Protein AF-A0A8T4H9T3-F1 (afdb_monomer)

pLDDT: mean 80.7, std 14.96, range [29.42, 97.25]

Nearest PDB structures (foldseek):
  2v7s-assembly1_A-2  TM=7.044E-01  e=1.403E-01  Mycobacterium tuberculosis H37Rv
  4pn0-assembly2_C  TM=2.884E-01  e=1.403E-01  Schizosaccharomyces pombe
  5zxg-assembly1_B  TM=5.633E-01  e=3.230E+00  Arthrobacter globiformis
  6l7v-assembly1_A  TM=2.454E-01  e=5.137E-01  Trypanosoma cruzi strain CL Brener
  6wnd-assembly1_A  TM=2.623E-01  e=1.688E+00  Microseira wollei

Solvent-accessible surface area (backbone atoms only — not comparable to full-atom values): 25116 Å² total; per-residue (Å²): 141,81,83,83,79,75,74,76,79,76,68,80,62,62,82,90,50,102,67,47,57,29,32,54,50,73,59,102,54,35,42,33,45,32,40,70,96,74,46,68,50,78,44,56,59,87,51,52,38,33,33,31,39,32,24,73,67,83,40,98,78,80,51,70,58,31,36,39,36,40,34,35,90,88,48,82,67,46,77,44,50,67,79,28,22,58,32,69,58,54,51,57,48,56,73,66,44,83,83,42,40,60,69,61,49,54,54,55,53,73,33,88,61,69,40,73,66,39,66,35,31,74,53,86,58,72,58,45,52,50,81,58,66,62,95,80,75,86,84,73,62,62,82,70,25,49,58,30,60,84,73,74,43,69,49,63,74,42,27,64,86,70,64,80,58,91,79,57,44,78,44,82,42,82,48,96,55,83,71,32,47,29,38,38,39,35,33,67,72,36,24,31,78,61,35,36,34,30,53,36,42,34,37,67,50,70,68,40,78,76,86,76,88,63,85,46,69,55,42,50,40,38,29,68,37,39,54,74,51,43,72,65,49,50,54,51,51,50,53,48,49,23,62,64,68,72,45,83,55,49,76,50,70,51,100,73,51,37,44,38,37,39,41,76,53,92,62,20,38,38,36,42,36,38,40,46,32,81,67,70,76,36,64,74,55,60,28,40,41,35,41,35,41,65,76,86,50,75,88,71,48,92,41,74,65,67,76,63,61,48,70,91,71,37,52,71,49,78,43,92,43,42,46,47,53,87,67,46,53,88,74,37,97,46,33,42,70,33,61,77,88,64,69,56,48,90,55,23,21,38,40,39,27,32,75,92,79,38,32,30,36,45,26,26,66,60,42,24,40,54,44,49,40,91,49,51,46,35,41,31,44,40,41,32,26,39,90,89,39,88,68,48,44,31,39,34,37,20,37,82,90,44,79,76,44,83,51,35,34,48,76,48,70,74,67,51,60,74,46,46,67,60,53,26,61,69,69,70,34,51,72,50,75,47,78,48,79,48,89,128

Radius of gyration: 27.27 Å; Cα contacts (8 Å, |Δi|>4): 864; chains: 1; bounding box: 68×70×66 Å

Secondary structure (DSSP, 8-state):
---------PPP---SSTTTT-EEEE-SSEEEEE-GGG-EEEEEGGGEEEEEEEE-SS-TTSS---EEEEEESSS--EEEETTSBTHHHHHHHHHHSTT--HHHHHHHHT-SS-EEEEEEEEPPPPPSEEE---SS--PPPGGG-EEEGGGTEEE---BTTT---TT-EEEEEEPSSTTEEEEEEEEEEEEETTTEEEEEEEEEEEEEES-----PBP-EEEEEE--SSHHHHHHHHHHHHHHHHTSPPEEEE-SSSEEEEEEEETTEEEEEEEEEEGGGTEE-SPEEEEEEE----TTT-SSHHHHT--GGG-EEEEESS-EEES--TTT-TTEEEPPGGG-PPTT-EEEEEETTTTEEEEE-SSEEEEEEGGG--EEEEEEEEETTEEEEEEEEEEETTEEEEEEEEES-HHHHHHHHHHHHHHHT-EEEEEEEEE--

Sequence (440 aa):
MFDFFKKKKRPEVIAEHPFYSQYIELTEDQLTVVEHDNDFKKLDLNTITWISIYNWEKTLSGHPNCWINFGSLVVFNISVCTVAGNFEKLEAYILNLPDFDRKTYFKIKNSTLEFEETTLLKVSQLDNYSLSPEEEYQRLPLDKGIFIENKKALLPWVDYEDLQFADMRVEDVVYPNPSYRGKRYHISDVTLFNGLTAAAIETEAYPEVGHAKLNRPILMYRVEIIAQQIATSFYALGSHLDAYFNAKGTVDKDTNNHLTYSYKEGLCSLKLSAFWNDRTEDYSNPMYLEVSKEPDLDRFYSSAVLEQLALADLSYLTIPLYVGTSATYLTVDNIFYTPKHFQIKEGETLFWRHKTEGMSGISNTEMTVIFLDNSVTLLSLVVENCRGHEGGNYIEVYNHSILLTKSIFVSDTHEFKKYLPSIGELWGVAFNWNTFDNHY

Organism: NCBI:txid2820698

Structure (mmCIF, N/CA/C/O backbone):
data_AF-A0A8T4H9T3-F1
#
_entry.id   AF-A0A8T4H9T3-F1
#
loop_
_atom_site.group_PDB
_atom_site.id
_atom_site.type_symbol
_atom_site.label_atom_id
_atom_site.label_alt_id
_atom_site.label_comp_id
_atom_site.label_asym_id
_atom_site.label_entity_id
_atom_site.label_seq_id
_atom_site.pdbx_PDB_ins_code
_atom_site.Cartn_x
_atom_site.Cartn_y
_atom_site.Cartn_z
_atom_site.occupancy
_atom_site.B_iso_or_equiv
_atom_site.auth_seq_id
_atom_site.auth_comp_id
_atom_site.auth_asym_id
_atom_site.auth_atom_id
_atom_site.pdbx_PDB_model_num
ATOM 1 N N . MET A 1 1 ? 19.640 -51.078 -8.673 1.00 34.12 1 MET A N 1
ATOM 2 C CA . MET A 1 1 ? 20.079 -50.245 -9.808 1.00 34.12 1 MET A CA 1
ATOM 3 C C . MET A 1 1 ? 19.701 -48.825 -9.422 1.00 34.12 1 MET A C 1
ATOM 5 O O . MET A 1 1 ? 18.577 -48.422 -9.659 1.00 34.12 1 MET A O 1
ATOM 9 N N . PHE A 1 2 ? 20.549 -48.182 -8.615 1.00 29.94 2 PHE A N 1
ATOM 10 C CA . PHE A 1 2 ? 20.284 -46.858 -8.050 1.00 29.94 2 PHE A CA 1
ATOM 11 C C . PHE A 1 2 ? 21.039 -45.830 -8.880 1.00 29.94 2 PHE A C 1
ATOM 13 O O . PHE A 1 2 ? 22.243 -45.979 -9.098 1.00 29.94 2 PHE A O 1
ATOM 20 N N . ASP A 1 3 ? 20.290 -44.853 -9.375 1.00 29.42 3 ASP A N 1
ATOM 21 C CA . ASP A 1 3 ? 20.756 -43.833 -10.294 1.00 29.42 3 ASP A CA 1
ATOM 22 C C . ASP A 1 3 ? 21.848 -42.943 -9.701 1.00 29.42 3 ASP A C 1
ATOM 24 O O . ASP A 1 3 ? 21.815 -42.491 -8.554 1.00 29.42 3 ASP A O 1
ATOM 28 N N . PHE A 1 4 ? 22.824 -42.694 -10.566 1.00 31.05 4 PHE A N 1
ATOM 29 C CA . PHE A 1 4 ? 23.930 -41.767 -10.424 1.00 31.05 4 PHE A CA 1
ATOM 30 C C . PHE A 1 4 ? 23.406 -40.326 -10.288 1.00 31.05 4 PHE A C 1
ATOM 32 O O . PHE A 1 4 ? 23.221 -39.626 -11.285 1.00 31.05 4 PHE A O 1
ATOM 39 N N . PHE A 1 5 ? 23.282 -39.806 -9.067 1.00 32.28 5 PHE A N 1
ATOM 40 C CA . PHE A 1 5 ? 23.394 -38.359 -8.881 1.00 32.28 5 PHE A CA 1
ATOM 41 C C . PHE A 1 5 ? 24.861 -37.974 -9.092 1.00 32.28 5 PHE A C 1
ATOM 43 O O . PHE A 1 5 ? 25.683 -38.015 -8.175 1.00 32.28 5 PHE A O 1
ATOM 50 N N . LYS A 1 6 ? 25.209 -37.611 -10.333 1.00 33.62 6 LYS A N 1
ATOM 51 C CA . LYS A 1 6 ? 26.424 -36.839 -10.614 1.00 33.62 6 LYS A CA 1
ATOM 52 C C . LYS A 1 6 ? 26.356 -35.573 -9.756 1.00 33.62 6 LYS A C 1
ATOM 54 O O . LYS A 1 6 ? 25.644 -34.635 -10.102 1.00 33.62 6 LYS A O 1
ATOM 59 N N . LYS A 1 7 ? 27.102 -35.532 -8.647 1.00 37.06 7 LYS A N 1
ATOM 60 C CA . LYS A 1 7 ? 27.421 -34.275 -7.961 1.00 37.06 7 LYS A CA 1
ATOM 61 C C . LYS A 1 7 ? 28.062 -33.360 -9.006 1.00 37.06 7 LYS A C 1
ATOM 63 O O . LYS A 1 7 ? 29.191 -33.619 -9.427 1.00 37.06 7 LYS A O 1
ATOM 68 N N . LYS A 1 8 ? 27.328 -32.341 -9.473 1.00 44.47 8 LYS A N 1
ATOM 69 C CA . LYS A 1 8 ? 27.896 -31.245 -10.268 1.00 44.47 8 LYS A CA 1
ATOM 70 C C . LYS A 1 8 ? 29.124 -30.744 -9.502 1.00 44.47 8 LYS A C 1
ATOM 72 O O . LYS A 1 8 ? 29.035 -30.441 -8.312 1.00 44.47 8 LYS A O 1
ATOM 77 N N . LYS A 1 9 ? 30.282 -30.743 -10.159 1.00 40.88 9 LYS A N 1
ATOM 78 C CA . LYS A 1 9 ? 31.538 -30.266 -9.578 1.00 40.88 9 LYS A CA 1
ATOM 79 C C . LYS A 1 9 ? 31.357 -28.767 -9.311 1.00 40.88 9 LYS A C 1
ATOM 81 O O . LYS A 1 9 ? 31.115 -28.026 -10.260 1.00 40.88 9 LYS A O 1
ATOM 86 N N . ARG A 1 10 ? 31.376 -28.352 -8.040 1.00 47.72 10 ARG A N 1
ATOM 87 C CA . ARG A 1 10 ? 31.264 -26.933 -7.670 1.00 47.72 10 ARG A CA 1
ATOM 88 C C . ARG A 1 10 ? 32.461 -26.174 -8.273 1.00 47.72 10 ARG A C 1
ATOM 90 O O . ARG A 1 10 ? 33.565 -26.724 -8.216 1.00 47.72 10 ARG A O 1
ATOM 97 N N . PRO A 1 11 ? 32.258 -24.992 -8.885 1.00 49.97 11 PRO A N 1
ATOM 98 C CA . PRO A 1 11 ? 33.357 -24.145 -9.348 1.00 49.97 11 PRO A CA 1
ATOM 99 C C . PRO A 1 11 ? 34.301 -23.800 -8.189 1.00 49.97 11 PRO A C 1
ATOM 101 O O . PRO A 1 11 ? 33.882 -23.815 -7.032 1.00 49.97 11 PRO A O 1
ATOM 104 N N . GLU A 1 12 ? 35.568 -23.513 -8.488 1.00 47.06 12 GLU A N 1
ATOM 105 C CA . GLU A 1 12 ? 36.521 -23.029 -7.482 1.00 47.06 12 GLU A CA 1
ATOM 106 C C . GLU A 1 12 ? 36.038 -21.685 -6.912 1.00 47.06 12 GLU A C 1
ATOM 108 O O . GLU A 1 12 ? 35.639 -20.800 -7.669 1.00 47.06 12 GLU A O 1
ATOM 113 N N . VAL A 1 13 ? 36.045 -21.548 -5.582 1.00 46.09 13 VAL A N 1
ATOM 114 C CA . VAL A 1 13 ? 35.640 -20.326 -4.869 1.00 46.09 13 VAL A CA 1
ATOM 115 C C . VAL A 1 13 ? 36.768 -19.896 -3.929 1.00 46.09 13 VAL A C 1
ATOM 117 O O . VAL A 1 13 ? 37.456 -20.743 -3.358 1.00 46.09 13 VAL A O 1
ATOM 120 N N . ILE A 1 14 ? 36.986 -18.589 -3.787 1.00 45.38 14 ILE A N 1
ATOM 121 C CA . ILE A 1 14 ? 38.003 -18.001 -2.897 1.00 45.38 14 ILE A CA 1
ATOM 122 C C . ILE A 1 14 ? 37.499 -18.115 -1.447 1.00 45.38 14 ILE A C 1
ATOM 124 O O . ILE A 1 14 ? 36.359 -17.796 -1.194 1.00 45.38 14 ILE A O 1
ATOM 128 N N . ALA A 1 15 ? 38.278 -18.590 -0.473 1.00 40.06 15 ALA A N 1
ATOM 129 C CA . ALA A 1 15 ? 37.723 -19.048 0.818 1.00 40.06 15 ALA A CA 1
ATOM 130 C C . ALA A 1 15 ? 37.587 -17.988 1.945 1.00 40.06 15 ALA A C 1
ATOM 132 O O . ALA A 1 15 ? 37.010 -18.280 2.988 1.00 40.06 15 ALA A O 1
ATOM 133 N N . GLU A 1 16 ? 38.114 -16.770 1.789 1.00 45.53 16 GLU A N 1
ATOM 134 C CA . GLU A 1 16 ? 38.416 -15.859 2.918 1.00 45.53 16 GLU A CA 1
ATOM 135 C C . GLU A 1 16 ? 37.409 -14.714 3.238 1.00 45.53 16 GLU A C 1
ATOM 137 O O . GLU A 1 16 ? 37.804 -13.682 3.771 1.00 45.53 16 GLU A O 1
ATOM 142 N N . HIS A 1 17 ? 36.106 -14.836 2.962 1.00 47.59 17 HIS A N 1
ATOM 143 C CA . HIS A 1 17 ? 35.097 -13.815 3.320 1.00 47.59 17 HIS A CA 1
ATOM 144 C C . HIS A 1 17 ? 33.718 -14.463 3.461 1.00 47.59 17 HIS A C 1
ATOM 146 O O . HIS A 1 17 ? 33.398 -15.363 2.680 1.00 47.59 17 HIS A O 1
ATOM 152 N N . PRO A 1 18 ? 32.856 -13.986 4.381 1.00 44.25 18 PRO A N 1
ATOM 153 C CA . PRO A 1 18 ? 31.536 -14.571 4.661 1.00 44.25 18 PRO A CA 1
ATOM 154 C C . PRO A 1 18 ? 30.567 -14.671 3.466 1.00 44.25 18 PRO A C 1
ATOM 156 O O . PRO A 1 18 ? 29.521 -15.293 3.595 1.00 44.25 18 PRO A O 1
ATOM 159 N N . PHE A 1 19 ? 30.905 -14.103 2.301 1.00 51.81 19 PHE A N 1
ATOM 160 C CA . PHE A 1 19 ? 30.086 -14.144 1.080 1.00 51.81 19 PHE A CA 1
ATOM 161 C C . PHE A 1 19 ? 30.713 -14.975 -0.054 1.00 51.81 19 PHE A C 1
ATOM 163 O O . PHE A 1 19 ? 30.102 -15.147 -1.109 1.00 51.81 19 PHE A O 1
ATOM 170 N N . TYR A 1 20 ? 31.909 -15.540 0.138 1.00 58.09 20 TYR A N 1
ATOM 171 C CA . TYR A 1 20 ? 32.624 -16.277 -0.906 1.00 58.09 20 TYR A CA 1
ATOM 172 C C . TYR A 1 20 ? 32.225 -17.758 -1.015 1.00 58.09 20 TYR A C 1
ATOM 174 O O . TYR A 1 20 ? 33.043 -18.669 -1.108 1.00 58.09 20 TYR A O 1
ATOM 182 N N . SER A 1 21 ? 30.933 -18.032 -1.011 1.00 61.72 21 SER A N 1
ATOM 183 C CA . SER A 1 21 ? 30.398 -19.273 -1.584 1.00 61.72 21 SER A CA 1
ATOM 184 C C . SER A 1 21 ? 29.349 -18.980 -2.650 1.00 61.72 21 SER A C 1
ATOM 186 O O . SER A 1 21 ? 28.723 -19.912 -3.151 1.00 61.72 21 SER A O 1
ATOM 188 N N . GLN A 1 22 ? 29.193 -17.698 -3.021 1.00 75.25 22 GLN A N 1
ATOM 189 C CA . GLN A 1 22 ? 28.284 -17.290 -4.076 1.00 75.25 22 GLN A CA 1
ATOM 190 C C . GLN A 1 22 ? 28.733 -17.899 -5.406 1.00 75.25 22 GLN A C 1
ATOM 192 O O . GLN A 1 22 ? 29.855 -17.664 -5.861 1.00 75.25 22 GLN A O 1
ATOM 197 N N . TYR A 1 23 ? 27.858 -18.670 -6.042 1.00 83.75 23 TYR A N 1
ATOM 198 C CA . TYR A 1 23 ? 28.044 -19.084 -7.427 1.00 83.75 23 TYR A CA 1
ATOM 199 C C . TYR A 1 23 ? 26.765 -18.873 -8.219 1.00 83.75 23 TYR A C 1
ATOM 201 O O . TYR A 1 23 ? 25.654 -18.867 -7.685 1.00 83.75 23 TYR A O 1
ATOM 209 N N . ILE A 1 24 ? 26.957 -18.687 -9.516 1.00 88.75 24 ILE A N 1
ATOM 210 C CA . ILE A 1 24 ? 25.896 -18.326 -10.436 1.00 88.75 24 ILE A CA 1
ATOM 211 C C . ILE A 1 24 ? 25.542 -19.538 -11.292 1.00 88.75 24 ILE A C 1
ATOM 213 O O . ILE A 1 24 ? 26.416 -20.185 -11.888 1.00 88.75 24 ILE A O 1
ATOM 217 N N . GLU A 1 25 ? 24.246 -19.817 -11.391 1.00 90.50 25 GLU A N 1
ATOM 218 C CA . GLU A 1 25 ? 23.680 -20.615 -12.473 1.00 90.50 25 GLU A CA 1
ATOM 219 C C . GLU A 1 25 ? 22.836 -19.695 -13.360 1.00 90.50 25 GLU A C 1
ATOM 221 O O . GLU A 1 25 ? 21.880 -19.079 -12.898 1.00 90.50 25 GLU A O 1
ATOM 226 N N . LEU A 1 26 ? 23.216 -19.588 -14.632 1.00 89.25 26 LEU A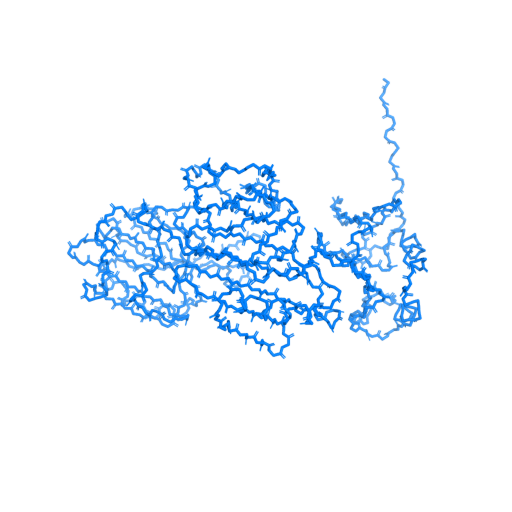 N 1
ATOM 227 C CA . LEU A 1 26 ? 22.519 -18.782 -15.630 1.00 89.25 26 LEU A CA 1
ATOM 228 C C . LEU A 1 26 ? 21.918 -19.720 -16.685 1.00 89.25 26 LEU A C 1
ATOM 230 O O . LEU A 1 26 ? 22.656 -20.506 -17.291 1.00 89.25 26 LEU A O 1
ATOM 234 N N . THR A 1 27 ? 20.601 -19.659 -16.870 1.00 87.44 27 THR A N 1
ATOM 235 C CA . THR A 1 27 ? 19.884 -20.250 -18.015 1.00 87.44 27 THR A CA 1
ATOM 236 C C . THR A 1 27 ? 19.555 -19.157 -19.035 1.00 87.44 27 THR A C 1
ATOM 238 O O . THR A 1 27 ? 19.996 -18.022 -18.878 1.00 87.44 27 THR A O 1
ATOM 241 N N . GLU A 1 28 ? 18.830 -19.486 -20.109 1.00 81.81 28 GLU A N 1
ATOM 242 C CA . GLU A 1 28 ? 18.444 -18.495 -21.130 1.00 81.81 28 GLU A CA 1
ATOM 243 C C . GLU A 1 28 ? 17.614 -17.339 -20.551 1.00 81.81 28 GLU A C 1
ATOM 245 O O . GLU A 1 28 ? 17.755 -16.201 -20.986 1.00 81.81 28 GLU A O 1
ATOM 250 N N . ASP A 1 29 ? 16.785 -17.630 -19.554 1.00 87.38 29 ASP A N 1
ATOM 251 C CA . ASP A 1 29 ? 15.760 -16.748 -18.999 1.00 87.38 29 ASP A CA 1
ATOM 252 C C . ASP A 1 29 ? 15.916 -16.481 -17.496 1.00 87.38 29 ASP A C 1
ATOM 254 O O . ASP A 1 29 ? 15.244 -15.609 -16.960 1.00 87.38 29 ASP A O 1
ATOM 258 N N . GLN A 1 30 ? 16.791 -17.198 -16.787 1.00 91.69 30 GLN A N 1
ATOM 259 C CA . GLN A 1 30 ? 16.860 -17.132 -15.329 1.00 91.69 30 GLN A CA 1
ATOM 260 C C . GLN A 1 30 ? 18.292 -16.983 -14.819 1.00 91.69 30 GLN A C 1
ATOM 262 O O . GLN A 1 30 ? 19.201 -17.739 -15.168 1.00 91.69 30 GLN A O 1
ATOM 267 N N . LEU A 1 31 ? 18.459 -16.042 -13.892 1.00 91.38 31 LEU A N 1
ATOM 268 C CA . LEU A 1 31 ? 19.613 -15.916 -13.018 1.00 91.38 31 LEU A CA 1
ATOM 269 C C . LEU A 1 31 ? 19.304 -16.593 -11.681 1.00 91.38 31 LEU A C 1
ATOM 271 O O . LEU A 1 31 ? 18.397 -16.176 -10.964 1.00 91.38 31 LEU A O 1
ATOM 275 N N . THR A 1 32 ? 20.079 -17.613 -11.320 1.00 90.19 32 THR A N 1
ATOM 276 C CA . THR A 1 32 ? 20.082 -18.197 -9.976 1.00 90.19 32 THR A CA 1
ATOM 277 C C . THR A 1 32 ? 21.381 -17.838 -9.268 1.00 90.19 32 THR A C 1
ATOM 279 O O . THR A 1 32 ? 22.474 -18.168 -9.733 1.00 90.19 32 THR A O 1
ATOM 282 N N . VAL A 1 33 ? 21.251 -17.186 -8.118 1.00 87.75 33 VAL A N 1
ATOM 283 C CA . VAL A 1 33 ? 22.352 -16.843 -7.221 1.00 87.75 33 VAL A CA 1
ATOM 284 C C . VAL A 1 33 ? 22.273 -17.766 -6.023 1.00 87.75 33 VAL A C 1
ATOM 286 O O . VAL A 1 33 ? 21.331 -17.676 -5.240 1.00 87.75 33 VAL A O 1
ATOM 289 N N . VAL A 1 34 ? 23.238 -18.670 -5.899 1.00 83.44 34 VAL A N 1
ATOM 290 C CA . VAL A 1 34 ? 23.307 -19.598 -4.769 1.00 83.44 34 VAL A CA 1
ATOM 291 C C . VAL A 1 34 ? 24.259 -19.024 -3.735 1.00 83.44 34 VAL A C 1
ATOM 293 O O . VAL A 1 34 ? 25.410 -18.755 -4.064 1.00 83.44 34 VAL A O 1
ATOM 296 N N . GLU A 1 35 ? 23.776 -18.816 -2.516 1.00 77.44 35 GLU A N 1
ATOM 297 C CA . GLU A 1 35 ? 24.508 -18.248 -1.381 1.00 77.44 35 GLU A CA 1
ATOM 298 C C . GLU A 1 35 ? 25.027 -19.373 -0.449 1.00 77.44 35 GLU A C 1
ATOM 300 O O . GLU A 1 35 ? 24.996 -20.563 -0.790 1.00 77.44 35 GLU A O 1
ATOM 305 N N . HIS A 1 36 ? 25.582 -19.011 0.714 1.00 64.50 36 HIS A N 1
ATOM 306 C CA . HIS A 1 36 ? 26.028 -19.985 1.719 1.00 64.50 36 HIS A CA 1
ATOM 307 C C . HIS A 1 36 ? 24.844 -20.875 2.175 1.00 64.50 36 HIS A C 1
ATOM 309 O O . HIS A 1 36 ? 23.695 -20.458 2.114 1.00 64.50 36 HIS A O 1
ATOM 315 N N . ASP A 1 37 ? 25.107 -22.129 2.561 1.00 62.84 37 ASP A N 1
ATOM 316 C CA . ASP A 1 37 ? 24.100 -23.133 2.984 1.00 62.84 37 ASP A CA 1
ATOM 317 C C . ASP A 1 37 ? 23.113 -23.672 1.919 1.00 62.84 37 ASP A C 1
ATOM 319 O O . ASP A 1 37 ? 22.246 -24.489 2.226 1.00 62.84 37 ASP A O 1
ATOM 323 N N . ASN A 1 38 ? 23.346 -23.383 0.631 1.00 61.81 38 ASN A N 1
ATOM 324 C CA . ASN A 1 38 ? 22.468 -23.733 -0.505 1.00 61.81 38 ASN A CA 1
ATOM 325 C C . ASN A 1 38 ? 21.137 -22.969 -0.545 1.00 61.81 38 ASN A C 1
ATOM 327 O O . ASN A 1 38 ? 20.244 -23.369 -1.299 1.00 61.81 38 ASN A O 1
ATOM 331 N N . ASP A 1 39 ? 21.021 -21.869 0.193 1.00 72.12 39 ASP A N 1
ATOM 332 C CA . ASP A 1 39 ? 19.980 -20.889 -0.086 1.00 72.12 39 ASP A CA 1
ATOM 333 C C . ASP A 1 39 ? 20.216 -20.291 -1.473 1.00 72.12 39 ASP A C 1
ATOM 335 O O . ASP A 1 39 ? 21.354 -20.121 -1.922 1.00 72.12 39 ASP A O 1
ATOM 339 N N . PHE A 1 40 ? 19.137 -20.017 -2.200 1.00 79.56 40 PHE A N 1
ATOM 340 C CA . PHE A 1 40 ? 19.238 -19.474 -3.545 1.00 79.56 40 PHE A CA 1
ATOM 341 C C . PHE A 1 40 ? 18.174 -18.420 -3.808 1.00 79.56 40 PHE A C 1
ATOM 343 O O . PHE A 1 40 ? 17.027 -18.530 -3.374 1.00 79.56 40 PHE A O 1
ATOM 350 N N . LYS A 1 41 ? 18.558 -17.412 -4.586 1.00 83.94 41 LYS A N 1
ATOM 351 C CA . LYS A 1 41 ? 17.661 -16.394 -5.130 1.00 83.94 41 LYS A CA 1
ATOM 352 C C . LYS A 1 41 ? 17.559 -16.592 -6.632 1.00 83.94 41 LYS A C 1
ATOM 354 O O . LYS A 1 41 ? 18.556 -16.897 -7.286 1.00 83.94 41 LYS A O 1
ATOM 359 N N . LYS A 1 42 ? 16.353 -16.440 -7.172 1.00 86.81 42 LYS A N 1
ATOM 360 C CA . LYS A 1 42 ? 16.074 -16.559 -8.604 1.00 86.81 42 LYS A CA 1
ATOM 361 C C . LYS A 1 42 ? 15.480 -15.265 -9.122 1.00 86.81 42 LYS A C 1
ATOM 363 O O . LYS A 1 42 ? 14.593 -14.708 -8.486 1.00 86.81 42 LYS A O 1
ATOM 368 N N . LEU A 1 43 ? 15.953 -14.844 -10.283 1.00 87.00 43 LEU A N 1
ATOM 369 C CA . LEU A 1 43 ? 15.455 -13.696 -11.022 1.00 87.00 43 LEU A CA 1
ATOM 370 C C . LEU A 1 43 ? 15.218 -14.121 -12.466 1.00 87.00 43 LEU A C 1
ATOM 372 O O . LEU A 1 43 ? 16.124 -14.654 -13.105 1.00 87.00 43 LEU A O 1
ATOM 376 N N . ASP A 1 44 ? 14.008 -13.889 -12.962 1.00 87.94 44 ASP A N 1
ATOM 377 C CA . ASP A 1 44 ? 13.729 -13.949 -14.395 1.00 87.94 44 ASP A CA 1
ATOM 378 C C . ASP A 1 44 ? 14.375 -12.727 -15.056 1.00 87.94 44 ASP A C 1
ATOM 380 O O . ASP A 1 44 ? 14.092 -11.578 -14.705 1.00 87.94 44 ASP A O 1
ATOM 384 N N . LEU A 1 45 ? 15.272 -12.978 -16.000 1.00 88.00 45 LEU A N 1
ATOM 385 C CA . LEU A 1 45 ? 16.050 -11.963 -16.694 1.00 88.00 45 LEU A CA 1
ATOM 386 C C . LEU A 1 45 ? 15.171 -10.994 -17.500 1.00 88.00 45 LEU A C 1
ATOM 388 O O . LEU A 1 45 ? 15.562 -9.843 -17.684 1.00 88.00 45 LEU A O 1
ATOM 392 N N . ASN A 1 46 ? 13.975 -11.415 -17.923 1.00 85.25 46 ASN A N 1
ATOM 393 C CA . ASN A 1 46 ? 13.017 -10.560 -18.632 1.00 85.25 46 ASN A CA 1
ATOM 394 C C . ASN A 1 46 ? 12.340 -9.536 -17.712 1.00 85.25 46 ASN A C 1
ATOM 396 O O . ASN A 1 46 ? 11.721 -8.590 -18.191 1.00 85.25 46 ASN A O 1
ATOM 400 N N . THR A 1 47 ? 12.453 -9.718 -16.395 1.00 83.19 47 THR A N 1
ATOM 401 C CA . THR A 1 47 ? 11.851 -8.828 -15.392 1.00 83.19 47 THR A CA 1
ATOM 402 C C . THR A 1 47 ? 12.814 -7.751 -14.891 1.00 83.19 47 THR A C 1
ATOM 404 O O . THR A 1 47 ? 12.442 -6.953 -14.026 1.00 83.19 47 THR A O 1
ATOM 407 N N . ILE A 1 48 ? 14.051 -7.723 -15.405 1.00 87.25 48 ILE A N 1
ATOM 408 C CA . ILE A 1 48 ? 15.055 -6.719 -15.045 1.00 87.25 48 ILE A CA 1
ATOM 409 C C . ILE A 1 48 ? 14.593 -5.348 -15.538 1.00 87.25 48 ILE A C 1
ATOM 411 O O . ILE A 1 48 ? 14.402 -5.131 -16.733 1.00 87.25 48 ILE A O 1
ATOM 415 N N . THR A 1 49 ? 14.469 -4.399 -14.614 1.00 84.25 49 THR A N 1
ATOM 416 C CA . THR A 1 49 ? 14.107 -3.010 -14.923 1.00 84.25 49 THR A CA 1
ATOM 417 C C . THR A 1 49 ? 15.305 -2.075 -14.877 1.00 84.25 49 THR A C 1
ATOM 419 O O . THR A 1 49 ? 15.347 -1.089 -15.614 1.00 84.25 49 THR A O 1
ATOM 422 N N . TRP A 1 50 ? 16.323 -2.404 -14.084 1.00 88.38 50 TRP A N 1
ATOM 423 C CA . TRP A 1 50 ? 17.598 -1.699 -14.092 1.00 88.38 50 TRP A CA 1
ATOM 424 C C . TRP A 1 50 ? 18.743 -2.594 -13.613 1.00 88.38 50 TRP A C 1
ATOM 426 O O . TRP A 1 50 ? 18.542 -3.578 -12.901 1.00 88.38 50 TRP A O 1
ATOM 436 N N . ILE A 1 51 ? 19.962 -2.242 -14.015 1.00 92.62 51 ILE A N 1
ATOM 437 C CA . ILE A 1 51 ? 21.204 -2.836 -13.518 1.00 92.62 51 ILE A CA 1
ATOM 438 C C . ILE A 1 51 ? 22.093 -1.701 -13.033 1.00 92.62 51 ILE A C 1
ATOM 440 O O . ILE A 1 51 ? 22.277 -0.722 -13.757 1.00 92.62 51 ILE A O 1
ATOM 444 N N . SER A 1 52 ? 22.671 -1.834 -11.844 1.00 91.75 52 SER A N 1
ATOM 445 C CA . SER A 1 52 ? 23.656 -0.892 -11.309 1.00 91.75 52 SER A CA 1
ATOM 446 C C . SER A 1 52 ? 24.954 -1.602 -10.925 1.00 91.75 52 SER A C 1
ATOM 448 O O . SER A 1 52 ? 25.019 -2.832 -10.835 1.00 91.75 52 SER A O 1
ATOM 450 N N . ILE A 1 53 ? 25.998 -0.810 -10.697 1.00 91.19 53 ILE A N 1
ATOM 451 C CA . ILE A 1 53 ? 27.257 -1.253 -10.107 1.00 91.19 53 ILE A CA 1
ATOM 452 C C . ILE A 1 53 ? 27.633 -0.347 -8.944 1.00 91.19 53 ILE A C 1
ATOM 454 O O . ILE A 1 53 ? 27.468 0.868 -9.021 1.00 91.19 53 ILE A O 1
ATOM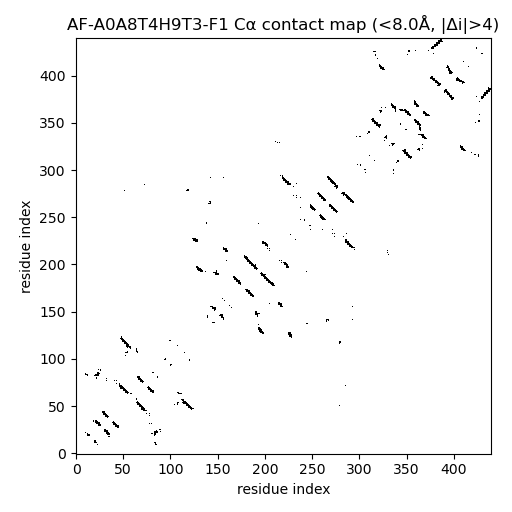 458 N N . TYR A 1 54 ? 28.194 -0.926 -7.892 1.00 86.69 54 TYR A N 1
ATOM 459 C CA . TYR A 1 54 ? 28.794 -0.173 -6.796 1.00 86.69 54 TYR A CA 1
ATOM 460 C C . TYR A 1 54 ? 30.079 -0.839 -6.300 1.00 86.69 54 TYR A C 1
ATOM 462 O O . TYR A 1 54 ? 30.287 -2.046 -6.478 1.00 86.69 54 TYR A O 1
ATOM 470 N N . ASN A 1 55 ? 30.948 -0.041 -5.678 1.00 82.19 55 ASN A N 1
ATOM 471 C CA . ASN A 1 55 ? 32.230 -0.480 -5.128 1.00 82.19 55 ASN A CA 1
ATOM 472 C C . ASN A 1 55 ? 32.434 0.160 -3.743 1.00 82.19 55 ASN A C 1
ATOM 474 O O . ASN A 1 55 ? 32.702 1.358 -3.662 1.00 82.19 55 ASN A O 1
ATOM 478 N N . TRP A 1 56 ? 32.275 -0.633 -2.675 1.00 66.31 56 TRP A N 1
ATOM 479 C CA . TRP A 1 56 ? 32.533 -0.206 -1.290 1.00 66.31 56 TRP A CA 1
ATOM 480 C C . TRP A 1 56 ? 34.017 -0.369 -0.932 1.00 66.31 56 TRP A C 1
ATOM 482 O O . TRP A 1 56 ? 34.661 -1.288 -1.427 1.00 66.31 56 TRP A O 1
ATOM 492 N N . GLU A 1 57 ? 34.498 0.523 -0.058 1.00 56.03 57 GLU A N 1
ATOM 493 C CA . GLU A 1 57 ? 35.831 0.675 0.558 1.00 56.03 57 GLU A CA 1
ATOM 494 C C . GLU A 1 57 ? 36.888 -0.423 0.364 1.00 56.03 57 GLU A C 1
ATOM 496 O O . GLU A 1 57 ? 36.608 -1.617 0.444 1.00 56.03 57 GLU A O 1
ATOM 501 N N . LYS A 1 58 ? 38.150 0.033 0.227 1.00 49.03 58 LYS A N 1
ATOM 502 C CA . LYS A 1 58 ? 39.420 -0.730 0.191 1.00 49.03 58 LYS A CA 1
ATOM 503 C C . LYS A 1 58 ? 39.288 -2.184 0.646 1.00 49.03 58 LYS A C 1
ATOM 505 O O . LYS A 1 58 ? 39.618 -2.535 1.774 1.00 49.03 58 LYS A O 1
ATOM 510 N N . THR A 1 59 ? 38.866 -3.015 -0.302 1.00 48.56 59 THR A N 1
ATOM 511 C CA . THR A 1 59 ? 39.144 -4.441 -0.452 1.00 48.56 59 THR A CA 1
ATOM 512 C C . THR A 1 59 ? 39.748 -5.065 0.809 1.00 48.56 59 THR A C 1
ATOM 514 O O . THR A 1 59 ? 40.970 -5.036 0.977 1.00 48.56 59 THR A O 1
ATOM 517 N N . LEU A 1 60 ? 38.913 -5.680 1.657 1.00 45.28 60 LEU A N 1
ATOM 518 C CA . LEU A 1 60 ? 39.331 -6.493 2.818 1.00 45.28 60 LEU A CA 1
ATOM 519 C C . LEU A 1 60 ? 40.402 -7.557 2.470 1.00 45.28 60 LEU A C 1
ATOM 521 O O . LEU A 1 60 ? 40.998 -8.148 3.362 1.00 45.28 60 LEU A O 1
ATOM 525 N N . SER A 1 61 ? 40.659 -7.790 1.177 1.00 49.75 61 SER A N 1
ATOM 526 C CA . SER A 1 61 ? 41.575 -8.790 0.621 1.00 49.75 61 SER A CA 1
ATOM 527 C C . SER A 1 61 ? 42.473 -8.295 -0.533 1.00 49.75 61 SER A C 1
ATOM 529 O O . SER A 1 61 ? 43.116 -9.106 -1.189 1.00 49.75 61 SER A O 1
ATOM 531 N N . GLY A 1 62 ? 42.544 -6.989 -0.826 1.00 50.50 62 GLY A N 1
ATOM 532 C CA . GLY A 1 62 ? 43.414 -6.469 -1.903 1.00 50.50 62 GLY A CA 1
ATOM 533 C C . GLY A 1 62 ? 42.958 -6.748 -3.350 1.00 50.50 62 GLY A C 1
ATOM 534 O O . GLY A 1 62 ? 43.715 -6.472 -4.281 1.00 50.50 62 GLY A O 1
ATOM 535 N N . HIS A 1 63 ? 41.739 -7.260 -3.558 1.00 52.31 63 HIS A N 1
ATOM 536 C CA . HIS A 1 63 ? 41.130 -7.486 -4.877 1.00 52.31 63 HIS A CA 1
ATOM 537 C C . HIS A 1 63 ? 39.940 -6.545 -5.109 1.00 52.31 63 HIS A C 1
ATOM 539 O O . HIS A 1 63 ? 39.069 -6.510 -4.242 1.00 52.31 63 HIS A O 1
ATOM 545 N N . PRO A 1 64 ? 39.868 -5.796 -6.232 1.00 55.38 64 PRO A N 1
ATOM 546 C CA . PRO A 1 64 ? 38.743 -4.904 -6.518 1.00 55.38 64 PRO A CA 1
ATOM 547 C C . PRO A 1 64 ? 37.449 -5.721 -6.623 1.00 55.38 64 PRO A C 1
ATOM 549 O O . PRO A 1 64 ? 37.243 -6.459 -7.586 1.00 55.38 64 PRO A O 1
ATOM 552 N N . ASN A 1 65 ? 36.591 -5.604 -5.610 1.00 73.31 65 ASN A N 1
ATOM 553 C CA . ASN A 1 65 ? 35.323 -6.319 -5.535 1.00 73.31 65 ASN A CA 1
ATOM 554 C C . ASN A 1 65 ? 34.201 -5.328 -5.821 1.00 73.31 65 ASN A C 1
ATOM 556 O O . ASN A 1 65 ? 33.911 -4.463 -5.000 1.00 73.31 65 ASN A O 1
ATOM 560 N N . CYS A 1 66 ? 33.560 -5.465 -6.978 1.00 83.50 66 CYS A N 1
ATOM 561 C CA . CYS A 1 66 ? 32.355 -4.709 -7.291 1.00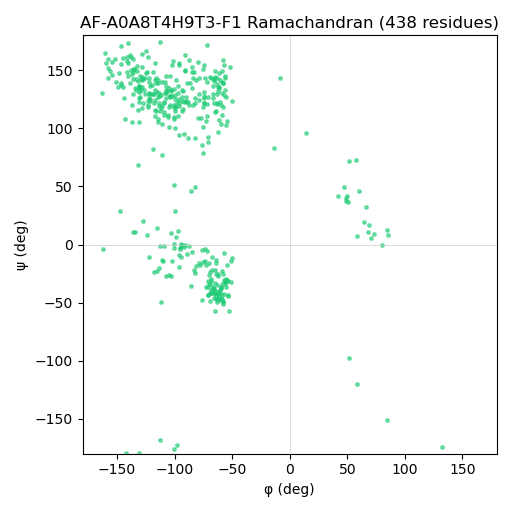 83.50 66 CYS A CA 1
ATOM 562 C C . CYS A 1 66 ? 31.124 -5.586 -7.093 1.00 83.50 66 CYS A C 1
ATOM 564 O O . CYS A 1 66 ? 31.181 -6.818 -7.156 1.00 83.50 66 CYS A O 1
ATOM 566 N N . TRP A 1 67 ? 29.995 -4.932 -6.890 1.00 86.94 67 TRP A N 1
ATOM 567 C CA . TRP A 1 67 ? 28.698 -5.577 -6.813 1.00 86.94 67 TRP A CA 1
ATOM 568 C C . TRP A 1 67 ? 27.832 -5.083 -7.955 1.00 86.94 67 TRP A C 1
ATOM 570 O O . TRP A 1 67 ? 27.772 -3.884 -8.214 1.00 86.94 67 TRP A O 1
ATOM 580 N N . ILE A 1 68 ? 27.184 -6.023 -8.634 1.00 91.44 68 ILE A N 1
ATOM 581 C CA . ILE A 1 68 ? 26.197 -5.764 -9.674 1.00 91.44 68 ILE A CA 1
ATOM 582 C C . ILE A 1 68 ? 24.830 -6.028 -9.076 1.00 91.44 68 ILE A C 1
ATOM 584 O O . ILE A 1 68 ? 24.563 -7.139 -8.616 1.00 91.44 68 ILE A O 1
ATOM 588 N N . ASN A 1 69 ? 23.985 -5.010 -9.065 1.00 90.19 69 ASN A N 1
ATOM 589 C CA . ASN A 1 69 ? 22.632 -5.104 -8.544 1.00 90.19 69 ASN A CA 1
ATOM 590 C C . ASN A 1 69 ? 21.655 -5.195 -9.713 1.00 90.19 69 ASN A C 1
ATOM 592 O O . ASN A 1 69 ? 21.744 -4.416 -10.663 1.00 90.19 69 ASN A O 1
ATOM 596 N N 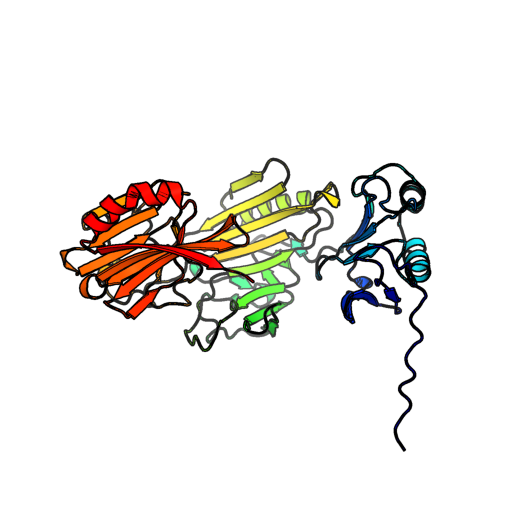. PHE A 1 70 ? 20.735 -6.145 -9.635 1.00 90.38 70 PHE A N 1
ATOM 597 C CA . PHE A 1 70 ? 19.672 -6.353 -10.601 1.00 90.38 70 PHE A CA 1
ATOM 598 C C . PHE A 1 70 ? 18.357 -5.950 -9.951 1.00 90.38 70 PHE A C 1
ATOM 600 O O . PHE A 1 70 ? 17.887 -6.602 -9.014 1.00 90.38 70 PHE A O 1
ATOM 607 N N . GLY A 1 71 ? 17.793 -4.859 -10.453 1.00 84.50 71 GLY A N 1
ATOM 608 C CA . GLY A 1 71 ? 16.504 -4.348 -10.039 1.00 84.50 71 GLY A CA 1
ATOM 609 C C . GLY A 1 71 ? 15.362 -4.984 -10.813 1.00 84.50 71 GLY A C 1
ATOM 610 O O . GLY A 1 71 ? 15.449 -5.131 -12.033 1.00 84.50 71 GLY A O 1
ATOM 611 N N . 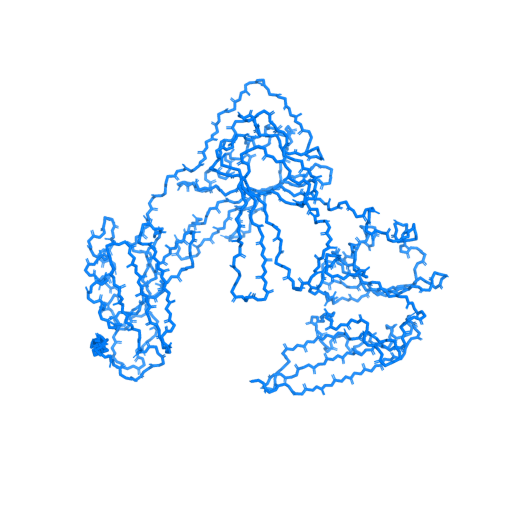SER A 1 72 ? 14.277 -5.307 -10.117 1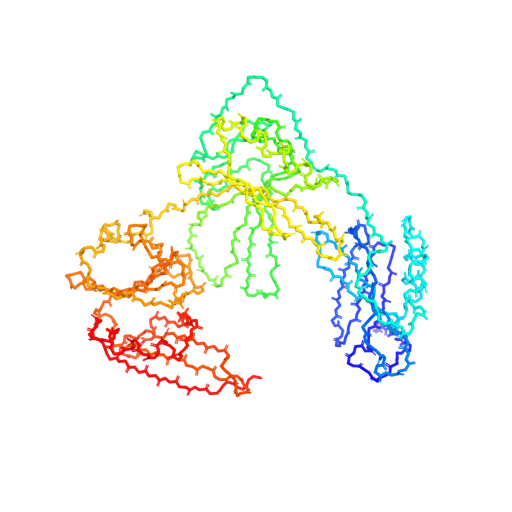.00 78.00 72 SER A N 1
ATOM 612 C CA . SER A 1 72 ? 12.999 -5.650 -10.735 1.00 78.00 72 SER A CA 1
ATOM 613 C C . SER A 1 72 ? 11.857 -4.947 -10.010 1.00 78.00 72 SER A C 1
ATOM 615 O O . SER A 1 72 ? 11.949 -4.653 -8.822 1.00 78.00 72 SER A O 1
ATOM 617 N N . LEU A 1 73 ? 10.779 -4.671 -10.742 1.00 67.00 73 LEU A N 1
ATOM 618 C CA . LEU A 1 73 ? 9.536 -4.157 -10.165 1.00 67.00 73 LEU A CA 1
ATOM 619 C C . LEU A 1 73 ? 8.644 -5.265 -9.604 1.00 67.00 73 LEU A C 1
ATOM 621 O O . LEU A 1 73 ? 7.804 -4.996 -8.756 1.00 67.00 73 LEU A O 1
ATOM 625 N N . VAL A 1 74 ? 8.834 -6.503 -10.069 1.00 63.00 74 VAL A N 1
ATOM 626 C CA . VAL A 1 74 ? 7.945 -7.635 -9.765 1.00 63.00 74 VAL A CA 1
ATOM 627 C C . VAL A 1 74 ? 8.583 -8.674 -8.844 1.00 63.00 74 VAL A C 1
ATOM 629 O O . VAL A 1 74 ? 7.882 -9.511 -8.281 1.00 63.00 74 VAL A O 1
ATOM 632 N N . VAL A 1 75 ? 9.905 -8.630 -8.657 1.00 67.81 75 VAL A N 1
ATOM 633 C CA . VAL A 1 75 ? 10.636 -9.512 -7.737 1.00 67.81 75 VAL A CA 1
ATOM 634 C C . VAL A 1 75 ? 11.665 -8.738 -6.920 1.00 67.81 75 VAL A C 1
ATOM 636 O O . VAL A 1 75 ? 12.090 -7.648 -7.292 1.00 67.81 75 VAL A O 1
ATOM 639 N N . PHE A 1 76 ? 12.084 -9.316 -5.792 1.00 67.75 76 PHE A N 1
ATOM 640 C CA . PHE A 1 76 ? 13.134 -8.732 -4.961 1.00 67.75 76 PHE A CA 1
ATOM 641 C C . PHE A 1 76 ? 14.444 -8.566 -5.737 1.00 67.75 76 PHE A C 1
ATOM 643 O O . PHE A 1 76 ? 14.864 -9.453 -6.481 1.00 67.75 76 PHE A O 1
ATOM 650 N N . ASN A 1 77 ? 15.115 -7.441 -5.493 1.00 81.25 77 ASN A N 1
ATOM 651 C CA . ASN A 1 77 ? 16.407 -7.132 -6.096 1.00 81.25 77 ASN A CA 1
ATOM 652 C C . ASN A 1 77 ? 17.464 -8.181 -5.716 1.00 81.25 77 ASN A C 1
ATOM 654 O O . ASN A 1 77 ? 17.521 -8.645 -4.571 1.00 81.25 77 ASN A O 1
ATOM 658 N N . ILE A 1 78 ? 18.330 -8.520 -6.671 1.00 86.31 78 ILE A N 1
ATOM 659 C CA . ILE A 1 78 ? 19.423 -9.478 -6.481 1.00 86.31 78 ILE A CA 1
ATOM 660 C C . ILE A 1 78 ? 20.763 -8.779 -6.696 1.00 86.31 78 ILE A C 1
ATOM 662 O O . ILE A 1 78 ? 20.989 -8.190 -7.747 1.00 86.31 78 ILE A O 1
ATOM 666 N N . SER A 1 79 ? 21.686 -8.939 -5.746 1.00 86.69 79 SER A N 1
ATOM 667 C CA . SER A 1 79 ? 23.065 -8.454 -5.869 1.00 86.69 79 SER A CA 1
ATOM 668 C C . SER A 1 79 ? 24.049 -9.604 -6.083 1.00 86.69 79 SER A C 1
ATOM 670 O O . SER A 1 79 ? 24.041 -10.600 -5.355 1.00 86.69 79 SER A O 1
ATOM 672 N N . VAL A 1 80 ? 24.945 -9.444 -7.056 1.00 87.38 80 VAL A N 1
ATOM 673 C CA . VAL A 1 80 ? 25.987 -10.415 -7.410 1.00 87.38 80 VAL A CA 1
ATOM 674 C C . VAL A 1 80 ? 27.359 -9.767 -7.306 1.00 87.38 80 VAL A C 1
ATOM 676 O O . VAL A 1 80 ? 27.590 -8.696 -7.864 1.00 87.38 80 VAL A O 1
ATOM 679 N N . CYS A 1 81 ? 28.292 -10.424 -6.624 1.00 83.38 81 CYS A N 1
ATOM 680 C CA . CYS A 1 81 ? 29.663 -9.940 -6.520 1.00 83.38 81 CYS A CA 1
ATOM 681 C C . CYS A 1 81 ? 30.499 -10.369 -7.738 1.00 83.38 81 CYS A C 1
ATOM 683 O O . CYS A 1 81 ? 30.370 -11.494 -8.221 1.00 83.38 81 CYS A O 1
ATOM 685 N N . THR A 1 82 ? 31.416 -9.514 -8.203 1.00 84.12 82 THR A N 1
ATOM 686 C CA . THR A 1 82 ? 32.296 -9.813 -9.352 1.00 84.12 82 THR A CA 1
ATOM 687 C C . THR A 1 82 ? 33.257 -10.982 -9.124 1.00 84.12 82 THR A C 1
ATOM 689 O O . THR A 1 82 ? 33.851 -11.468 -10.082 1.00 84.12 82 THR A O 1
ATOM 692 N N . VAL A 1 83 ? 33.425 -11.436 -7.878 1.00 79.00 83 VAL A N 1
ATOM 693 C CA . VAL A 1 83 ? 34.245 -12.611 -7.524 1.00 79.00 83 VAL A CA 1
ATOM 694 C C . VAL A 1 83 ? 33.429 -13.895 -7.323 1.00 79.00 83 VAL A C 1
ATOM 696 O O . VAL A 1 83 ? 33.983 -14.908 -6.898 1.00 79.00 83 VAL A O 1
ATOM 699 N N . ALA A 1 84 ? 32.122 -13.878 -7.604 1.00 81.12 84 ALA A N 1
ATOM 700 C CA . ALA A 1 84 ? 31.285 -15.072 -7.536 1.00 81.12 84 ALA A CA 1
ATOM 701 C C . ALA A 1 84 ? 31.755 -16.157 -8.524 1.00 81.12 84 ALA A C 1
ATOM 703 O O . ALA A 1 84 ? 32.218 -15.869 -9.631 1.00 81.12 84 ALA A O 1
ATOM 704 N N . GLY A 1 85 ? 31.586 -17.429 -8.155 1.00 82.06 85 GLY A N 1
ATOM 705 C CA . GLY A 1 85 ? 31.852 -18.543 -9.064 1.00 82.06 85 GLY A CA 1
ATOM 706 C C . GLY A 1 85 ? 30.942 -18.474 -10.297 1.00 82.06 85 GLY A C 1
ATOM 707 O O . GLY A 1 85 ? 29.735 -18.276 -10.164 1.00 82.06 85 GLY A O 1
ATOM 708 N N . ASN A 1 86 ? 31.503 -18.677 -11.491 1.00 88.12 86 ASN A N 1
ATOM 709 C CA . ASN A 1 86 ? 30.846 -18.482 -12.792 1.00 88.12 86 ASN A CA 1
ATOM 710 C C . ASN A 1 86 ? 30.441 -17.024 -13.124 1.00 88.12 86 ASN A C 1
ATOM 712 O O . ASN A 1 86 ? 29.582 -16.820 -13.991 1.00 88.12 86 ASN A O 1
ATOM 716 N N . PHE A 1 87 ? 31.014 -16.004 -12.467 1.00 88.50 87 PHE A N 1
ATOM 717 C CA . PHE A 1 87 ? 30.720 -14.599 -12.784 1.00 88.50 87 PHE A CA 1
ATOM 718 C C . PHE A 1 87 ? 30.981 -14.246 -14.250 1.00 88.50 87 PHE A C 1
ATOM 720 O O . PHE A 1 87 ? 30.232 -13.466 -14.829 1.00 88.50 87 PHE A O 1
ATOM 727 N N . GLU A 1 88 ? 31.959 -14.876 -14.899 1.00 89.31 88 GLU A N 1
ATOM 728 C CA . GLU A 1 88 ? 32.272 -14.650 -16.309 1.00 89.31 88 GLU A CA 1
ATOM 729 C C . GLU A 1 88 ? 31.080 -14.910 -17.245 1.00 89.31 88 GLU A C 1
ATOM 731 O O . GLU A 1 88 ? 30.946 -14.244 -18.271 1.00 89.31 88 GLU A O 1
ATOM 736 N N . LYS A 1 89 ? 30.175 -15.833 -16.883 1.00 90.62 89 LYS A N 1
ATOM 737 C CA . LYS A 1 89 ? 28.948 -16.086 -17.653 1.00 90.62 89 LYS A CA 1
ATOM 738 C C . LYS A 1 89 ? 27.949 -14.945 -17.517 1.00 90.62 89 LYS A C 1
ATOM 740 O O . LYS A 1 89 ? 27.358 -14.534 -18.512 1.00 90.62 89 LYS A O 1
ATOM 745 N N . LEU A 1 90 ? 27.774 -14.436 -16.298 1.00 92.25 90 LEU A N 1
ATOM 746 C CA . LEU A 1 90 ? 26.914 -13.286 -16.042 1.00 92.25 90 LEU A CA 1
ATOM 747 C C . LEU A 1 90 ? 27.490 -12.020 -16.681 1.00 92.25 90 LEU A C 1
ATOM 749 O O . LEU A 1 90 ? 26.751 -11.257 -17.293 1.00 92.25 90 LEU A O 1
ATOM 753 N N . GLU A 1 91 ? 28.805 -11.820 -16.589 1.00 94.06 91 GLU A N 1
ATOM 754 C CA . GLU A 1 91 ? 29.499 -10.706 -17.230 1.00 94.06 91 GLU A CA 1
ATOM 755 C C . GLU A 1 91 ? 29.307 -10.740 -18.751 1.00 94.06 91 GLU A C 1
ATOM 757 O O . GLU A 1 91 ? 28.933 -9.734 -19.350 1.00 94.06 91 GLU A O 1
ATOM 762 N N . ALA A 1 92 ? 29.482 -11.907 -19.380 1.00 94.00 92 ALA A N 1
ATOM 763 C CA . ALA A 1 92 ? 29.216 -12.066 -20.805 1.00 94.00 92 ALA A CA 1
ATOM 764 C C . ALA A 1 92 ? 27.753 -11.753 -21.163 1.00 94.00 92 ALA A C 1
ATOM 766 O O . ALA A 1 92 ? 27.502 -11.157 -22.208 1.00 94.00 92 ALA A O 1
ATOM 767 N N . TYR A 1 93 ? 26.793 -12.115 -20.308 1.00 93.31 93 TYR A N 1
ATOM 768 C CA . TYR A 1 93 ? 25.384 -11.775 -20.502 1.00 93.31 93 TYR A CA 1
ATOM 769 C C . TYR A 1 93 ? 25.140 -10.259 -20.429 1.00 93.31 93 TYR A C 1
ATOM 771 O O . TYR A 1 93 ? 24.678 -9.675 -21.409 1.00 93.31 93 TYR A O 1
ATOM 779 N N . ILE A 1 94 ? 25.510 -9.595 -19.324 1.00 94.12 94 ILE A N 1
ATOM 780 C CA . ILE A 1 94 ? 25.223 -8.160 -19.131 1.00 94.12 94 ILE A CA 1
ATOM 781 C C . ILE A 1 94 ? 25.931 -7.285 -20.170 1.00 94.12 94 ILE A C 1
ATOM 783 O O . ILE A 1 94 ? 25.359 -6.313 -20.656 1.00 94.12 94 ILE A O 1
ATOM 787 N N . LEU A 1 95 ? 27.146 -7.659 -20.589 1.00 95.25 95 LEU A N 1
ATOM 788 C CA . LEU A 1 95 ? 27.885 -6.932 -21.620 1.00 95.25 95 LEU A CA 1
ATOM 789 C C . LEU A 1 95 ? 27.265 -7.075 -23.016 1.00 95.25 95 LEU A C 1
ATOM 791 O O . LEU A 1 95 ? 27.599 -6.284 -23.898 1.00 95.25 95 LEU A O 1
ATOM 795 N N . ASN A 1 96 ? 26.376 -8.043 -23.238 1.00 93.56 96 ASN A N 1
ATOM 796 C CA . ASN A 1 96 ? 25.641 -8.203 -24.494 1.00 93.56 96 ASN A CA 1
ATOM 797 C C . ASN A 1 96 ? 24.250 -7.555 -24.469 1.00 93.56 96 ASN A C 1
ATOM 799 O O . ASN A 1 96 ? 23.599 -7.512 -25.511 1.00 93.56 96 ASN A O 1
ATOM 803 N N . LEU A 1 97 ? 23.812 -7.002 -23.333 1.00 92.38 97 LEU A N 1
ATOM 804 C CA . LEU A 1 97 ? 22.534 -6.302 -23.264 1.00 92.38 97 LEU A CA 1
ATOM 805 C C . LEU A 1 97 ? 22.549 -5.020 -24.125 1.00 92.38 97 LEU A C 1
ATOM 807 O O . LEU A 1 97 ? 23.575 -4.318 -24.189 1.00 92.38 97 LEU A O 1
ATOM 811 N N . PRO A 1 98 ? 21.427 -4.701 -24.798 1.00 90.75 98 PRO A N 1
ATOM 812 C CA . PRO A 1 98 ? 21.220 -3.396 -25.416 1.00 90.75 98 PRO A CA 1
ATOM 813 C C . PRO A 1 98 ? 21.366 -2.282 -24.377 1.00 90.75 98 PRO A C 1
ATOM 815 O O . PRO A 1 98 ? 21.001 -2.470 -23.221 1.00 90.75 98 PRO A O 1
ATOM 818 N N . ASP A 1 99 ? 21.933 -1.147 -24.785 1.00 90.69 99 ASP A N 1
ATOM 819 C CA . ASP A 1 99 ? 22.037 0.085 -23.981 1.00 90.69 99 ASP A CA 1
ATOM 820 C C . ASP A 1 99 ? 22.771 -0.018 -22.628 1.00 90.69 99 ASP A C 1
ATOM 822 O O . ASP A 1 99 ? 22.851 0.961 -21.891 1.00 90.69 99 ASP A O 1
ATOM 826 N N . PHE A 1 100 ? 23.393 -1.162 -22.323 1.00 94.88 100 PHE A N 1
ATOM 827 C CA . PHE A 1 100 ? 24.239 -1.320 -21.142 1.00 94.88 100 PHE A CA 1
ATOM 828 C C . PHE A 1 100 ? 25.503 -0.451 -21.250 1.00 94.88 100 PHE A C 1
ATOM 830 O O . PHE A 1 100 ? 26.278 -0.565 -22.212 1.00 94.88 100 PHE A O 1
ATOM 837 N N . ASP A 1 101 ? 25.757 0.388 -20.242 1.00 95.38 101 ASP A N 1
ATOM 838 C CA . ASP A 1 101 ? 26.910 1.286 -20.179 1.00 95.38 101 ASP A CA 1
ATOM 839 C C . ASP A 1 101 ? 28.202 0.529 -19.834 1.00 95.38 101 ASP A C 1
ATOM 841 O O . ASP A 1 101 ? 28.739 0.551 -18.722 1.00 95.38 101 ASP A O 1
ATOM 845 N N . ARG A 1 102 ? 28.751 -0.124 -20.861 1.00 96.25 102 ARG A N 1
ATOM 846 C CA . ARG A 1 102 ? 30.030 -0.846 -20.802 1.00 96.25 102 ARG A CA 1
ATOM 847 C C . ARG A 1 102 ? 31.179 0.055 -20.346 1.00 96.25 102 ARG A C 1
ATOM 849 O O . ARG A 1 102 ? 32.104 -0.416 -19.687 1.00 96.25 102 ARG A O 1
ATOM 856 N N . LYS A 1 103 ? 31.152 1.343 -20.707 1.00 95.62 103 LYS A N 1
ATOM 857 C CA . LYS A 1 103 ? 32.242 2.279 -20.408 1.00 95.62 103 LYS A CA 1
ATOM 858 C C . LYS A 1 103 ? 32.293 2.562 -18.910 1.00 95.62 103 LYS A C 1
ATOM 860 O O . LYS A 1 103 ? 33.368 2.468 -18.316 1.00 95.62 103 LYS A O 1
ATOM 865 N N . THR A 1 104 ? 31.150 2.877 -18.310 1.00 93.75 104 THR A N 1
ATOM 866 C CA . THR A 1 104 ? 31.040 3.112 -16.866 1.00 93.75 104 THR A CA 1
ATOM 867 C C . THR A 1 104 ? 31.256 1.826 -16.080 1.00 93.75 104 THR A C 1
ATOM 869 O O . THR A 1 104 ? 32.007 1.844 -15.106 1.00 93.75 104 THR A O 1
ATOM 872 N N . TYR A 1 105 ? 30.738 0.692 -16.565 1.00 94.81 105 TYR A N 1
ATOM 873 C CA . TYR A 1 105 ? 31.005 -0.625 -15.982 1.00 94.81 105 TYR A CA 1
ATOM 874 C C . TYR A 1 105 ? 32.508 -0.893 -15.833 1.00 94.81 105 TYR A C 1
ATOM 876 O O . TYR A 1 105 ? 32.987 -1.102 -14.721 1.00 94.81 105 TYR A O 1
ATOM 884 N N . PHE A 1 106 ? 33.282 -0.827 -16.924 1.00 92.81 106 PHE A N 1
ATOM 885 C CA . PHE A 1 106 ? 34.723 -1.100 -16.862 1.00 92.81 106 PHE A CA 1
ATOM 886 C C . PHE A 1 106 ? 35.502 -0.036 -16.085 1.00 92.81 106 PHE A C 1
ATOM 888 O O . PHE A 1 106 ? 36.522 -0.366 -15.477 1.00 92.81 106 PHE A O 1
ATOM 895 N N . LYS A 1 107 ? 35.040 1.222 -16.081 1.00 91.31 107 LYS A N 1
ATOM 896 C CA . LYS A 1 107 ? 35.623 2.286 -15.252 1.00 91.31 107 LYS A CA 1
ATOM 897 C C . LYS A 1 107 ? 35.514 1.937 -13.768 1.00 91.31 107 LYS A C 1
ATOM 899 O O . LYS A 1 107 ? 36.504 2.075 -13.060 1.00 91.31 107 LYS A O 1
ATOM 904 N N . ILE A 1 108 ? 34.339 1.503 -13.313 1.00 89.00 108 ILE A N 1
ATOM 905 C CA . ILE A 1 108 ? 34.083 1.204 -11.899 1.00 89.00 108 ILE A CA 1
ATOM 906 C C . ILE A 1 108 ? 34.710 -0.141 -11.516 1.00 89.00 108 ILE A C 1
ATOM 908 O O . ILE A 1 108 ? 35.475 -0.192 -10.557 1.00 89.00 108 ILE A O 1
ATOM 912 N N . LYS A 1 109 ? 34.495 -1.193 -12.322 1.00 87.12 109 LYS A N 1
ATOM 913 C CA . LYS A 1 109 ? 35.014 -2.552 -12.084 1.00 87.12 109 LYS A CA 1
ATOM 914 C C . LYS A 1 109 ? 36.528 -2.595 -11.873 1.00 87.12 109 LYS A C 1
ATOM 916 O O . LYS A 1 109 ? 37.016 -3.313 -11.008 1.00 87.12 109 LYS A O 1
ATOM 921 N N . ASN A 1 110 ? 37.275 -1.849 -12.687 1.00 85.44 110 ASN A N 1
ATOM 922 C CA . ASN A 1 110 ? 38.739 -1.861 -12.660 1.00 85.44 110 ASN A CA 1
ATOM 923 C C . ASN A 1 110 ? 39.335 -0.806 -11.719 1.00 85.44 110 ASN A C 1
ATOM 925 O O . ASN A 1 110 ? 40.559 -0.677 -11.645 1.00 85.44 110 ASN A O 1
ATOM 929 N N . SER A 1 111 ? 38.500 -0.013 -11.048 1.00 81.50 111 SER A N 1
ATOM 930 C CA . SER A 1 111 ? 38.985 1.023 -10.151 1.00 81.50 111 SER A CA 1
ATOM 931 C C . SER A 1 111 ? 39.324 0.462 -8.775 1.00 81.50 111 SER A C 1
ATOM 933 O O . SER A 1 111 ? 38.679 -0.446 -8.261 1.00 81.50 111 SER A O 1
ATOM 935 N N . THR A 1 112 ? 40.321 1.076 -8.148 1.00 75.44 112 THR A N 1
ATOM 936 C CA . THR A 1 112 ? 40.649 0.891 -6.729 1.00 75.44 112 THR A CA 1
ATOM 937 C C . THR A 1 112 ? 39.993 1.948 -5.835 1.00 75.44 112 THR A C 1
ATOM 939 O O . THR A 1 112 ? 40.240 1.963 -4.633 1.00 75.44 112 THR A O 1
ATOM 942 N N . LEU A 1 113 ? 39.251 2.887 -6.431 1.00 76.69 113 LEU A N 1
ATOM 943 C CA . LEU A 1 113 ? 38.487 3.922 -5.736 1.00 76.69 113 LEU A CA 1
ATOM 944 C C . LEU A 1 113 ? 37.066 3.436 -5.466 1.00 76.69 113 LEU A C 1
ATOM 946 O O . LEU A 1 113 ? 36.511 2.680 -6.265 1.00 76.69 113 LEU A O 1
ATOM 950 N N . GLU A 1 114 ? 36.483 3.941 -4.387 1.00 77.56 114 GLU A N 1
ATOM 951 C CA . GLU A 1 114 ? 35.064 3.782 -4.086 1.00 77.56 114 GLU A CA 1
ATOM 952 C C . GLU A 1 114 ? 34.178 4.483 -5.106 1.00 77.56 114 GLU A C 1
ATOM 954 O O . GLU A 1 114 ? 34.500 5.565 -5.607 1.00 77.56 114 GLU A O 1
ATOM 959 N N . PHE A 1 115 ? 33.041 3.848 -5.375 1.00 78.50 115 PHE A N 1
ATOM 960 C CA . PHE A 1 115 ? 31.959 4.418 -6.160 1.00 78.50 115 PHE A CA 1
ATOM 961 C C . PHE A 1 115 ? 30.639 4.115 -5.477 1.00 78.50 115 PHE A C 1
ATOM 963 O O . PHE A 1 115 ? 30.330 2.953 -5.189 1.00 78.50 115 PHE A O 1
ATOM 970 N N . GLU A 1 116 ? 29.852 5.171 -5.298 1.00 81.69 116 GLU A N 1
ATOM 971 C CA . GLU A 1 116 ? 28.427 5.055 -5.027 1.00 81.69 116 GLU A CA 1
ATOM 972 C C . GLU A 1 116 ? 27.728 4.283 -6.154 1.00 81.69 116 GLU A C 1
ATOM 974 O O . GLU A 1 116 ? 28.238 4.146 -7.276 1.00 81.69 116 GLU A O 1
ATOM 979 N N . GLU A 1 117 ? 26.558 3.737 -5.833 1.00 84.19 117 GLU A N 1
ATOM 980 C CA . GLU A 1 117 ? 25.778 2.934 -6.764 1.00 84.19 117 GLU A CA 1
ATOM 981 C C . GLU A 1 117 ? 25.434 3.725 -8.022 1.00 84.19 117 GLU A C 1
ATOM 983 O O . GLU A 1 117 ? 24.775 4.755 -7.983 1.00 84.19 117 GLU A O 1
ATOM 988 N N . THR A 1 118 ? 25.926 3.235 -9.157 1.00 88.19 118 THR A N 1
ATOM 989 C CA . THR A 1 118 ? 25.799 3.885 -10.456 1.00 88.19 118 THR A CA 1
ATOM 990 C C . THR A 1 118 ? 24.985 2.995 -11.383 1.00 88.19 118 THR A C 1
ATOM 992 O O . THR A 1 118 ? 25.344 1.839 -11.621 1.00 88.19 118 THR A O 1
ATOM 995 N N . THR A 1 119 ? 23.900 3.530 -11.941 1.00 90.50 119 THR A N 1
ATOM 996 C CA . THR A 1 119 ? 23.068 2.815 -12.918 1.00 90.50 119 THR A CA 1
ATOM 997 C C . THR A 1 119 ? 23.842 2.582 -14.224 1.00 90.50 119 THR A C 1
ATOM 999 O O . THR A 1 119 ? 24.420 3.503 -14.794 1.00 90.50 119 THR A O 1
ATOM 1002 N N . LEU A 1 120 ? 23.845 1.337 -14.704 1.00 92.94 120 LEU A N 1
ATOM 1003 C CA . LEU A 1 120 ? 24.482 0.893 -15.951 1.00 92.94 120 LEU A CA 1
ATOM 1004 C C . LEU A 1 120 ? 23.477 0.579 -17.056 1.00 92.94 120 LEU A C 1
ATOM 1006 O O . LEU A 1 120 ? 23.813 0.654 -18.233 1.00 92.94 120 LEU A O 1
ATOM 1010 N N . LEU A 1 121 ? 22.262 0.192 -16.685 1.00 91.00 121 LEU A N 1
ATOM 1011 C CA . LEU A 1 121 ? 21.164 -0.056 -17.606 1.00 91.00 121 LEU A CA 1
ATOM 1012 C C . LEU A 1 121 ? 19.865 0.337 -16.919 1.00 91.00 121 LEU A C 1
ATOM 1014 O O . LEU A 1 121 ? 19.647 -0.025 -15.766 1.00 91.00 121 LEU A O 1
ATOM 1018 N N . LYS A 1 122 ? 18.986 1.010 -17.654 1.00 86.00 122 LYS A N 1
ATOM 1019 C CA . LYS A 1 122 ? 17.587 1.212 -17.284 1.00 86.00 122 LYS A CA 1
ATOM 1020 C C . LYS A 1 122 ? 16.738 0.778 -18.470 1.00 86.00 122 LYS A C 1
ATOM 1022 O O . LYS A 1 122 ? 16.876 1.329 -19.558 1.00 86.00 122 LYS A O 1
ATOM 1027 N N . VAL A 1 123 ? 15.907 -0.237 -18.272 1.00 83.44 123 VAL A N 1
ATOM 1028 C CA . VAL A 1 123 ? 15.048 -0.787 -19.321 1.00 83.44 123 VAL A CA 1
ATOM 1029 C C . VAL A 1 123 ? 13.783 0.057 -19.394 1.00 83.44 123 VAL A C 1
ATOM 1031 O O . VAL A 1 123 ? 13.040 0.150 -18.414 1.00 83.44 123 VAL A O 1
ATOM 1034 N N . SER A 1 124 ? 13.528 0.671 -20.552 1.00 74.69 124 SER A N 1
ATOM 1035 C CA . SER A 1 124 ? 12.268 1.370 -20.807 1.00 74.69 124 SER A CA 1
ATOM 1036 C C . SER A 1 124 ? 11.100 0.396 -20.671 1.00 74.69 124 SER A C 1
ATOM 1038 O O . SER A 1 124 ? 11.031 -0.600 -21.388 1.00 74.69 124 SER A O 1
ATOM 1040 N N . GLN A 1 125 ? 10.184 0.684 -19.752 1.00 72.81 125 GLN A N 1
ATOM 1041 C CA . GLN A 1 125 ? 8.954 -0.087 -19.593 1.00 72.81 125 GLN A CA 1
ATOM 1042 C C . GLN A 1 125 ? 7.892 0.426 -20.571 1.00 72.81 125 GLN A C 1
ATOM 1044 O O . GLN A 1 125 ? 7.929 1.587 -20.968 1.00 72.81 125 GLN A O 1
ATOM 1049 N N . LEU A 1 126 ? 6.953 -0.417 -20.994 1.00 81.00 126 LEU A N 1
ATOM 1050 C CA . LEU A 1 126 ? 5.760 0.072 -21.687 1.00 81.00 126 LEU A CA 1
ATOM 1051 C C . LEU A 1 126 ? 4.753 0.559 -20.650 1.00 81.00 126 LEU A C 1
ATOM 1053 O O . LEU A 1 126 ? 4.610 -0.057 -19.594 1.00 81.00 126 LEU A O 1
ATOM 1057 N N . ASP A 1 127 ? 4.062 1.651 -20.965 1.00 86.56 127 ASP A N 1
ATOM 1058 C CA . ASP A 1 127 ? 2.960 2.116 -20.133 1.00 86.56 127 ASP A CA 1
ATOM 1059 C C . ASP A 1 127 ? 1.903 1.008 -20.052 1.00 86.56 127 ASP A C 1
ATOM 1061 O O . ASP A 1 127 ? 1.491 0.453 -21.074 1.00 86.56 127 ASP A O 1
ATOM 1065 N N . ASN A 1 128 ? 1.463 0.676 -18.839 1.00 90.12 128 ASN A N 1
ATOM 1066 C CA . ASN A 1 128 ? 0.390 -0.303 -18.624 1.00 90.12 128 ASN A CA 1
ATOM 1067 C C . ASN A 1 128 ? -0.980 0.374 -18.428 1.00 90.12 128 ASN A C 1
ATOM 1069 O O . ASN A 1 128 ? -1.938 -0.269 -17.989 1.00 90.12 128 ASN A O 1
ATOM 1073 N N . TYR A 1 129 ? -1.051 1.676 -18.715 1.00 94.44 129 TYR A N 1
ATOM 1074 C CA . TYR A 1 129 ? -2.233 2.498 -18.528 1.00 94.44 129 TYR A CA 1
ATOM 1075 C C . TYR A 1 129 ? -2.458 3.439 -19.712 1.00 94.44 129 TYR A C 1
ATOM 1077 O O . TYR A 1 129 ? -1.553 3.719 -20.498 1.00 94.44 129 TYR A O 1
ATOM 1085 N N . SER A 1 130 ? -3.681 3.947 -19.829 1.00 95.50 130 SER A N 1
ATOM 1086 C CA . SER A 1 130 ? -4.016 5.020 -20.763 1.00 95.50 130 SER A CA 1
ATOM 1087 C C . SER A 1 130 ? -5.187 5.844 -20.236 1.00 95.50 130 SER A C 1
ATOM 1089 O O . SER A 1 130 ? -5.939 5.385 -19.375 1.00 95.50 130 SER A O 1
ATOM 1091 N N . LEU A 1 131 ? -5.325 7.067 -20.746 1.00 95.94 131 LEU A N 1
ATOM 1092 C CA . LEU A 1 131 ? -6.432 7.968 -20.439 1.00 95.94 131 LEU A CA 1
ATOM 1093 C C . LEU A 1 131 ? -7.219 8.242 -21.718 1.00 95.94 131 LEU A C 1
ATOM 1095 O O . LEU A 1 131 ? -6.689 8.831 -22.659 1.00 95.94 131 LEU A O 1
ATOM 1099 N N . SER A 1 132 ? -8.478 7.814 -21.744 1.00 94.38 132 SER A N 1
ATOM 1100 C CA . SER A 1 132 ? -9.421 8.068 -22.840 1.00 94.38 132 SER A CA 1
ATOM 1101 C C . SER A 1 132 ? -10.760 8.572 -22.279 1.00 94.38 132 SER A C 1
ATOM 1103 O O . SER A 1 132 ? -11.738 7.829 -22.312 1.00 94.38 132 SER A O 1
ATOM 1105 N N . PRO A 1 133 ? -10.805 9.792 -21.707 1.00 91.81 133 PRO A N 1
ATOM 1106 C CA . PRO A 1 133 ? -12.015 10.322 -21.083 1.00 91.81 133 PRO A CA 1
ATOM 1107 C C . PRO A 1 133 ? -13.132 10.561 -22.102 1.00 91.81 133 PRO A C 1
ATOM 1109 O O . PRO A 1 133 ? -12.891 11.083 -23.193 1.00 91.81 133 PRO A O 1
ATOM 1112 N N . GLU A 1 134 ? -14.364 10.246 -21.711 1.00 88.44 134 GLU A N 1
ATOM 1113 C CA . GLU A 1 134 ? -15.574 10.584 -22.461 1.00 88.44 134 GLU A CA 1
ATOM 1114 C C . GLU A 1 134 ? -16.133 11.944 -22.000 1.00 88.44 134 GLU A C 1
ATOM 1116 O O . GLU A 1 134 ? -15.972 12.340 -20.839 1.00 88.44 134 GLU A O 1
ATOM 1121 N N . GLU A 1 135 ? -16.781 12.681 -22.916 1.00 81.31 135 GLU A N 1
ATOM 1122 C CA . GLU A 1 135 ? -17.390 13.991 -22.614 1.00 81.31 135 GLU A CA 1
ATOM 1123 C C . GLU A 1 135 ? -18.577 13.867 -21.646 1.00 81.31 135 GLU A C 1
ATOM 1125 O O . GLU A 1 135 ? -18.767 14.718 -20.776 1.00 81.31 135 GLU A O 1
ATOM 1130 N N . GLU A 1 136 ? -19.356 12.793 -21.775 1.00 79.44 136 GLU A N 1
ATOM 1131 C CA . GLU A 1 136 ? -20.478 12.475 -20.897 1.00 79.44 136 GLU A CA 1
ATOM 1132 C C . GLU A 1 136 ? -20.154 11.216 -20.095 1.00 79.44 136 GLU A C 1
ATOM 1134 O O . GLU A 1 136 ? -20.050 10.128 -20.651 1.00 79.44 136 GLU A O 1
ATOM 1139 N N . TYR A 1 137 ? -20.034 11.351 -18.773 1.00 83.38 137 TYR A N 1
ATOM 1140 C CA . TYR A 1 137 ? -19.818 10.219 -17.875 1.00 83.38 137 TYR A CA 1
ATOM 1141 C C . TYR A 1 137 ? -20.765 10.281 -16.679 1.00 83.38 137 TYR A C 1
ATOM 1143 O O . TYR A 1 137 ? -21.155 11.352 -16.205 1.00 83.38 137 TYR A O 1
ATOM 1151 N N . GLN A 1 138 ? -21.126 9.109 -16.160 1.00 79.25 138 GLN A N 1
ATOM 1152 C CA . GLN A 1 138 ? -21.901 9.001 -14.932 1.00 79.25 138 GLN A CA 1
ATOM 1153 C C . GLN A 1 138 ? -20.975 8.655 -13.766 1.00 79.25 138 GLN A C 1
ATOM 1155 O O . GLN A 1 138 ? -20.508 7.526 -13.640 1.00 79.25 138 GLN A O 1
ATOM 1160 N N . ARG A 1 139 ? -20.747 9.626 -12.876 1.00 86.00 139 ARG A N 1
ATOM 1161 C CA . ARG A 1 139 ? -19.990 9.409 -11.638 1.00 86.00 139 ARG A CA 1
ATOM 1162 C C . ARG A 1 139 ? -20.827 8.626 -10.627 1.00 86.00 139 ARG A C 1
ATOM 1164 O O . ARG A 1 139 ? -21.919 9.067 -10.260 1.00 86.00 139 ARG A O 1
ATOM 1171 N N . LEU A 1 140 ? -20.291 7.517 -10.118 1.00 86.12 140 LEU A N 1
ATOM 1172 C CA . LEU A 1 140 ? -20.831 6.847 -8.933 1.00 86.12 140 LEU A CA 1
ATOM 1173 C C . LEU A 1 140 ? -20.056 7.283 -7.675 1.00 86.12 140 LEU A C 1
ATOM 1175 O O . LEU A 1 140 ? -18.829 7.379 -7.740 1.00 86.12 140 LEU A O 1
ATOM 1179 N N . PRO A 1 141 ? -20.744 7.568 -6.551 1.00 90.00 141 PRO A N 1
ATOM 1180 C CA . PRO A 1 141 ? -20.093 7.852 -5.273 1.00 90.00 141 PRO A CA 1
ATOM 1181 C C . PRO A 1 141 ? -19.189 6.703 -4.810 1.00 90.00 141 PRO A C 1
ATOM 1183 O O . PRO A 1 141 ? -19.584 5.536 -4.903 1.00 90.00 141 PRO A O 1
ATOM 1186 N N . LEU A 1 142 ? -18.011 7.024 -4.263 1.00 92.62 142 LEU A N 1
ATOM 1187 C CA . LEU A 1 142 ? -17.038 6.010 -3.835 1.00 92.62 142 LEU A CA 1
ATOM 1188 C C . LEU A 1 142 ? -17.573 5.106 -2.715 1.00 92.62 142 LEU A C 1
ATOM 1190 O O . LEU A 1 142 ? -17.182 3.945 -2.644 1.00 92.62 142 LEU A O 1
ATOM 1194 N N . ASP A 1 143 ? -18.509 5.574 -1.879 1.00 89.81 143 ASP A N 1
ATOM 1195 C CA . ASP A 1 143 ? -19.108 4.771 -0.800 1.00 89.81 143 ASP A CA 1
ATOM 1196 C C . ASP A 1 143 ? -19.926 3.575 -1.314 1.00 89.81 143 ASP A C 1
ATOM 1198 O O . ASP A 1 143 ? -20.118 2.602 -0.576 1.00 89.81 143 ASP A O 1
ATOM 1202 N N . LYS A 1 144 ? -20.381 3.629 -2.575 1.00 90.19 144 LYS A N 1
ATOM 1203 C CA . LYS A 1 144 ? -21.114 2.542 -3.239 1.00 90.19 144 LYS A CA 1
ATOM 1204 C C . LYS A 1 144 ? -20.200 1.458 -3.802 1.00 90.19 144 LYS A C 1
ATOM 1206 O O . LYS A 1 144 ? -20.650 0.324 -3.935 1.00 90.19 144 LYS A O 1
ATOM 1211 N N . GLY A 1 145 ? -18.945 1.782 -4.098 1.00 92.56 145 GLY A N 1
ATOM 1212 C CA . GLY A 1 145 ? -17.985 0.879 -4.728 1.00 92.56 145 GLY A CA 1
ATOM 1213 C C . GLY A 1 145 ? -17.250 1.544 -5.888 1.00 92.56 145 GLY A C 1
ATOM 1214 O O . GLY A 1 145 ? -17.423 2.732 -6.157 1.00 92.56 145 GLY A O 1
ATOM 1215 N N . ILE A 1 146 ? -16.442 0.760 -6.597 1.00 94.31 146 ILE A N 1
ATOM 1216 C CA . ILE A 1 146 ? -15.655 1.221 -7.743 1.00 94.31 146 ILE A CA 1
ATOM 1217 C C . ILE A 1 146 ? -16.306 0.711 -9.024 1.00 94.31 146 ILE A C 1
ATOM 1219 O O . ILE A 1 146 ? -16.441 -0.494 -9.227 1.00 94.31 146 ILE A O 1
ATOM 1223 N N . PHE A 1 147 ? -16.738 1.619 -9.894 1.00 93.81 147 PHE A N 1
ATOM 1224 C CA . PHE A 1 147 ? -17.337 1.229 -11.166 1.00 93.81 147 PHE A CA 1
ATOM 1225 C C . PHE A 1 147 ? -16.258 0.838 -12.176 1.00 93.81 147 PHE A C 1
ATOM 1227 O O . PHE A 1 147 ? -15.359 1.628 -12.455 1.00 93.81 147 PHE A O 1
ATOM 1234 N N . ILE A 1 148 ? -16.367 -0.371 -12.725 1.00 94.50 148 ILE A N 1
ATOM 1235 C CA . ILE A 1 148 ? -15.513 -0.866 -13.804 1.00 94.50 148 ILE A CA 1
ATOM 1236 C C . ILE A 1 148 ? -16.284 -0.703 -15.116 1.00 94.50 148 ILE A C 1
ATOM 1238 O O . ILE A 1 148 ? -17.171 -1.497 -15.443 1.00 94.50 148 ILE A O 1
ATOM 1242 N N . GLU A 1 149 ? -15.964 0.353 -15.854 1.00 94.25 149 GLU A N 1
ATOM 1243 C CA . GLU A 1 149 ? -16.745 0.890 -16.974 1.00 94.25 149 GLU A CA 1
ATOM 1244 C C . GLU A 1 149 ? -16.873 -0.101 -18.128 1.00 94.25 149 GLU A C 1
ATOM 1246 O O . GLU A 1 149 ? -17.979 -0.409 -18.579 1.00 94.25 149 GLU A O 1
ATOM 1251 N N . ASN A 1 150 ? -15.750 -0.676 -18.556 1.00 92.62 150 ASN A N 1
ATOM 1252 C CA . ASN A 1 150 ? -15.702 -1.640 -19.653 1.00 92.62 150 ASN A CA 1
ATOM 1253 C C . ASN A 1 150 ? -16.398 -2.971 -19.318 1.00 92.62 150 ASN A C 1
ATOM 1255 O O . ASN A 1 150 ? -16.833 -3.684 -20.222 1.00 92.62 150 ASN A O 1
ATOM 1259 N N . LYS A 1 151 ? -16.554 -3.286 -18.027 1.00 92.25 151 LYS A N 1
ATOM 1260 C CA . LYS A 1 151 ? -17.304 -4.455 -17.539 1.00 92.25 151 LYS A CA 1
ATOM 1261 C C . LYS A 1 151 ? -18.746 -4.121 -17.144 1.00 92.25 151 LYS A C 1
ATOM 1263 O O . LYS A 1 151 ? -19.530 -5.034 -16.900 1.00 92.25 151 LYS A O 1
ATOM 1268 N N . LYS A 1 152 ? -19.109 -2.832 -17.106 1.00 91.88 152 LYS A N 1
ATOM 1269 C CA . LYS A 1 152 ? -20.416 -2.309 -16.667 1.00 91.88 152 LYS A CA 1
ATOM 1270 C C . LYS A 1 152 ? -20.858 -2.881 -15.319 1.00 91.88 152 LYS A C 1
ATOM 1272 O O . LYS A 1 152 ? -22.022 -3.236 -15.136 1.00 91.88 152 LYS A O 1
ATOM 1277 N N . ALA A 1 153 ? -19.918 -2.988 -14.386 1.00 92.12 153 ALA A N 1
ATOM 1278 C CA . ALA A 1 153 ? -20.130 -3.644 -13.105 1.00 92.12 153 ALA A CA 1
ATOM 1279 C C . ALA A 1 153 ? -19.512 -2.835 -11.962 1.00 92.12 153 ALA A C 1
ATOM 1281 O O . ALA A 1 153 ? -18.494 -2.166 -12.127 1.00 92.12 153 ALA A O 1
ATOM 1282 N N . LEU A 1 154 ? -20.160 -2.889 -10.800 1.00 92.50 154 LEU A N 1
ATOM 1283 C CA . LEU A 1 154 ? -19.733 -2.185 -9.597 1.00 92.50 154 LEU A CA 1
ATOM 1284 C C . LEU A 1 154 ? -18.972 -3.149 -8.693 1.00 92.50 154 LEU A C 1
ATOM 1286 O O . LEU A 1 154 ? -19.536 -4.150 -8.257 1.00 92.50 154 LEU A O 1
ATOM 1290 N N . LEU A 1 155 ? -17.707 -2.845 -8.424 1.00 93.56 155 LEU A N 1
ATOM 1291 C CA . LEU A 1 155 ? -16.866 -3.565 -7.481 1.00 93.56 155 LEU A CA 1
ATOM 1292 C C . LEU A 1 155 ? -17.209 -3.086 -6.058 1.00 93.56 155 LEU A C 1
ATOM 1294 O O . LEU A 1 155 ? -16.949 -1.921 -5.739 1.00 93.56 155 LEU A O 1
ATOM 1298 N N . PRO A 1 156 ? -17.867 -3.911 -5.225 1.00 92.56 156 PRO A N 1
ATOM 1299 C CA . PRO A 1 156 ? -18.539 -3.417 -4.030 1.00 92.56 156 PRO A CA 1
ATOM 1300 C C . PRO A 1 156 ? -17.630 -3.429 -2.794 1.00 92.56 156 PRO A C 1
ATOM 1302 O O . PRO A 1 156 ? -16.621 -4.126 -2.740 1.00 92.56 156 PRO A O 1
ATOM 1305 N N . TRP A 1 157 ? -18.025 -2.692 -1.759 1.00 90.94 157 TRP A N 1
ATOM 1306 C CA . TRP A 1 157 ? -17.437 -2.811 -0.422 1.00 90.94 157 TRP A CA 1
ATOM 1307 C C . TRP A 1 157 ? -18.192 -3.881 0.369 1.00 90.94 157 TRP A C 1
ATOM 1309 O O . TRP A 1 157 ? -19.215 -3.588 0.985 1.00 90.94 157 TRP A O 1
ATOM 1319 N N . VAL A 1 158 ? -17.715 -5.119 0.293 1.00 88.38 158 VAL A N 1
ATOM 1320 C CA . VAL A 1 158 ? -18.287 -6.303 0.959 1.00 88.38 158 VAL A CA 1
ATOM 1321 C C . VAL A 1 158 ? -17.188 -7.062 1.689 1.00 88.38 158 VAL A C 1
ATOM 1323 O O . VAL A 1 158 ? -16.027 -6.650 1.664 1.00 88.38 158 VAL A O 1
ATOM 1326 N N . ASP A 1 159 ? -17.542 -8.171 2.325 1.00 85.50 159 ASP A N 1
ATOM 1327 C CA . ASP A 1 159 ? -16.550 -9.093 2.855 1.00 85.50 159 ASP A CA 1
ATOM 1328 C C . ASP A 1 159 ? -15.903 -9.921 1.742 1.00 85.50 159 ASP A C 1
ATOM 1330 O O . ASP A 1 159 ? -16.534 -10.199 0.723 1.00 85.50 159 ASP A O 1
ATOM 1334 N N . TYR A 1 160 ? -14.653 -10.347 1.929 1.00 84.31 160 TYR A N 1
ATOM 1335 C CA . TYR A 1 160 ? -13.941 -11.182 0.955 1.00 84.31 160 TYR A CA 1
ATOM 1336 C C . TYR A 1 160 ? -14.690 -12.484 0.627 1.00 84.31 160 TYR A C 1
ATOM 1338 O O . TYR A 1 160 ? -14.609 -12.975 -0.495 1.00 84.31 160 TYR A O 1
ATOM 1346 N N . GLU A 1 161 ? -15.435 -13.039 1.582 1.00 79.50 161 GLU A N 1
ATOM 1347 C CA . GLU A 1 161 ? -16.274 -14.228 1.412 1.00 79.50 161 GLU A CA 1
ATOM 1348 C C . GLU A 1 161 ? -17.484 -13.984 0.501 1.00 79.50 161 GLU A C 1
ATOM 1350 O O . GLU A 1 161 ? -17.918 -14.894 -0.210 1.00 79.50 161 GLU A O 1
ATOM 1355 N N . ASP A 1 162 ? -17.996 -12.754 0.504 1.00 84.75 162 ASP A N 1
ATOM 1356 C CA . ASP A 1 162 ? -19.144 -12.318 -0.291 1.00 84.75 162 ASP A CA 1
ATOM 1357 C C . ASP A 1 162 ? -18.716 -11.655 -1.610 1.00 84.75 162 ASP A C 1
ATOM 1359 O O . ASP A 1 162 ? -19.558 -11.296 -2.440 1.00 84.75 162 ASP A O 1
ATOM 1363 N N . LEU A 1 163 ? -17.405 -11.507 -1.834 1.00 86.94 163 LEU A N 1
ATOM 1364 C CA . LEU A 1 163 ? -16.841 -10.937 -3.048 1.00 86.94 163 LEU A CA 1
ATOM 1365 C C . LEU A 1 163 ? -17.024 -11.898 -4.226 1.00 86.94 163 LEU A C 1
ATOM 1367 O O . LEU A 1 163 ? -16.167 -12.717 -4.555 1.00 86.94 163 LEU A O 1
ATOM 1371 N N . GLN A 1 164 ? -18.170 -11.774 -4.889 1.00 80.56 164 GLN A N 1
ATOM 1372 C CA . GLN A 1 164 ? -18.473 -12.464 -6.136 1.00 80.56 164 GLN A CA 1
ATOM 1373 C C . GLN A 1 164 ? -18.527 -11.448 -7.272 1.00 80.56 164 GLN A C 1
ATOM 1375 O O . GLN A 1 164 ? -19.500 -10.712 -7.426 1.00 80.56 164 GLN A O 1
ATOM 1380 N N . PHE A 1 165 ? -17.471 -11.417 -8.081 1.00 86.06 165 PHE A N 1
ATOM 1381 C CA . PHE A 1 165 ? -17.374 -10.534 -9.237 1.00 86.06 165 PHE A CA 1
ATOM 1382 C C . PHE A 1 165 ? -16.970 -11.335 -10.478 1.00 86.06 165 PHE A C 1
ATOM 1384 O O . PHE A 1 165 ? -16.050 -12.153 -10.432 1.00 86.06 165 PHE A O 1
ATOM 1391 N N . ALA A 1 166 ? -17.676 -11.128 -11.592 1.00 82.62 166 ALA A N 1
ATOM 1392 C CA . ALA A 1 166 ? -17.375 -11.815 -12.846 1.00 82.62 166 ALA A CA 1
ATOM 1393 C C . ALA A 1 166 ? -15.963 -11.443 -13.336 1.00 82.62 166 ALA A C 1
ATOM 1395 O O . ALA A 1 166 ? -15.587 -10.277 -13.307 1.00 82.62 166 ALA A O 1
ATOM 1396 N N . ASP A 1 167 ? -15.189 -12.431 -13.788 1.00 85.88 167 ASP A N 1
ATOM 1397 C CA . ASP A 1 167 ? -13.774 -12.308 -14.192 1.00 85.88 167 ASP A CA 1
ATOM 1398 C C . ASP A 1 167 ? -12.760 -12.073 -13.060 1.00 85.88 167 ASP A C 1
ATOM 1400 O O . ASP A 1 167 ? -11.573 -11.891 -13.337 1.00 85.88 167 ASP A O 1
ATOM 1404 N N . MET A 1 168 ? -13.180 -12.110 -11.794 1.00 91.06 168 MET A N 1
ATOM 1405 C CA . MET A 1 168 ? -12.237 -12.045 -10.682 1.00 91.06 168 MET A CA 1
ATOM 1406 C C . MET A 1 168 ? -11.436 -13.343 -10.567 1.00 91.06 168 MET A C 1
ATOM 1408 O O . MET A 1 168 ? -11.994 -14.439 -10.470 1.00 91.06 168 MET A O 1
ATOM 1412 N N . ARG A 1 169 ? -10.112 -13.209 -10.542 1.00 91.56 169 ARG A N 1
ATOM 1413 C CA . ARG A 1 169 ? -9.174 -14.295 -10.258 1.00 91.56 169 ARG A CA 1
ATOM 1414 C C . ARG A 1 169 ? -8.729 -14.220 -8.808 1.00 91.56 169 ARG A C 1
ATOM 1416 O O . ARG A 1 169 ? -8.519 -13.132 -8.277 1.00 91.56 169 ARG A O 1
ATOM 1423 N N . VAL A 1 170 ? -8.584 -15.387 -8.189 1.00 88.69 170 VAL A N 1
ATOM 1424 C CA . VAL A 1 170 ? -8.164 -15.526 -6.793 1.00 88.69 170 VAL A CA 1
ATOM 1425 C C . VAL A 1 170 ? -6.896 -16.360 -6.749 1.00 88.69 170 VAL A C 1
ATOM 1427 O O . VAL A 1 170 ? -6.882 -17.489 -7.240 1.00 88.69 170 VAL A O 1
ATOM 1430 N N . GLU A 1 171 ? -5.846 -15.801 -6.163 1.00 84.06 171 GLU A N 1
ATOM 1431 C CA . GLU A 1 171 ? -4.524 -16.413 -6.062 1.00 84.06 171 GLU A CA 1
ATOM 1432 C C . GLU A 1 171 ? -4.110 -16.531 -4.596 1.00 84.06 171 GLU A C 1
ATOM 1434 O O . GLU A 1 171 ? -4.351 -15.624 -3.796 1.00 84.06 171 GLU A O 1
ATOM 1439 N N . ASP A 1 172 ? -3.482 -17.648 -4.236 1.00 79.62 172 ASP A N 1
ATOM 1440 C CA . ASP A 1 172 ? -2.888 -17.805 -2.911 1.00 79.62 172 ASP A CA 1
ATOM 1441 C C . ASP A 1 172 ? -1.595 -16.981 -2.831 1.00 79.62 172 ASP A C 1
ATOM 1443 O O . ASP A 1 172 ? -0.696 -17.126 -3.662 1.00 79.62 172 ASP A O 1
ATOM 1447 N N . VAL A 1 173 ? -1.479 -16.144 -1.800 1.00 71.56 173 VAL A N 1
ATOM 1448 C CA . VAL A 1 173 ? -0.275 -15.349 -1.534 1.00 71.56 173 VAL A CA 1
ATOM 1449 C C . VAL A 1 173 ? 0.585 -16.077 -0.511 1.00 71.56 173 VAL A C 1
ATOM 1451 O O . VAL A 1 173 ? 0.132 -16.417 0.589 1.00 71.56 173 VAL A O 1
ATOM 1454 N N . VAL A 1 174 ? 1.845 -16.309 -0.876 1.00 64.44 174 VAL A N 1
ATOM 1455 C CA . VAL A 1 174 ? 2.847 -16.925 -0.003 1.00 64.44 174 VAL A CA 1
ATOM 1456 C C . VAL A 1 174 ? 3.701 -15.829 0.620 1.00 64.44 174 VAL A C 1
ATOM 1458 O O . VAL A 1 174 ? 4.347 -15.059 -0.086 1.00 64.44 174 VAL A O 1
ATOM 1461 N N . TYR A 1 175 ? 3.731 -15.784 1.949 1.00 59.50 175 TYR A N 1
ATOM 1462 C CA . TYR A 1 175 ? 4.574 -14.858 2.701 1.00 59.50 175 TYR A CA 1
ATOM 1463 C C . TYR A 1 175 ? 5.883 -15.539 3.133 1.00 59.50 175 TYR A C 1
ATOM 1465 O O . TYR A 1 175 ? 5.912 -16.764 3.278 1.00 59.50 175 TYR A O 1
ATOM 1473 N N . PRO A 1 176 ? 6.965 -14.774 3.398 1.00 50.88 176 PRO A N 1
ATOM 1474 C CA . PRO A 1 176 ? 8.244 -15.336 3.845 1.00 50.88 176 PRO A CA 1
ATOM 1475 C C . PRO A 1 176 ? 8.132 -16.221 5.092 1.00 50.88 176 PRO A C 1
ATOM 1477 O O . PRO A 1 176 ? 8.873 -17.189 5.239 1.00 50.88 176 PRO A O 1
ATOM 1480 N N . ASN A 1 177 ? 7.186 -15.914 5.984 1.00 53.91 177 ASN A N 1
ATOM 1481 C CA . ASN A 1 177 ? 6.854 -16.785 7.102 1.00 53.91 177 ASN A CA 1
ATOM 1482 C C . ASN A 1 177 ? 5.692 -17.722 6.703 1.00 53.91 177 ASN A C 1
ATOM 1484 O O . ASN A 1 177 ? 4.577 -17.242 6.490 1.00 53.91 177 ASN A O 1
ATOM 1488 N N . PRO A 1 178 ? 5.908 -19.053 6.673 1.00 60.00 178 PRO A N 1
ATOM 1489 C CA . PRO A 1 178 ? 4.926 -20.033 6.195 1.00 60.00 178 PRO A CA 1
ATOM 1490 C C . PRO A 1 178 ? 3.685 -20.166 7.091 1.00 60.00 178 PRO A C 1
ATOM 1492 O O . PRO A 1 178 ? 2.711 -20.819 6.710 1.00 60.00 178 PRO A O 1
ATOM 1495 N N . SER A 1 179 ? 3.718 -19.572 8.286 1.00 55.88 179 SER A N 1
ATOM 1496 C CA . SER A 1 179 ? 2.570 -19.506 9.196 1.00 55.88 179 SER A CA 1
ATOM 1497 C C . SER A 1 179 ? 1.496 -18.534 8.712 1.00 55.88 179 SER A C 1
ATOM 1499 O O . SER A 1 179 ? 0.364 -18.617 9.177 1.00 55.88 179 SER A O 1
ATOM 1501 N N . TYR A 1 180 ? 1.849 -17.634 7.794 1.00 57.69 180 TYR A N 1
ATOM 1502 C CA . TYR A 1 180 ? 0.958 -16.633 7.240 1.00 57.69 180 TYR A CA 1
ATOM 1503 C C . TYR A 1 180 ? 0.506 -17.039 5.843 1.00 57.69 180 TYR A C 1
ATOM 1505 O O . TYR A 1 180 ? 1.307 -17.430 4.991 1.00 57.69 180 TYR A O 1
ATOM 1513 N N . ARG A 1 181 ? -0.797 -16.924 5.603 1.00 65.31 181 ARG A N 1
ATOM 1514 C CA . ARG A 1 181 ? -1.422 -17.179 4.304 1.00 65.31 181 ARG A CA 1
ATOM 1515 C C . ARG A 1 181 ? -2.381 -16.046 3.995 1.00 65.31 181 ARG A C 1
ATOM 1517 O O . ARG A 1 181 ? -3.057 -15.565 4.901 1.00 65.31 181 ARG A O 1
ATOM 1524 N N . GLY A 1 182 ? -2.437 -15.653 2.732 1.00 75.19 182 GLY A N 1
ATOM 1525 C CA . GLY A 1 182 ? -3.357 -14.633 2.244 1.00 75.19 182 GLY A CA 1
ATOM 1526 C C . GLY A 1 182 ? -3.908 -15.017 0.883 1.00 75.19 182 GLY A C 1
ATOM 1527 O O . GLY A 1 182 ? -3.485 -16.006 0.280 1.00 75.19 182 GLY A O 1
ATOM 1528 N N . LYS A 1 183 ? -4.863 -14.225 0.409 1.00 83.81 183 LYS A N 1
ATOM 1529 C CA . LYS A 1 183 ? -5.425 -14.357 -0.934 1.00 83.81 183 LYS A CA 1
ATOM 1530 C C . LYS A 1 183 ? -5.385 -13.013 -1.632 1.00 83.81 183 LYS A C 1
ATOM 1532 O O . LYS A 1 183 ? -5.783 -12.013 -1.039 1.00 83.81 183 LYS A O 1
ATOM 1537 N N . ARG A 1 184 ? -4.962 -13.011 -2.889 1.00 86.69 184 ARG A N 1
ATOM 1538 C CA . ARG A 1 184 ? -5.040 -11.860 -3.783 1.00 86.69 184 ARG A CA 1
ATOM 1539 C C . ARG A 1 184 ? -6.214 -12.058 -4.724 1.00 86.69 184 ARG A C 1
ATOM 1541 O O . ARG A 1 184 ? -6.322 -13.094 -5.376 1.00 86.69 184 ARG A O 1
ATOM 1548 N N . TYR A 1 185 ? -7.082 -11.063 -4.786 1.00 91.94 185 TYR A N 1
ATOM 1549 C CA . TYR A 1 185 ? -8.221 -11.008 -5.688 1.00 91.94 185 TYR A CA 1
ATOM 1550 C C . TYR A 1 185 ? -7.914 -9.941 -6.725 1.00 91.94 185 TYR A C 1
ATOM 1552 O O . TYR A 1 185 ? -7.676 -8.798 -6.346 1.00 91.94 185 TYR A O 1
ATOM 1560 N N . HIS A 1 186 ? -7.909 -10.283 -8.009 1.00 93.31 186 HIS A N 1
ATOM 1561 C CA . HIS A 1 186 ? -7.624 -9.307 -9.057 1.00 93.31 186 HIS A CA 1
ATOM 1562 C C . HIS A 1 186 ? -8.549 -9.462 -10.259 1.00 93.31 186 HIS A C 1
ATOM 1564 O O . HIS A 1 186 ? -9.029 -10.551 -10.581 1.00 93.31 186 HIS A O 1
ATOM 1570 N N . ILE A 1 187 ? -8.793 -8.341 -10.928 1.00 94.75 187 ILE A N 1
ATOM 1571 C CA . ILE A 1 187 ? -9.553 -8.248 -12.169 1.00 94.75 187 ILE A CA 1
ATOM 1572 C C . ILE A 1 187 ? -8.641 -7.582 -13.195 1.00 94.75 187 ILE A C 1
ATOM 1574 O O . ILE A 1 187 ? -8.200 -6.454 -12.985 1.00 94.75 187 ILE A O 1
ATOM 1578 N N . SER A 1 188 ? -8.363 -8.281 -14.293 1.00 94.50 188 SER A N 1
ATOM 1579 C CA . SER A 1 188 ? -7.533 -7.768 -15.389 1.00 94.50 188 SER A CA 1
ATOM 1580 C C . SER A 1 188 ? -8.312 -6.835 -16.319 1.00 94.50 188 SER A C 1
ATOM 1582 O O . SER A 1 188 ? -9.540 -6.939 -16.426 1.00 94.50 188 SER A O 1
ATOM 1584 N N . ASP A 1 189 ? -7.569 -5.983 -17.026 1.00 93.94 189 ASP A N 1
ATOM 1585 C CA . ASP A 1 189 ? -8.029 -5.087 -18.089 1.00 93.94 189 ASP A CA 1
ATOM 1586 C C . ASP A 1 189 ? -9.232 -4.246 -17.648 1.00 93.94 189 ASP A C 1
ATOM 1588 O O . ASP A 1 189 ? -10.372 -4.478 -18.061 1.00 93.94 189 ASP A O 1
ATOM 1592 N N . VAL A 1 190 ? -8.994 -3.280 -16.762 1.00 95.44 190 VAL A N 1
ATOM 1593 C CA . VAL A 1 190 ? -10.053 -2.458 -16.162 1.00 95.44 190 VAL A CA 1
ATOM 1594 C C . VAL A 1 190 ? -10.056 -1.045 -16.713 1.00 95.44 190 VAL A C 1
ATOM 1596 O O . VAL A 1 190 ? -9.005 -0.476 -16.990 1.00 95.44 190 VAL A O 1
ATOM 1599 N N . THR A 1 191 ? -11.248 -0.466 -16.844 1.00 96.00 191 THR A N 1
ATOM 1600 C CA . THR A 1 191 ? -11.438 0.961 -17.125 1.00 96.00 191 THR A CA 1
ATOM 1601 C C . THR A 1 191 ? -12.192 1.600 -15.967 1.00 96.00 191 THR A C 1
ATOM 1603 O O . THR A 1 191 ? -13.274 1.135 -15.608 1.00 96.00 191 THR A O 1
ATOM 1606 N N . LEU A 1 192 ? -11.593 2.616 -15.352 1.00 95.50 192 LEU A N 1
ATOM 1607 C CA . LEU A 1 192 ? -12.054 3.273 -14.130 1.00 95.50 192 LEU A CA 1
ATOM 1608 C C . LEU A 1 192 ? -12.110 4.792 -14.346 1.00 95.50 192 LEU A C 1
ATOM 1610 O O . LEU A 1 192 ? -11.448 5.317 -15.236 1.00 95.50 192 LEU A O 1
ATOM 1614 N N . PHE A 1 193 ? -12.811 5.507 -13.467 1.00 95.19 193 PHE A N 1
ATOM 1615 C CA . PHE A 1 193 ? -12.706 6.966 -13.305 1.00 95.19 193 PHE A CA 1
ATOM 1616 C C . PHE A 1 193 ? -12.740 7.778 -14.612 1.00 95.19 193 PHE A C 1
ATOM 1618 O O . PHE A 1 193 ? -11.899 8.645 -14.827 1.00 95.19 193 PHE A O 1
ATOM 1625 N N . ASN A 1 194 ? -13.721 7.506 -15.467 1.00 94.81 194 ASN A N 1
ATOM 1626 C CA . ASN A 1 194 ? -13.906 8.048 -16.810 1.00 94.81 194 ASN A CA 1
ATOM 1627 C C . ASN A 1 194 ? -12.703 7.785 -17.728 1.00 94.81 194 ASN A C 1
ATOM 1629 O O . ASN A 1 194 ? -11.944 8.698 -18.050 1.00 94.81 194 ASN A O 1
ATOM 1633 N N . GLY A 1 195 ? -12.522 6.535 -18.158 1.00 94.06 195 GLY A N 1
ATOM 1634 C CA . GLY A 1 195 ? -11.570 6.205 -19.219 1.00 94.06 195 GLY A CA 1
ATOM 1635 C C . GLY A 1 195 ? -10.114 5.996 -18.786 1.00 94.06 195 GLY A C 1
ATOM 1636 O O . GLY A 1 195 ? -9.244 5.923 -19.656 1.00 94.06 195 GLY A O 1
ATOM 1637 N N . LEU A 1 196 ? -9.818 5.875 -17.485 1.00 97.06 196 LEU A N 1
ATOM 1638 C CA . LEU A 1 196 ? -8.519 5.382 -17.012 1.00 97.06 196 LEU A CA 1
ATOM 1639 C C . LEU A 1 196 ? -8.459 3.867 -17.208 1.00 97.06 196 LEU A C 1
ATOM 1641 O O . LEU A 1 196 ? -9.010 3.105 -16.414 1.00 97.06 196 LEU A O 1
ATOM 1645 N N . THR A 1 197 ? -7.780 3.422 -18.261 1.00 97.25 197 THR A N 1
ATOM 1646 C CA . THR A 1 197 ? -7.516 1.998 -18.484 1.00 97.25 197 THR A CA 1
ATOM 1647 C C . THR A 1 197 ? -6.264 1.578 -17.726 1.00 97.25 197 THR A C 1
ATOM 1649 O O . THR A 1 197 ? -5.252 2.266 -17.842 1.00 97.25 197 THR A O 1
ATOM 1652 N N . ALA A 1 198 ? -6.293 0.445 -17.033 1.00 95.19 198 ALA A N 1
ATOM 1653 C CA . ALA A 1 198 ? -5.133 -0.132 -16.359 1.00 95.19 198 ALA A CA 1
ATOM 1654 C C . ALA A 1 198 ? -5.107 -1.663 -16.485 1.00 95.19 198 ALA A C 1
ATOM 1656 O O . ALA A 1 198 ? -6.143 -2.301 -16.693 1.00 95.19 198 ALA A O 1
ATOM 1657 N N . ALA A 1 199 ? -3.918 -2.248 -16.326 1.00 92.50 199 ALA A N 1
ATOM 1658 C CA . ALA A 1 199 ? -3.701 -3.688 -16.469 1.00 92.50 199 ALA A CA 1
ATOM 1659 C C . ALA A 1 199 ? -4.519 -4.536 -15.481 1.00 92.50 199 ALA A C 1
ATOM 1661 O O . ALA A 1 199 ? -5.030 -5.590 -15.860 1.00 92.50 199 ALA A O 1
ATOM 1662 N N . ALA A 1 200 ? -4.657 -4.094 -14.229 1.00 93.56 200 ALA A N 1
ATOM 1663 C CA . ALA A 1 200 ? -5.479 -4.775 -13.236 1.00 93.56 200 ALA A CA 1
ATOM 1664 C C . ALA A 1 200 ? -5.888 -3.852 -12.081 1.00 93.56 200 ALA A C 1
ATOM 1666 O O . ALA A 1 200 ? -5.195 -2.886 -11.765 1.00 93.56 200 ALA A O 1
ATOM 1667 N N . ILE A 1 201 ? -6.991 -4.206 -11.423 1.00 95.88 201 ILE A N 1
ATOM 1668 C CA . ILE A 1 201 ? -7.326 -3.762 -10.066 1.00 95.88 201 ILE A CA 1
ATOM 1669 C C . ILE A 1 201 ? -7.323 -4.974 -9.141 1.00 95.88 201 ILE A C 1
ATOM 1671 O O . ILE A 1 201 ? -7.817 -6.042 -9.513 1.00 95.88 201 ILE A O 1
ATOM 1675 N N . GLU A 1 202 ? -6.781 -4.817 -7.941 1.00 94.25 202 GLU A N 1
ATOM 1676 C CA . GLU A 1 202 ? -6.630 -5.904 -6.983 1.00 94.25 202 GLU A CA 1
ATOM 1677 C C . GLU A 1 202 ? -6.952 -5.502 -5.546 1.00 94.25 202 GLU A C 1
ATOM 1679 O O . GLU A 1 202 ? -7.022 -4.326 -5.190 1.00 94.25 202 GLU A O 1
ATOM 1684 N N . THR A 1 203 ? -7.161 -6.511 -4.711 1.00 92.00 203 THR A N 1
ATOM 1685 C CA . THR A 1 203 ? -7.289 -6.390 -3.264 1.00 92.00 203 THR A CA 1
ATOM 1686 C C . THR A 1 203 ? -6.737 -7.652 -2.599 1.00 92.00 203 THR A C 1
ATOM 1688 O O . THR A 1 203 ? -6.797 -8.745 -3.171 1.00 92.00 203 THR A O 1
ATOM 1691 N N . GLU A 1 204 ? -6.153 -7.520 -1.410 1.00 85.69 204 GLU A N 1
ATOM 1692 C CA . GLU A 1 204 ? -5.503 -8.628 -0.706 1.00 85.69 204 GLU A CA 1
ATOM 1693 C C . GLU A 1 204 ? -6.130 -8.871 0.664 1.00 85.69 204 GLU A C 1
ATOM 1695 O O . GLU A 1 204 ? -6.154 -7.999 1.538 1.00 85.69 204 GLU A O 1
ATOM 1700 N N . ALA A 1 205 ? -6.566 -10.108 0.892 1.00 77.88 205 ALA A N 1
ATOM 1701 C CA . ALA A 1 205 ? -6.879 -10.580 2.227 1.00 77.88 205 ALA A CA 1
ATOM 1702 C C . ALA A 1 205 ? -5.566 -10.768 3.000 1.00 77.88 205 ALA A C 1
ATOM 1704 O O . ALA A 1 205 ? -4.780 -11.670 2.696 1.00 77.88 205 ALA A O 1
ATOM 1705 N N . TYR A 1 206 ? -5.348 -9.898 3.992 1.00 66.38 206 TYR A N 1
ATOM 1706 C CA . TYR A 1 206 ? -4.143 -9.850 4.818 1.00 66.38 206 TYR A CA 1
ATOM 1707 C C . TYR A 1 206 ? -3.768 -11.201 5.447 1.00 66.38 206 TYR A C 1
ATOM 1709 O O . TYR A 1 206 ? -4.643 -12.018 5.747 1.00 66.38 206 TYR A O 1
ATOM 1717 N N . PRO A 1 207 ? -2.474 -11.410 5.732 1.00 58.50 207 PRO A N 1
ATOM 1718 C CA . PRO A 1 207 ? -1.972 -12.670 6.251 1.00 58.50 207 PRO A CA 1
ATOM 1719 C C . PRO A 1 207 ? -2.608 -13.053 7.603 1.00 58.50 207 PRO A C 1
ATOM 1721 O O . PRO A 1 207 ? -2.535 -12.297 8.570 1.00 58.50 207 PRO A O 1
ATOM 1724 N N . GLU A 1 208 ? -3.240 -14.231 7.691 1.00 57.12 208 GLU A N 1
ATOM 1725 C CA . GLU A 1 208 ? -3.812 -14.745 8.950 1.00 57.12 208 GLU A CA 1
ATOM 1726 C C . GLU A 1 208 ? -2.789 -15.565 9.751 1.00 57.12 208 GLU A C 1
ATOM 1728 O O . GLU A 1 208 ? -2.074 -16.387 9.177 1.00 57.12 208 GLU A O 1
ATOM 1733 N N . VAL A 1 209 ? -2.766 -15.399 11.081 1.00 47.44 209 VAL A N 1
ATOM 1734 C CA . VAL A 1 209 ? -2.116 -16.343 12.008 1.00 47.44 209 VAL A CA 1
ATOM 1735 C C . VAL A 1 209 ? -3.196 -17.230 12.626 1.00 47.44 209 VAL A C 1
ATOM 1737 O O . VAL A 1 209 ? -3.981 -16.771 13.452 1.00 47.44 209 VAL A O 1
ATOM 1740 N N . GLY A 1 210 ? -3.239 -18.511 12.258 1.00 51.38 210 GLY A N 1
ATOM 1741 C CA . GLY A 1 210 ? -4.201 -19.472 12.817 1.00 51.38 210 GLY A CA 1
ATOM 1742 C C . GLY A 1 210 ? -5.575 -19.480 12.129 1.00 51.38 210 GLY A C 1
ATOM 1743 O O . GLY A 1 210 ? -5.673 -19.255 10.930 1.00 51.38 210 GLY A O 1
ATOM 1744 N N . HIS A 1 211 ? -6.633 -19.824 12.877 1.00 41.75 211 HIS A N 1
ATOM 1745 C CA . HIS A 1 211 ? -8.007 -20.024 12.381 1.00 41.75 211 HIS A CA 1
ATOM 1746 C C . HIS A 1 211 ? -8.919 -18.809 12.640 1.00 41.75 211 HIS A C 1
ATOM 1748 O O . HIS A 1 211 ? -9.997 -18.961 13.219 1.00 41.75 211 HIS A O 1
ATOM 1754 N N . ALA A 1 212 ? -8.506 -17.600 12.263 1.00 44.34 212 ALA A N 1
ATOM 1755 C CA . ALA A 1 212 ? -9.368 -16.427 12.406 1.00 44.34 212 ALA A CA 1
ATOM 1756 C C . ALA A 1 212 ? -10.444 -16.421 11.302 1.00 44.34 212 ALA A C 1
ATOM 1758 O O . ALA A 1 212 ? -10.272 -15.812 10.257 1.00 44.34 212 ALA A O 1
ATOM 1759 N N . LYS A 1 213 ? -11.567 -17.114 11.535 1.00 50.12 213 LYS A N 1
ATOM 1760 C CA . LYS A 1 213 ? -12.776 -17.005 10.703 1.00 50.12 213 LYS A CA 1
ATOM 1761 C C . LYS A 1 213 ? -13.595 -15.792 11.135 1.00 50.12 213 LYS A C 1
ATOM 1763 O O . LYS A 1 213 ? -14.468 -15.915 11.991 1.00 50.12 213 LYS A O 1
ATOM 1768 N N . LEU A 1 214 ? -13.348 -14.651 10.517 1.00 50.00 214 LEU A N 1
ATOM 1769 C CA . LEU A 1 214 ? -14.286 -13.534 10.508 1.00 50.00 214 LEU A CA 1
ATOM 1770 C C . LEU A 1 214 ? -14.441 -13.101 9.062 1.00 50.00 214 LEU A C 1
ATOM 1772 O O . LEU A 1 214 ? -13.435 -13.004 8.369 1.00 50.00 214 LEU A O 1
ATOM 1776 N N . ASN A 1 215 ? -15.675 -12.859 8.621 1.00 64.56 215 ASN A N 1
ATOM 1777 C CA . ASN A 1 215 ? -15.911 -12.306 7.297 1.00 64.56 215 ASN A CA 1
ATOM 1778 C C . ASN A 1 215 ? -15.188 -10.953 7.208 1.00 64.56 215 ASN A C 1
ATOM 1780 O O . ASN A 1 215 ? -15.511 -10.015 7.947 1.00 64.56 215 ASN A O 1
ATOM 1784 N N . ARG A 1 216 ? -14.134 -10.880 6.394 1.00 73.50 216 ARG A N 1
ATOM 1785 C CA . ARG A 1 216 ? -13.203 -9.745 6.415 1.00 73.50 216 ARG A CA 1
ATOM 1786 C C . ARG A 1 216 ? -13.679 -8.679 5.440 1.00 73.50 216 ARG A C 1
ATOM 1788 O O . ARG A 1 216 ? -13.744 -8.989 4.253 1.00 73.50 216 ARG A O 1
ATOM 1795 N N . PRO A 1 217 ? -13.927 -7.432 5.880 1.00 81.31 217 PRO A N 1
ATOM 1796 C CA . PRO A 1 217 ? -14.321 -6.381 4.957 1.00 81.31 217 PRO A CA 1
ATOM 1797 C C . PRO A 1 217 ? -13.175 -6.064 4.007 1.00 81.31 217 PRO A C 1
ATOM 1799 O O . PRO A 1 217 ? -12.008 -5.992 4.405 1.00 81.31 217 PRO A O 1
ATOM 1802 N N . ILE A 1 218 ? -13.521 -5.793 2.758 1.00 87.25 218 ILE A N 1
ATOM 1803 C CA . ILE A 1 218 ? -12.604 -5.173 1.815 1.00 87.25 218 ILE A CA 1
ATOM 1804 C C . ILE A 1 218 ? -12.487 -3.698 2.187 1.00 87.25 218 ILE A C 1
ATOM 1806 O O . ILE A 1 218 ? -13.482 -2.974 2.222 1.00 87.25 218 ILE A O 1
ATOM 1810 N N . LEU A 1 219 ? -11.262 -3.260 2.466 1.00 87.94 219 LEU A N 1
ATOM 1811 C CA . LEU A 1 219 ? -10.968 -1.882 2.874 1.00 87.94 219 LEU A CA 1
ATOM 1812 C C . LEU A 1 219 ? -10.191 -1.104 1.827 1.00 87.94 219 LEU A C 1
ATOM 1814 O O . LEU A 1 219 ? -10.081 0.113 1.938 1.00 87.94 219 LEU A O 1
ATOM 1818 N N . MET A 1 220 ? -9.636 -1.793 0.834 1.00 92.62 220 MET A N 1
ATOM 1819 C CA . MET A 1 220 ? -8.799 -1.182 -0.182 1.00 92.62 220 MET A CA 1
ATOM 1820 C C . MET A 1 220 ? -8.901 -1.950 -1.492 1.00 92.62 220 MET A C 1
ATOM 1822 O O . MET A 1 220 ? -8.858 -3.179 -1.500 1.00 92.62 220 MET A O 1
ATOM 1826 N N . TYR A 1 221 ? -8.949 -1.204 -2.586 1.00 95.75 221 TYR A N 1
ATOM 1827 C CA . TYR A 1 221 ? -8.609 -1.680 -3.916 1.00 95.75 221 TYR A CA 1
ATOM 1828 C C . TYR A 1 221 ? -7.402 -0.901 -4.429 1.00 95.75 221 TYR A C 1
ATOM 1830 O O . TYR A 1 221 ? -7.295 0.304 -4.200 1.00 95.75 221 TYR A O 1
ATOM 1838 N N . ARG A 1 222 ? -6.496 -1.580 -5.125 1.00 95.88 222 ARG A N 1
ATOM 1839 C CA . ARG A 1 222 ? -5.244 -1.019 -5.625 1.00 95.88 222 ARG A CA 1
ATOM 1840 C C . ARG A 1 222 ? -5.099 -1.285 -7.117 1.00 95.88 222 ARG A C 1
ATOM 1842 O O . ARG A 1 222 ? -5.453 -2.353 -7.602 1.00 95.88 222 ARG A O 1
ATOM 1849 N N . VAL A 1 223 ? -4.550 -0.311 -7.827 1.00 95.69 223 VAL A N 1
ATOM 1850 C CA . VAL A 1 223 ? -4.126 -0.410 -9.223 1.00 95.69 223 VAL A CA 1
ATOM 1851 C C . VAL A 1 223 ? -2.644 -0.064 -9.287 1.00 95.69 223 VAL A C 1
ATOM 1853 O O . VAL A 1 223 ? -2.227 0.995 -8.812 1.00 95.69 223 VAL A O 1
ATOM 1856 N N . GLU A 1 224 ? -1.857 -0.955 -9.879 1.00 92.38 224 GLU A N 1
ATOM 1857 C CA . GLU A 1 224 ? -0.451 -0.714 -10.188 1.00 92.38 224 GLU A CA 1
ATOM 1858 C C . GLU A 1 224 ? -0.324 -0.069 -11.577 1.00 92.38 224 GLU A C 1
ATOM 1860 O O . GLU A 1 224 ? -0.779 -0.623 -12.581 1.00 92.38 224 GLU A O 1
ATOM 1865 N N . ILE A 1 225 ? 0.301 1.106 -11.642 1.00 91.69 225 ILE A N 1
ATOM 1866 C CA . ILE A 1 225 ? 0.466 1.896 -12.863 1.00 91.69 225 ILE A CA 1
ATOM 1867 C C . ILE A 1 225 ? 1.955 2.027 -13.193 1.00 91.69 225 ILE A C 1
ATOM 1869 O O . ILE A 1 225 ? 2.709 2.740 -12.531 1.00 91.69 225 ILE A O 1
ATOM 1873 N N . ILE A 1 226 ? 2.371 1.376 -14.270 1.00 87.62 226 ILE A N 1
ATOM 1874 C CA . ILE A 1 226 ? 3.694 1.488 -14.875 1.00 87.62 226 ILE A CA 1
ATOM 1875 C C . ILE A 1 226 ? 3.643 2.603 -15.916 1.00 87.62 226 ILE A C 1
ATOM 1877 O O . ILE A 1 226 ? 2.792 2.593 -16.806 1.00 87.62 226 ILE A O 1
ATOM 1881 N N . ALA A 1 227 ? 4.573 3.551 -15.808 1.00 86.69 227 ALA A N 1
ATOM 1882 C CA . ALA A 1 227 ? 4.703 4.663 -16.736 1.00 86.69 227 ALA A CA 1
ATOM 1883 C C . ALA A 1 227 ? 6.168 4.911 -17.113 1.00 86.69 227 ALA A C 1
ATOM 1885 O O . ALA A 1 227 ? 7.051 4.860 -16.257 1.00 86.69 227 ALA A O 1
ATOM 1886 N N . GLN A 1 228 ? 6.430 5.265 -18.369 1.00 81.75 228 GLN A N 1
ATOM 1887 C CA . GLN A 1 228 ? 7.752 5.675 -18.852 1.00 81.75 228 GLN A CA 1
ATOM 1888 C C . GLN A 1 228 ? 8.208 6.992 -18.233 1.00 81.75 228 GLN A C 1
ATOM 1890 O O . GLN A 1 228 ? 9.381 7.159 -17.909 1.00 81.75 228 GLN A O 1
ATOM 1895 N N . GLN A 1 229 ? 7.277 7.934 -18.081 1.00 85.62 229 GLN A N 1
ATOM 1896 C CA . GLN A 1 229 ? 7.520 9.241 -17.478 1.00 85.62 229 GLN A CA 1
ATOM 1897 C C . GLN A 1 229 ? 6.656 9.388 -16.233 1.00 85.62 229 GLN A C 1
ATOM 1899 O O . GLN A 1 229 ? 5.576 9.981 -16.290 1.00 85.62 229 GLN A O 1
ATOM 1904 N N . ILE A 1 230 ? 7.119 8.829 -15.113 1.00 86.44 230 ILE A N 1
ATOM 1905 C CA . ILE A 1 230 ? 6.328 8.731 -13.880 1.00 86.44 230 ILE A CA 1
ATOM 1906 C C . ILE A 1 230 ? 5.865 10.102 -13.386 1.00 86.44 230 ILE A C 1
ATOM 1908 O O . ILE A 1 230 ? 4.676 10.276 -13.157 1.00 86.44 230 ILE A O 1
ATOM 1912 N N . ALA A 1 231 ? 6.746 11.103 -13.297 1.00 87.38 231 ALA A N 1
ATOM 1913 C CA . ALA A 1 231 ? 6.348 12.429 -12.816 1.00 87.38 231 ALA A CA 1
ATOM 1914 C C . ALA A 1 231 ? 5.290 13.093 -13.722 1.00 87.38 231 ALA A C 1
ATOM 1916 O O . ALA A 1 231 ? 4.270 13.575 -13.234 1.00 87.38 231 ALA A O 1
ATOM 1917 N N . THR A 1 232 ? 5.494 13.082 -15.044 1.00 90.88 232 THR A N 1
ATOM 1918 C CA . THR A 1 232 ? 4.520 13.614 -16.016 1.00 90.88 232 THR A CA 1
ATOM 1919 C C . THR A 1 232 ? 3.175 12.896 -15.905 1.00 90.88 232 THR A C 1
ATOM 1921 O O . THR A 1 232 ? 2.125 13.533 -15.836 1.00 90.88 232 THR A O 1
ATOM 1924 N N . SER A 1 233 ? 3.223 11.566 -15.840 1.00 92.62 233 SER A N 1
ATOM 1925 C CA . SER A 1 233 ? 2.057 10.688 -15.734 1.00 92.62 233 SER A CA 1
ATOM 1926 C C . SER A 1 233 ? 1.297 10.909 -14.433 1.00 92.62 233 SER A C 1
ATOM 1928 O O . SER A 1 233 ? 0.076 11.004 -14.445 1.00 92.62 233 SER A O 1
ATOM 1930 N N . PHE A 1 234 ? 2.010 11.081 -13.321 1.00 94.19 234 PHE A N 1
ATOM 1931 C CA . PHE A 1 234 ? 1.441 11.377 -12.012 1.00 94.19 234 PHE A CA 1
ATOM 1932 C C . PHE A 1 234 ? 0.604 12.661 -12.039 1.00 94.19 234 PHE A C 1
ATOM 1934 O O . PHE A 1 234 ? -0.546 12.661 -11.602 1.00 94.19 234 PHE A O 1
ATOM 1941 N N . TYR A 1 235 ? 1.141 13.753 -12.595 1.00 94.12 235 TYR A N 1
ATOM 1942 C CA . TYR A 1 235 ? 0.401 15.017 -12.687 1.00 94.12 235 TYR A CA 1
ATOM 1943 C C . TYR A 1 235 ? -0.766 14.952 -13.682 1.00 94.12 235 TYR A C 1
ATOM 1945 O O . TYR A 1 235 ? -1.809 15.566 -13.436 1.00 94.12 235 TYR A O 1
ATOM 1953 N N . ALA A 1 236 ? -0.622 14.201 -14.779 1.00 95.81 236 ALA A N 1
ATOM 1954 C CA . ALA A 1 236 ? -1.709 13.963 -15.727 1.00 95.81 236 ALA A CA 1
ATOM 1955 C C . ALA A 1 236 ? -2.857 13.174 -15.077 1.00 95.81 236 ALA A C 1
ATOM 1957 O O . ALA A 1 236 ? -4.009 13.594 -15.162 1.00 95.81 236 ALA A O 1
ATOM 1958 N N . LEU A 1 237 ? -2.537 12.096 -14.354 1.00 96.88 237 LEU A N 1
ATOM 1959 C CA . LEU A 1 237 ? -3.493 11.304 -13.580 1.00 96.88 237 LEU A CA 1
ATOM 1960 C C . LEU A 1 237 ? -4.160 12.136 -12.481 1.00 96.88 237 LEU A C 1
ATOM 1962 O O . LEU A 1 237 ? -5.377 12.100 -12.358 1.00 96.88 237 LEU A O 1
ATOM 1966 N N . GLY A 1 238 ? -3.404 12.936 -11.724 1.00 96.56 238 GLY A N 1
ATOM 1967 C CA . GLY A 1 238 ? -3.974 13.835 -10.716 1.00 96.56 238 GLY A CA 1
ATOM 1968 C C . GLY A 1 238 ? -4.962 14.841 -11.318 1.00 96.56 238 GLY A C 1
ATOM 1969 O O . GLY A 1 238 ? -6.058 15.019 -10.797 1.00 96.56 238 GLY A O 1
ATOM 1970 N N . SER A 1 239 ? -4.620 15.438 -12.464 1.00 96.00 239 SER A N 1
ATOM 1971 C CA . SER A 1 239 ? -5.510 16.369 -13.179 1.00 96.00 239 SER A CA 1
ATOM 1972 C C . SER A 1 239 ? -6.761 15.676 -13.729 1.00 96.00 239 SER A C 1
ATOM 1974 O O . SER A 1 239 ? -7.852 16.244 -13.711 1.00 96.00 239 SER A O 1
ATOM 1976 N N . HIS A 1 240 ? -6.607 14.441 -14.210 1.00 96.88 240 HIS A N 1
ATOM 1977 C CA . HIS A 1 240 ? -7.706 13.594 -14.669 1.00 96.88 240 HIS A CA 1
ATOM 1978 C C . HIS A 1 240 ? -8.675 13.259 -13.530 1.00 96.88 240 HIS A C 1
ATOM 1980 O O . HIS A 1 240 ? -9.885 13.420 -13.671 1.00 96.88 240 HIS A O 1
ATOM 1986 N N . LEU A 1 241 ? -8.141 12.863 -12.373 1.00 96.38 241 LEU A N 1
ATOM 1987 C CA . LEU A 1 241 ? -8.923 12.579 -11.171 1.00 96.38 241 LEU A CA 1
ATOM 1988 C C . LEU A 1 241 ? -9.633 13.839 -10.659 1.00 96.38 241 LEU A C 1
ATOM 1990 O O . LEU A 1 241 ? -10.820 13.772 -10.348 1.00 96.38 241 LEU A O 1
ATOM 1994 N N . ASP A 1 242 ? -8.966 14.998 -10.664 1.00 95.50 242 ASP A N 1
ATOM 1995 C CA . ASP A 1 242 ? -9.596 16.275 -10.307 1.00 95.50 242 ASP A CA 1
ATOM 1996 C C . ASP A 1 242 ? -10.822 16.578 -11.188 1.00 95.50 242 ASP A C 1
ATOM 1998 O O . ASP A 1 242 ? -11.866 17.017 -10.693 1.00 95.50 242 ASP A O 1
ATOM 2002 N N . ALA A 1 243 ? -10.710 16.318 -12.496 1.00 93.50 243 ALA A N 1
ATOM 2003 C CA . ALA A 1 243 ? -11.803 16.493 -13.448 1.00 93.50 243 ALA A CA 1
ATOM 2004 C C . ALA A 1 243 ? -12.940 15.479 -13.226 1.00 93.50 243 ALA A C 1
ATOM 2006 O O . ALA A 1 243 ? -14.110 15.865 -13.259 1.00 93.50 243 ALA A O 1
ATOM 2007 N N . TYR A 1 244 ? -12.613 14.211 -12.954 1.00 93.62 244 TYR A N 1
ATOM 2008 C CA . TYR A 1 244 ? -13.593 13.155 -12.672 1.00 93.62 244 TYR A CA 1
ATOM 2009 C C . TYR A 1 244 ? -14.373 13.396 -11.368 1.00 93.62 244 TYR A C 1
ATOM 2011 O O . TYR A 1 244 ? -15.588 13.200 -11.304 1.00 93.62 244 TYR A O 1
ATOM 2019 N N . PHE A 1 245 ? -13.692 13.837 -10.307 1.00 92.31 245 PHE A N 1
ATOM 2020 C CA . PHE A 1 245 ? -14.334 14.118 -9.021 1.00 92.31 245 PHE A CA 1
ATOM 2021 C C . PHE A 1 245 ? -14.935 15.524 -8.937 1.00 92.31 245 PHE A C 1
ATOM 2023 O O . PHE A 1 245 ? -15.617 15.824 -7.956 1.00 92.31 245 PHE A O 1
ATOM 2030 N N . ASN A 1 246 ? -14.714 16.369 -9.953 1.00 91.88 246 ASN A N 1
ATOM 2031 C CA . ASN A 1 246 ? -15.074 17.788 -9.959 1.00 91.88 246 ASN A CA 1
ATOM 2032 C C . ASN A 1 246 ? -14.606 18.506 -8.675 1.00 91.88 246 ASN A C 1
ATOM 2034 O O . ASN A 1 246 ? -15.328 19.299 -8.065 1.00 91.88 246 ASN A O 1
ATOM 2038 N N . ALA A 1 247 ? -13.403 18.162 -8.221 1.00 91.69 247 ALA A N 1
ATOM 2039 C CA . ALA A 1 247 ? -12.828 18.616 -6.965 1.00 91.69 247 ALA A CA 1
ATOM 2040 C C . ALA A 1 247 ? -11.308 18.498 -7.030 1.00 91.69 247 ALA A C 1
ATOM 2042 O O . ALA A 1 247 ? -10.793 17.544 -7.594 1.00 91.69 247 ALA A O 1
ATOM 2043 N N . LYS A 1 248 ? -10.590 19.448 -6.426 1.00 93.00 248 LYS A N 1
ATOM 2044 C CA . LYS A 1 248 ? -9.127 19.383 -6.363 1.00 93.00 248 LYS A CA 1
ATOM 2045 C C . LYS A 1 248 ? -8.666 18.490 -5.219 1.00 93.00 248 LYS A C 1
ATOM 2047 O O . LYS A 1 248 ? -9.037 18.740 -4.070 1.00 93.00 248 LYS A O 1
ATOM 2052 N N . GLY A 1 249 ? -7.827 17.510 -5.528 1.00 92.06 249 GLY A N 1
ATOM 2053 C CA . GLY A 1 249 ? -7.057 16.768 -4.539 1.00 92.06 249 GLY A CA 1
ATOM 2054 C C . GLY A 1 249 ? -5.920 17.598 -3.936 1.00 92.06 249 GLY A C 1
ATOM 2055 O O . GLY A 1 249 ? -5.605 18.710 -4.371 1.00 92.06 249 GLY A O 1
ATOM 2056 N N . THR A 1 250 ? -5.289 17.044 -2.908 1.00 93.06 250 THR A N 1
ATOM 2057 C CA . THR A 1 250 ? -4.078 17.587 -2.290 1.00 93.06 250 THR A CA 1
ATOM 2058 C C . THR A 1 250 ? -2.865 16.875 -2.864 1.00 93.06 250 THR A C 1
ATOM 2060 O O . THR A 1 250 ? -2.843 15.648 -2.908 1.00 93.06 250 THR A O 1
ATOM 2063 N N . VAL A 1 251 ? -1.864 17.640 -3.302 1.00 90.50 251 VAL A N 1
ATOM 2064 C CA . VAL A 1 251 ? -0.580 17.098 -3.753 1.00 90.50 251 VAL A CA 1
ATOM 2065 C C . VAL A 1 251 ? 0.485 17.452 -2.732 1.00 90.50 251 VAL A C 1
ATOM 2067 O O . VAL A 1 251 ? 0.834 18.623 -2.590 1.00 90.50 251 VAL A O 1
ATOM 2070 N N . ASP A 1 252 ? 1.023 16.428 -2.082 1.00 85.75 252 ASP A N 1
ATOM 2071 C CA . ASP A 1 252 ? 2.156 16.544 -1.178 1.00 85.75 252 ASP A CA 1
ATOM 2072 C C . ASP A 1 252 ? 3.413 16.029 -1.878 1.00 85.75 252 ASP A C 1
ATOM 2074 O O . ASP A 1 252 ? 3.450 14.920 -2.427 1.00 85.75 252 ASP A O 1
ATOM 2078 N N . LYS A 1 253 ? 4.449 16.867 -1.867 1.00 79.38 253 LYS A N 1
ATOM 2079 C CA . LYS A 1 253 ? 5.787 16.520 -2.333 1.00 79.38 253 LYS A CA 1
ATOM 2080 C C . LYS A 1 253 ? 6.715 16.544 -1.131 1.00 79.38 253 LYS A C 1
ATOM 2082 O O . LYS A 1 253 ? 7.082 17.623 -0.666 1.00 79.38 253 LYS A O 1
ATOM 2087 N N . ASP A 1 254 ? 7.093 15.365 -0.655 1.00 76.00 254 ASP A N 1
ATOM 2088 C CA . ASP A 1 254 ? 8.210 15.276 0.277 1.00 76.00 254 ASP A CA 1
ATOM 2089 C C . ASP A 1 254 ? 9.493 15.614 -0.490 1.00 76.00 254 ASP A C 1
ATOM 2091 O O . ASP A 1 254 ? 9.620 15.315 -1.680 1.00 76.00 254 ASP A O 1
ATOM 2095 N N . THR A 1 255 ? 10.418 16.289 0.180 1.00 57.28 255 THR A N 1
ATOM 2096 C CA . THR A 1 255 ? 11.520 17.086 -0.366 1.00 57.28 255 THR A CA 1
ATOM 2097 C C . THR A 1 255 ? 12.403 16.400 -1.404 1.00 57.28 255 THR A C 1
ATOM 2099 O O . THR A 1 255 ? 13.112 17.134 -2.076 1.00 57.28 255 THR A O 1
ATOM 2102 N N . ASN A 1 256 ? 12.339 15.073 -1.572 1.00 58.25 256 ASN A N 1
ATOM 2103 C CA . ASN A 1 256 ? 12.761 14.350 -2.783 1.00 58.25 256 ASN A CA 1
ATOM 2104 C C . ASN A 1 256 ? 12.212 12.914 -2.907 1.00 58.25 256 ASN A C 1
ATOM 2106 O O . ASN A 1 256 ? 12.430 12.295 -3.939 1.00 58.25 256 ASN A O 1
ATOM 2110 N N . ASN A 1 257 ? 11.477 12.377 -1.925 1.00 70.31 257 ASN A N 1
ATOM 2111 C CA . ASN A 1 257 ? 11.328 10.918 -1.843 1.00 70.31 257 ASN A CA 1
ATOM 2112 C C . ASN A 1 257 ? 9.959 10.379 -2.292 1.00 70.31 257 ASN A C 1
ATOM 2114 O O . ASN A 1 257 ? 9.858 9.235 -2.734 1.00 70.31 257 ASN A O 1
ATOM 2118 N N . HIS A 1 258 ? 8.895 11.183 -2.210 1.00 81.94 258 HIS A N 1
ATOM 2119 C CA . HIS A 1 258 ? 7.531 10.721 -2.483 1.00 81.94 258 HIS A CA 1
ATOM 2120 C C . HIS A 1 258 ? 6.686 11.810 -3.149 1.00 81.94 258 HIS A C 1
ATOM 2122 O O . HIS A 1 258 ? 6.677 12.962 -2.708 1.00 81.94 258 HIS A O 1
ATOM 2128 N N . LEU A 1 259 ? 5.937 11.425 -4.184 1.00 89.19 259 LEU A N 1
ATOM 2129 C CA . LEU A 1 259 ? 4.804 12.195 -4.697 1.00 89.19 259 LEU A CA 1
ATOM 2130 C C . LEU A 1 259 ? 3.523 11.517 -4.237 1.00 89.19 259 LEU A C 1
ATOM 2132 O O . LEU A 1 259 ? 3.340 10.323 -4.473 1.00 89.19 259 LEU A O 1
ATOM 2136 N N . THR A 1 260 ? 2.639 12.275 -3.596 1.00 92.56 260 THR A N 1
ATOM 2137 C CA . THR A 1 260 ? 1.328 11.778 -3.178 1.00 92.56 260 THR A CA 1
ATOM 2138 C C . THR A 1 260 ? 0.241 12.741 -3.623 1.00 92.56 260 THR A C 1
ATOM 2140 O O . THR A 1 260 ? 0.306 13.929 -3.331 1.00 92.56 260 THR A O 1
ATOM 2143 N N . TYR A 1 261 ? -0.761 12.224 -4.327 1.00 95.81 261 TYR A N 1
ATOM 2144 C CA . TYR A 1 261 ? -2.024 12.899 -4.596 1.00 95.81 261 TYR A CA 1
ATOM 2145 C C . TYR A 1 261 ? -3.090 12.223 -3.743 1.00 95.81 261 TYR A C 1
ATOM 2147 O O . TYR A 1 261 ? -3.191 10.997 -3.758 1.00 95.81 261 TYR A O 1
ATOM 2155 N N . SER A 1 262 ? -3.877 13.007 -3.012 1.00 95.94 262 SER A N 1
ATOM 2156 C CA . SER A 1 262 ? -4.927 12.505 -2.128 1.00 95.94 262 SER A CA 1
ATOM 2157 C C . SER A 1 262 ? -6.249 13.220 -2.380 1.00 95.94 262 SER A C 1
ATOM 2159 O O . SER A 1 262 ? -6.308 14.448 -2.428 1.00 95.94 262 SER A O 1
ATOM 2161 N N . TYR A 1 263 ? -7.328 12.451 -2.465 1.00 95.69 263 TYR A N 1
ATOM 2162 C CA . TYR A 1 263 ? -8.705 12.928 -2.524 1.00 95.69 263 TYR A CA 1
ATOM 2163 C C . TYR A 1 263 ? -9.555 12.177 -1.491 1.00 95.69 263 TYR A C 1
ATOM 2165 O O . TYR A 1 263 ? -9.322 10.997 -1.229 1.00 95.69 263 TYR A O 1
ATOM 2173 N N . LYS A 1 264 ? -10.541 12.848 -0.886 1.00 93.88 264 LYS A N 1
ATOM 2174 C CA . LYS A 1 264 ? -11.444 12.246 0.106 1.00 93.88 264 LYS A CA 1
ATOM 2175 C C . LYS A 1 264 ? -12.899 12.555 -0.233 1.00 93.88 264 LYS A C 1
ATOM 2177 O O . LYS A 1 264 ? -13.258 13.713 -0.428 1.00 93.88 264 LYS A O 1
ATOM 2182 N N . GLU A 1 265 ? -13.738 11.523 -0.218 1.00 91.81 265 GLU A N 1
ATOM 2183 C CA . GLU A 1 265 ? -15.190 11.616 -0.366 1.00 91.81 265 GLU A CA 1
ATOM 2184 C C . GLU A 1 265 ? -15.868 10.803 0.743 1.00 91.81 265 GLU A C 1
ATOM 2186 O O . GLU A 1 265 ? -15.881 9.572 0.730 1.00 91.81 265 GLU A O 1
ATOM 2191 N N . GLY A 1 266 ? -16.427 11.497 1.738 1.00 89.25 266 GLY A N 1
ATOM 2192 C CA . GLY A 1 266 ? -17.048 10.850 2.894 1.00 89.25 266 GLY A CA 1
ATOM 2193 C C . GLY A 1 266 ? -16.063 9.946 3.645 1.00 89.25 266 GLY A C 1
ATOM 2194 O O . GLY A 1 266 ? -15.038 10.416 4.143 1.00 89.25 266 GLY A O 1
ATOM 2195 N N . LEU A 1 267 ? -16.398 8.656 3.730 1.00 88.38 267 LEU A N 1
ATOM 2196 C CA . LEU A 1 267 ? -15.584 7.610 4.362 1.00 88.38 267 LEU A CA 1
ATOM 2197 C C . LEU A 1 267 ? -14.569 6.972 3.404 1.00 88.38 267 LEU A C 1
ATOM 2199 O O . LEU A 1 267 ? -13.827 6.091 3.819 1.00 88.38 267 LEU A O 1
ATOM 2203 N N . CYS A 1 268 ? -14.534 7.372 2.134 1.00 94.00 268 CYS A N 1
ATOM 2204 C CA . CYS A 1 268 ? -13.591 6.833 1.162 1.00 94.00 268 CYS A CA 1
ATOM 2205 C C . CYS A 1 268 ? -12.465 7.828 0.882 1.00 94.00 268 CYS A C 1
ATOM 2207 O O . CYS A 1 268 ? -12.677 9.044 0.846 1.00 94.00 268 CYS A O 1
ATOM 2209 N N . SER A 1 269 ? -11.267 7.311 0.648 1.00 95.19 269 SER A N 1
ATOM 2210 C CA . SER A 1 269 ? -10.120 8.068 0.165 1.00 95.19 269 SER A CA 1
ATOM 2211 C C . SER A 1 269 ? -9.581 7.449 -1.115 1.00 95.19 269 SER A C 1
ATOM 2213 O O . SER A 1 269 ? -9.655 6.243 -1.328 1.00 95.19 269 SER A O 1
ATOM 2215 N N . LEU A 1 270 ? -9.031 8.296 -1.972 1.00 96.50 270 LEU A N 1
ATOM 2216 C CA . LEU A 1 270 ? -8.272 7.904 -3.142 1.00 96.50 270 LEU A CA 1
ATOM 2217 C C . LEU A 1 270 ? -6.875 8.500 -3.011 1.00 96.50 270 LEU A C 1
ATOM 2219 O O . LEU A 1 270 ? -6.732 9.694 -2.745 1.00 96.50 270 LEU A O 1
ATOM 2223 N N . LYS A 1 271 ? -5.852 7.671 -3.194 1.00 96.94 271 LYS A N 1
ATOM 2224 C CA . LYS A 1 271 ? -4.449 8.047 -3.085 1.00 96.94 271 LYS A CA 1
ATOM 2225 C C . LYS A 1 271 ? -3.693 7.548 -4.307 1.00 96.94 271 LYS A C 1
ATOM 2227 O O . LYS A 1 271 ? -3.675 6.355 -4.569 1.00 96.94 271 LYS A O 1
ATOM 2232 N N . LEU A 1 272 ? -3.042 8.446 -5.033 1.00 96.56 272 LEU A N 1
ATOM 2233 C CA . LEU A 1 272 ? -2.046 8.092 -6.040 1.00 96.56 272 LEU A CA 1
ATOM 2234 C C . LEU A 1 272 ? -0.668 8.380 -5.451 1.00 96.56 272 LEU A C 1
ATOM 2236 O O . LEU A 1 272 ? -0.425 9.484 -4.965 1.00 96.56 272 LEU A O 1
ATOM 2240 N N . SER A 1 273 ? 0.231 7.403 -5.484 1.00 93.00 273 SER A N 1
ATOM 2241 C CA . SER A 1 273 ? 1.581 7.541 -4.937 1.00 93.00 273 SER A CA 1
ATOM 2242 C C . SER A 1 273 ? 2.648 7.133 -5.941 1.00 93.00 273 SER A C 1
ATOM 2244 O O . SER A 1 273 ? 2.475 6.165 -6.677 1.00 93.00 273 SER A O 1
ATOM 2246 N N . ALA A 1 274 ? 3.755 7.872 -5.957 1.00 89.50 274 ALA A N 1
ATOM 2247 C CA . ALA A 1 274 ? 4.967 7.535 -6.691 1.00 89.50 274 ALA A CA 1
ATOM 2248 C C . ALA A 1 274 ? 6.179 7.669 -5.763 1.00 89.50 274 ALA A C 1
ATOM 2250 O O . ALA A 1 274 ? 6.295 8.642 -5.013 1.00 89.50 274 ALA A O 1
ATOM 2251 N N . PHE A 1 275 ? 7.084 6.696 -5.829 1.00 84.06 275 PHE A N 1
ATOM 2252 C CA . PHE A 1 275 ? 8.248 6.601 -4.950 1.00 84.06 275 PHE A CA 1
ATOM 2253 C C . PHE A 1 275 ? 9.514 6.919 -5.736 1.00 84.06 275 PHE A C 1
ATOM 2255 O O . PHE A 1 275 ? 9.734 6.369 -6.821 1.00 84.06 275 PHE A O 1
ATOM 2262 N N . TRP A 1 276 ? 10.330 7.814 -5.192 1.00 80.81 276 TRP A N 1
ATOM 2263 C CA . TRP A 1 276 ? 11.665 8.073 -5.703 1.00 80.81 276 TRP A CA 1
ATOM 2264 C C . TRP A 1 276 ? 12.570 6.896 -5.367 1.00 80.81 276 TRP A C 1
ATOM 2266 O O . TRP A 1 276 ? 12.499 6.324 -4.278 1.00 80.81 276 TRP A O 1
ATOM 2276 N N . ASN A 1 277 ? 13.425 6.533 -6.308 1.00 72.62 277 ASN A N 1
ATOM 2277 C CA . ASN A 1 277 ? 14.466 5.557 -6.081 1.00 72.62 277 ASN A CA 1
ATOM 2278 C C . ASN A 1 277 ? 15.807 6.265 -6.210 1.00 72.62 277 ASN A C 1
ATOM 2280 O O . ASN A 1 277 ? 16.252 6.586 -7.317 1.00 72.62 277 ASN A O 1
ATOM 2284 N N . ASP A 1 278 ? 16.456 6.445 -5.063 1.00 68.00 278 ASP A N 1
ATOM 2285 C CA . ASP A 1 278 ? 17.772 7.072 -4.958 1.00 68.00 278 ASP A CA 1
ATOM 2286 C C . ASP A 1 278 ? 18.807 6.403 -5.872 1.00 68.00 278 ASP A C 1
ATOM 2288 O O . ASP A 1 278 ? 19.667 7.080 -6.422 1.00 68.00 278 ASP A O 1
ATOM 2292 N N . ARG A 1 279 ? 18.691 5.089 -6.121 1.00 66.69 279 ARG A N 1
ATOM 2293 C CA . ARG A 1 279 ? 19.651 4.326 -6.945 1.00 66.69 279 ARG A CA 1
ATOM 2294 C C . ARG A 1 279 ? 19.568 4.656 -8.428 1.00 66.69 279 ARG A C 1
ATOM 2296 O O . ARG A 1 279 ? 20.555 4.537 -9.152 1.00 66.69 279 ARG A O 1
ATOM 2303 N N . THR A 1 280 ? 18.376 5.012 -8.895 1.00 66.25 280 THR A N 1
ATOM 2304 C CA . THR A 1 280 ? 18.150 5.397 -10.292 1.00 66.25 280 THR A CA 1
ATOM 2305 C C . THR A 1 280 ? 18.083 6.907 -10.476 1.00 66.25 280 THR A C 1
ATOM 2307 O O . THR A 1 280 ? 17.845 7.334 -11.603 1.00 66.25 280 THR A O 1
ATOM 2310 N N . GLU A 1 281 ? 18.234 7.681 -9.390 1.00 71.00 281 GLU A N 1
ATOM 2311 C CA . GLU A 1 281 ? 17.992 9.130 -9.331 1.00 71.00 281 GLU A CA 1
ATOM 2312 C C . GLU A 1 281 ? 16.720 9.533 -10.091 1.00 71.00 281 GLU A C 1
ATOM 2314 O O . GLU A 1 281 ? 16.685 10.497 -10.856 1.00 71.00 281 GLU A O 1
ATOM 2319 N N . ASP A 1 282 ? 15.675 8.725 -9.932 1.00 71.19 282 ASP A N 1
ATOM 2320 C CA . ASP A 1 282 ? 14.418 8.900 -10.641 1.00 71.19 282 ASP A CA 1
ATOM 2321 C C . ASP A 1 282 ? 13.299 8.207 -9.869 1.00 71.19 282 ASP A C 1
ATOM 2323 O O . ASP A 1 282 ? 13.531 7.269 -9.098 1.00 71.19 282 ASP A O 1
ATOM 2327 N N . TYR A 1 283 ? 12.065 8.611 -10.137 1.00 73.44 283 TYR A N 1
ATOM 2328 C CA . TYR A 1 283 ? 10.918 7.784 -9.809 1.00 73.44 283 TYR A CA 1
ATOM 2329 C C . TYR A 1 283 ? 11.028 6.522 -10.668 1.00 73.44 283 TYR A C 1
ATOM 2331 O O . TYR A 1 283 ? 11.017 6.604 -11.894 1.00 73.44 283 TYR A O 1
ATOM 2339 N N . SER A 1 284 ? 11.227 5.357 -10.052 1.00 61.41 284 SER A N 1
ATOM 2340 C CA . SER A 1 284 ? 11.425 4.107 -10.803 1.00 61.41 284 SER A CA 1
ATOM 2341 C C . SER A 1 284 ? 10.626 2.923 -10.288 1.00 61.41 284 SER A C 1
ATOM 2343 O O . SER A 1 284 ? 10.827 1.820 -10.782 1.00 61.41 284 SER A O 1
ATOM 2345 N N . ASN A 1 285 ? 9.683 3.164 -9.375 1.00 67.44 285 ASN A N 1
ATOM 2346 C CA . ASN A 1 285 ? 8.658 2.205 -8.967 1.00 67.44 285 ASN A CA 1
ATOM 2347 C C . ASN A 1 285 ? 7.357 2.445 -9.747 1.00 67.44 285 ASN A C 1
ATOM 2349 O O . ASN A 1 285 ? 7.114 3.584 -10.164 1.00 67.44 285 ASN A O 1
ATOM 2353 N N . PRO A 1 286 ? 6.496 1.424 -9.918 1.00 78.12 286 PRO A N 1
ATOM 2354 C CA . PRO A 1 286 ? 5.142 1.677 -10.379 1.00 78.12 286 PRO A CA 1
ATOM 2355 C C . PRO A 1 286 ? 4.459 2.678 -9.441 1.00 78.12 286 PRO A C 1
ATOM 2357 O O . PRO A 1 286 ? 4.705 2.708 -8.230 1.00 78.12 286 PRO A O 1
ATOM 2360 N N . MET A 1 287 ? 3.612 3.524 -10.016 1.00 90.62 287 MET A N 1
ATOM 2361 C CA . MET A 1 287 ? 2.699 4.332 -9.230 1.00 90.62 287 MET A CA 1
ATOM 2362 C C . MET A 1 287 ? 1.589 3.432 -8.695 1.00 90.62 287 MET A C 1
ATOM 2364 O O . MET A 1 287 ? 1.113 2.544 -9.397 1.00 90.62 287 MET A O 1
ATOM 2368 N N . TYR A 1 288 ? 1.135 3.694 -7.477 1.00 93.31 288 TYR A N 1
ATOM 2369 C CA . TYR A 1 288 ? 0.021 2.961 -6.884 1.00 93.31 288 TYR A CA 1
ATOM 2370 C C . TYR A 1 288 ? -1.164 3.890 -6.712 1.00 93.31 288 TYR A C 1
ATOM 2372 O O . TYR A 1 288 ? -1.065 4.893 -5.999 1.00 93.31 288 TYR A O 1
ATOM 2380 N N . LEU A 1 289 ? -2.268 3.549 -7.373 1.00 96.81 289 LEU A N 1
ATOM 2381 C CA . LEU A 1 289 ? -3.568 4.171 -7.176 1.00 96.81 289 LEU A CA 1
ATOM 2382 C C . LEU A 1 289 ? -4.381 3.294 -6.224 1.00 96.81 289 LEU A C 1
ATOM 2384 O O . LEU A 1 289 ? -4.780 2.185 -6.567 1.00 96.81 289 LEU A O 1
ATOM 2388 N N . GLU A 1 290 ? -4.613 3.794 -5.022 1.00 96.88 290 GLU A N 1
ATOM 2389 C CA . GLU A 1 290 ? -5.296 3.105 -3.937 1.00 96.88 290 GLU A CA 1
ATOM 2390 C C . GLU A 1 290 ? -6.615 3.808 -3.649 1.00 96.88 290 GLU A C 1
ATOM 2392 O O . GLU A 1 290 ? -6.658 5.020 -3.438 1.00 96.88 290 GLU A O 1
ATOM 2397 N N . VAL A 1 291 ? -7.697 3.045 -3.628 1.00 97.12 291 VAL A N 1
ATOM 2398 C CA . VAL A 1 291 ? -9.005 3.502 -3.176 1.00 97.12 291 VAL A CA 1
ATOM 2399 C C . VAL A 1 291 ? -9.290 2.763 -1.890 1.00 97.12 291 VAL A C 1
ATOM 2401 O O . VAL A 1 291 ? -9.389 1.537 -1.902 1.00 97.12 291 VAL A O 1
ATOM 2404 N N . SER A 1 292 ? -9.429 3.495 -0.797 1.00 94.75 292 SER A N 1
ATOM 2405 C CA . SER A 1 292 ? -9.651 2.929 0.526 1.00 94.75 292 SER A CA 1
ATOM 2406 C C . SER A 1 292 ? -10.984 3.387 1.089 1.00 94.75 292 SER A C 1
ATOM 2408 O O . SER A 1 292 ? -11.431 4.504 0.829 1.00 94.75 292 SER A O 1
ATOM 2410 N N . LYS A 1 293 ? -11.613 2.537 1.893 1.00 90.94 293 LYS A N 1
ATOM 2411 C CA . LYS A 1 293 ? -12.817 2.859 2.656 1.00 90.94 293 LYS A CA 1
ATOM 2412 C C . LYS A 1 293 ? -12.514 2.701 4.139 1.00 90.94 293 LYS A C 1
ATOM 2414 O O . LYS A 1 293 ? -11.986 1.673 4.560 1.00 90.94 293 LYS A O 1
ATOM 2419 N N . GLU A 1 294 ? -12.845 3.723 4.925 1.00 83.62 294 GLU A N 1
ATOM 2420 C CA . GLU A 1 294 ? -12.851 3.608 6.380 1.00 83.62 294 GLU A CA 1
ATOM 2421 C C . GLU A 1 294 ? -13.770 2.426 6.751 1.00 83.62 294 GLU A C 1
ATOM 2423 O O . GLU A 1 294 ? -14.899 2.363 6.252 1.00 83.62 294 GLU A O 1
ATOM 2428 N N . PRO A 1 295 ? -13.296 1.459 7.552 1.00 72.12 295 PRO A N 1
ATOM 2429 C CA . PRO A 1 295 ? -14.055 0.251 7.841 1.00 72.12 295 PRO A CA 1
ATOM 2430 C C . PRO A 1 295 ? -15.405 0.586 8.468 1.00 72.12 295 PRO A C 1
ATOM 2432 O O . PRO A 1 295 ? -15.496 1.450 9.338 1.00 72.12 295 PRO A O 1
ATOM 2435 N N . ASP A 1 296 ? -16.443 -0.132 8.039 1.00 68.19 296 ASP A N 1
ATOM 2436 C CA . ASP A 1 296 ? -17.710 -0.160 8.760 1.00 68.19 296 ASP A CA 1
ATOM 2437 C C . ASP A 1 296 ? -17.540 -1.071 9.979 1.00 68.19 296 ASP A C 1
ATOM 2439 O O . ASP A 1 296 ? -17.361 -2.291 9.864 1.00 68.19 296 ASP A O 1
ATOM 2443 N N . LEU A 1 297 ? -17.507 -0.435 11.145 1.00 58.44 297 LEU A N 1
ATOM 2444 C CA . LEU A 1 297 ? -17.237 -1.081 12.419 1.00 58.44 297 LEU A CA 1
ATOM 2445 C C . LEU A 1 297 ? -18.508 -1.348 13.221 1.00 58.44 297 LEU A C 1
ATOM 2447 O O . LEU A 1 297 ? -18.411 -1.995 14.261 1.00 58.44 297 LEU A O 1
ATOM 2451 N N . ASP A 1 298 ? -19.683 -0.930 12.733 1.00 60.38 298 ASP A N 1
ATOM 2452 C CA . ASP A 1 298 ? -20.966 -1.050 13.442 1.00 60.38 298 ASP A CA 1
ATOM 2453 C C . ASP A 1 298 ? -21.244 -2.502 13.845 1.00 60.38 298 ASP A C 1
ATOM 2455 O O . ASP A 1 298 ? -21.701 -2.797 14.946 1.00 60.38 298 ASP A O 1
ATOM 2459 N N . ARG A 1 299 ? -20.859 -3.443 12.982 1.00 56.38 299 ARG A N 1
ATOM 2460 C CA . ARG A 1 299 ? -20.972 -4.888 13.227 1.00 56.38 299 ARG A CA 1
ATOM 2461 C C . ARG A 1 299 ? -19.937 -5.473 14.197 1.00 56.38 299 ARG A C 1
ATOM 2463 O O . ARG A 1 299 ? -20.101 -6.613 14.623 1.00 56.38 299 ARG A O 1
ATOM 2470 N N . PHE A 1 300 ? -18.867 -4.740 14.503 1.00 53.06 300 PHE A N 1
ATOM 2471 C CA . PHE A 1 300 ? -17.804 -5.152 15.428 1.00 53.06 300 PHE A CA 1
ATOM 2472 C C . PHE A 1 300 ? -17.929 -4.476 16.802 1.00 53.06 300 PHE A C 1
ATOM 2474 O O . PHE A 1 300 ? -17.318 -4.941 17.766 1.00 53.06 300 PHE A O 1
ATOM 2481 N N . TYR A 1 301 ? -18.748 -3.428 16.935 1.00 58.00 301 TYR A N 1
ATOM 2482 C CA . TYR A 1 301 ? -19.109 -2.881 18.239 1.00 58.00 301 TYR A CA 1
ATOM 2483 C C . TYR A 1 301 ? -20.081 -3.831 18.949 1.00 58.00 301 TYR A C 1
ATOM 2485 O O . TYR A 1 301 ? -21.259 -3.941 18.625 1.00 58.00 301 TYR A O 1
ATOM 2493 N N . SER A 1 302 ? -19.578 -4.535 19.963 1.00 55.72 302 SER A N 1
ATOM 2494 C CA . SER A 1 302 ? -20.342 -5.515 20.746 1.00 55.72 302 SER A CA 1
ATOM 2495 C C . SER A 1 302 ? -21.383 -4.895 21.692 1.00 55.72 302 SER A C 1
ATOM 2497 O O . SER A 1 302 ? -22.158 -5.623 22.315 1.00 55.72 302 SER A O 1
ATOM 2499 N N . SER A 1 303 ? -21.427 -3.561 21.816 1.00 62.56 303 SER A N 1
ATOM 2500 C CA . SER A 1 303 ? -22.436 -2.841 22.600 1.00 62.56 303 SER A CA 1
ATOM 2501 C C . SER A 1 303 ? -22.596 -1.380 22.160 1.00 62.56 303 SER A C 1
ATOM 2503 O O . SER A 1 303 ? -21.631 -0.740 21.744 1.00 62.56 303 SER A O 1
ATOM 2505 N N . ALA A 1 304 ? -23.799 -0.826 22.352 1.00 66.31 304 ALA A N 1
ATOM 2506 C CA . ALA A 1 304 ? -24.107 0.590 22.102 1.00 66.31 304 ALA A CA 1
ATOM 2507 C C . ALA A 1 304 ? -23.235 1.559 22.926 1.00 66.31 304 ALA A C 1
ATOM 2509 O O . ALA A 1 304 ? -23.036 2.708 22.544 1.00 66.31 304 ALA A O 1
ATOM 2510 N N . VAL A 1 305 ? -22.690 1.087 24.051 1.00 69.62 305 VAL A N 1
ATOM 2511 C CA . VAL A 1 305 ? -21.779 1.860 24.901 1.00 69.62 305 VAL A CA 1
ATOM 2512 C C . VAL A 1 305 ? -20.462 2.151 24.176 1.00 69.62 305 VAL A C 1
ATOM 2514 O O . VAL A 1 305 ? -19.926 3.247 24.299 1.00 69.62 305 VAL A O 1
ATOM 2517 N N . LEU A 1 306 ? -19.947 1.197 23.392 1.00 66.31 306 LEU A N 1
ATOM 2518 C CA . LEU A 1 306 ? -18.713 1.386 22.621 1.00 66.31 306 LEU A CA 1
ATOM 2519 C C . LEU A 1 306 ? -18.915 2.323 21.427 1.00 66.31 306 LEU A C 1
ATOM 2521 O O . LEU A 1 306 ? -18.040 3.131 21.131 1.00 66.31 306 LEU A O 1
ATOM 2525 N N . GLU A 1 307 ? -20.083 2.251 20.791 1.00 64.75 307 GLU A N 1
ATOM 2526 C CA . GLU A 1 307 ? -20.477 3.135 19.688 1.00 64.75 307 GLU A CA 1
ATOM 2527 C C . GLU A 1 307 ? -20.609 4.602 20.145 1.00 64.75 307 GLU A C 1
ATOM 2529 O O . GLU A 1 307 ? -20.296 5.533 19.405 1.00 64.75 307 GLU A O 1
ATOM 2534 N N . GLN A 1 308 ? -21.029 4.815 21.397 1.00 73.19 308 GLN A N 1
ATOM 2535 C CA . GLN A 1 308 ? -21.276 6.136 21.985 1.00 73.19 308 GLN A CA 1
ATOM 2536 C C . GLN A 1 308 ? -20.168 6.599 22.938 1.00 73.19 308 GLN A C 1
ATOM 2538 O O . GLN A 1 308 ? -20.344 7.598 23.635 1.00 73.19 308 GLN A O 1
ATOM 2543 N N . LEU A 1 309 ? -19.035 5.890 22.980 1.00 76.44 309 LEU A N 1
ATOM 2544 C CA . LEU A 1 309 ? -17.953 6.144 23.924 1.00 76.44 309 LEU A CA 1
ATOM 2545 C C . LEU A 1 309 ? -17.415 7.569 23.758 1.00 76.44 309 LEU A C 1
ATOM 2547 O O . LEU A 1 309 ? -16.667 7.824 22.821 1.00 76.44 309 LEU A O 1
ATOM 2551 N N . ALA A 1 310 ? -17.767 8.478 24.669 1.00 80.94 310 ALA A N 1
ATOM 2552 C CA . ALA A 1 310 ? -17.369 9.879 24.617 1.00 80.94 310 ALA A CA 1
ATOM 2553 C C . ALA A 1 310 ? -16.318 10.215 25.676 1.00 80.94 310 ALA A C 1
ATOM 2555 O O . ALA A 1 310 ? -16.486 9.872 26.841 1.00 80.94 310 ALA A O 1
ATOM 2556 N N . LEU A 1 311 ? -15.274 10.977 25.316 1.00 80.88 311 LEU A N 1
ATOM 2557 C CA . LEU A 1 311 ? -14.252 11.444 26.276 1.00 80.88 311 LEU A CA 1
ATOM 2558 C C . LEU A 1 311 ? -14.843 12.117 27.527 1.00 80.88 311 LEU A C 1
ATOM 2560 O O . LEU A 1 311 ? -14.257 12.022 28.602 1.00 80.88 311 LEU A O 1
ATOM 2564 N N . ALA A 1 312 ? -15.984 12.799 27.391 1.00 83.19 312 ALA A N 1
ATOM 2565 C CA . ALA A 1 312 ? -16.656 13.486 28.493 1.00 83.19 312 ALA A CA 1
ATOM 2566 C C . ALA A 1 312 ? -17.148 12.531 29.599 1.00 83.19 312 ALA A C 1
ATOM 2568 O O . ALA A 1 312 ? -17.249 12.943 30.754 1.00 83.19 312 ALA A O 1
ATOM 2569 N N . ASP A 1 313 ? -17.402 11.268 29.255 1.00 84.62 313 ASP A N 1
ATOM 2570 C CA . ASP A 1 313 ? -17.882 10.233 30.175 1.00 84.62 313 ASP A CA 1
ATOM 2571 C C . ASP A 1 313 ? -16.727 9.414 30.785 1.00 84.62 313 ASP A C 1
ATOM 2573 O O . ASP A 1 313 ? -16.934 8.524 31.617 1.00 84.62 313 ASP A O 1
ATOM 2577 N N . LEU A 1 314 ? -15.486 9.731 30.397 1.00 90.19 314 LEU A N 1
ATOM 2578 C CA . LEU A 1 314 ? -14.286 8.996 30.766 1.00 90.19 314 LEU A CA 1
ATOM 2579 C C . LEU A 1 314 ? -13.428 9.773 31.761 1.00 90.19 314 LEU A C 1
ATOM 2581 O O . LEU A 1 314 ? -13.179 10.968 31.635 1.00 90.19 314 LEU A O 1
ATOM 2585 N N . SER A 1 315 ? -12.883 9.051 32.737 1.00 93.75 315 SER A N 1
ATOM 2586 C CA . SER A 1 315 ? -11.649 9.492 33.389 1.00 93.75 315 SER A CA 1
ATOM 2587 C C . SER A 1 315 ? -10.496 9.136 32.458 1.00 93.75 315 SER A C 1
ATOM 2589 O O . SER A 1 315 ? -10.426 7.989 32.023 1.00 93.75 315 SER A O 1
ATOM 2591 N N . TYR A 1 316 ? -9.596 10.064 32.146 1.00 94.94 316 TYR A N 1
ATOM 2592 C CA . TYR A 1 316 ? -8.513 9.787 31.204 1.00 94.94 316 TYR A CA 1
ATOM 2593 C C . TYR A 1 316 ? -7.201 10.495 31.551 1.00 94.94 316 TYR A C 1
ATOM 2595 O O . TYR A 1 316 ? -7.174 11.474 32.297 1.00 94.94 316 TYR A O 1
ATOM 2603 N N . LEU A 1 317 ? -6.114 9.975 30.988 1.00 95.06 317 LEU A N 1
ATOM 2604 C CA . LEU A 1 317 ? -4.756 10.492 31.047 1.00 95.06 317 LEU A CA 1
ATOM 2605 C C . LEU A 1 317 ? -4.143 10.391 29.648 1.00 95.06 317 LEU A C 1
ATOM 2607 O O . LEU A 1 317 ? -4.000 9.293 29.115 1.00 95.06 317 LEU A O 1
ATOM 2611 N N . THR A 1 318 ? -3.739 11.522 29.079 1.00 94.81 318 THR A N 1
ATOM 2612 C CA . THR A 1 318 ? -2.940 11.540 27.847 1.00 94.81 318 THR A CA 1
ATOM 2613 C C . THR A 1 318 ? -1.460 11.582 28.204 1.00 94.81 318 THR A C 1
ATOM 2615 O O . THR A 1 318 ? -1.046 12.397 29.031 1.00 94.81 318 THR A O 1
ATOM 2618 N N . ILE A 1 319 ? -0.662 10.727 27.569 1.00 94.06 319 ILE A N 1
ATOM 2619 C CA . ILE A 1 319 ? 0.796 10.714 27.691 1.00 94.06 319 ILE A CA 1
ATOM 2620 C C . ILE A 1 319 ? 1.443 11.034 26.332 1.00 94.06 319 ILE A C 1
ATOM 2622 O O . ILE A 1 319 ? 0.926 10.594 25.302 1.00 94.06 319 ILE A O 1
ATOM 2626 N N . PRO A 1 320 ? 2.568 11.772 26.300 1.00 92.94 320 PRO A N 1
ATOM 2627 C CA . PRO A 1 320 ? 3.269 12.146 25.070 1.00 92.94 320 PRO A CA 1
ATOM 2628 C C . PRO A 1 320 ? 4.187 11.013 24.582 1.00 92.94 320 PRO A C 1
ATOM 2630 O O . PRO A 1 320 ? 5.381 11.213 24.372 1.00 92.94 320 PRO A O 1
ATOM 2633 N N . LEU A 1 321 ? 3.642 9.800 24.495 1.00 89.25 321 LEU A N 1
ATOM 2634 C CA . LEU A 1 321 ? 4.336 8.600 24.039 1.00 89.25 321 LEU A CA 1
ATOM 2635 C C . LEU A 1 321 ? 3.408 7.753 23.187 1.00 89.25 321 LEU A C 1
ATOM 2637 O O . LEU A 1 321 ? 2.208 7.680 23.461 1.00 89.25 321 LEU A O 1
ATOM 2641 N N . TYR A 1 322 ? 3.980 7.047 22.217 1.00 86.50 322 TYR A N 1
ATOM 2642 C CA . TYR A 1 322 ? 3.237 6.098 21.411 1.00 86.50 322 TYR A CA 1
ATOM 2643 C C . TYR A 1 322 ? 3.224 4.724 22.085 1.00 86.50 322 TYR A C 1
ATOM 2645 O O . TYR A 1 322 ? 4.260 4.104 22.339 1.00 86.50 322 TYR A O 1
ATOM 2653 N N . VAL A 1 323 ? 2.017 4.254 22.373 1.00 84.38 323 VAL A N 1
ATOM 2654 C CA . VAL A 1 323 ? 1.722 2.913 22.855 1.00 84.38 323 VAL A CA 1
ATOM 2655 C C . VAL A 1 323 ? 0.740 2.315 21.860 1.00 84.38 323 VAL A C 1
ATOM 2657 O O . VAL A 1 323 ? -0.306 2.893 21.554 1.00 84.38 323 VAL A O 1
ATOM 2660 N N . GLY A 1 324 ? 1.099 1.172 21.300 1.00 82.19 324 GLY A N 1
ATOM 2661 C CA . GLY A 1 324 ? 0.355 0.574 20.202 1.00 82.19 324 GLY A CA 1
ATOM 2662 C C . GLY A 1 324 ? 0.307 -0.931 20.317 1.00 82.19 324 GLY A C 1
ATOM 2663 O O . GLY A 1 324 ? 0.829 -1.521 21.248 1.00 82.19 324 GLY A O 1
ATOM 2664 N N . THR A 1 325 ? -0.344 -1.566 19.363 1.00 76.81 325 THR A N 1
ATOM 2665 C CA . THR A 1 325 ? -0.522 -3.013 19.304 1.00 76.81 325 THR A CA 1
ATOM 2666 C C . THR A 1 325 ? -0.326 -3.453 17.869 1.00 76.81 325 THR A C 1
ATOM 2668 O O . THR A 1 325 ? -0.768 -2.769 16.951 1.00 76.81 325 THR A O 1
ATOM 2671 N N . SER A 1 326 ? 0.365 -4.574 17.666 1.00 67.31 326 SER A N 1
ATOM 2672 C CA . SER A 1 326 ? 0.478 -5.189 16.337 1.00 67.31 326 SER A CA 1
ATOM 2673 C C . SER A 1 326 ? -0.788 -5.956 15.946 1.00 67.31 326 SER A C 1
ATOM 2675 O O . SER A 1 326 ? -1.002 -6.245 14.770 1.00 67.31 326 SER A O 1
ATOM 2677 N N . ALA A 1 327 ? -1.632 -6.282 16.929 1.00 65.94 327 ALA A N 1
ATOM 2678 C CA . ALA A 1 327 ? -2.947 -6.860 16.717 1.00 65.94 327 ALA A CA 1
ATOM 2679 C C . ALA A 1 327 ? -3.947 -5.768 16.314 1.00 65.94 327 ALA A C 1
ATOM 2681 O O . ALA A 1 327 ? -3.913 -4.661 16.842 1.00 65.94 327 ALA A O 1
ATOM 2682 N N . THR A 1 328 ? -4.869 -6.090 15.417 1.00 64.31 328 THR A N 1
ATOM 2683 C CA . THR A 1 328 ? -5.994 -5.223 15.039 1.00 64.31 328 THR A CA 1
ATOM 2684 C C . THR A 1 328 ? -7.312 -5.844 15.499 1.00 64.31 328 THR A C 1
ATOM 2686 O O . THR A 1 328 ? -7.342 -7.000 15.932 1.00 64.31 328 THR A O 1
ATOM 2689 N N . TYR A 1 329 ? -8.415 -5.113 15.333 1.00 61.16 329 TYR A N 1
ATOM 2690 C CA . TYR A 1 329 ? -9.779 -5.627 15.525 1.00 61.16 329 TYR A CA 1
ATOM 2691 C C . TYR A 1 329 ? -10.087 -6.887 14.690 1.00 61.16 329 TYR A C 1
ATOM 2693 O O . TYR A 1 329 ? -11.018 -7.622 14.990 1.00 61.16 329 TYR A O 1
ATOM 2701 N N . LEU A 1 330 ? -9.286 -7.167 13.653 1.00 56.72 330 LEU A N 1
ATOM 2702 C CA . LEU A 1 330 ? -9.388 -8.377 12.832 1.00 56.72 330 LEU A CA 1
ATOM 2703 C C . LEU A 1 330 ? -8.756 -9.613 13.493 1.00 56.72 330 LEU A C 1
ATOM 2705 O O . LEU A 1 330 ? -8.968 -10.734 13.038 1.00 56.72 330 LEU A O 1
ATOM 2709 N N . THR A 1 331 ? -7.930 -9.414 14.521 1.00 61.31 331 THR A N 1
ATOM 2710 C CA . THR A 1 331 ? -7.141 -10.475 15.172 1.00 61.31 331 THR A CA 1
ATOM 2711 C C . THR A 1 331 ? -7.537 -10.735 16.620 1.00 61.31 331 THR A C 1
ATOM 2713 O O . THR A 1 331 ? -7.259 -11.820 17.127 1.00 61.31 331 THR A O 1
ATOM 2716 N N . VAL A 1 332 ? -8.155 -9.757 17.290 1.00 67.62 332 VAL A N 1
ATOM 2717 C CA . VAL A 1 332 ? -8.579 -9.854 18.690 1.00 67.62 332 VAL A CA 1
ATOM 2718 C C . VAL A 1 332 ? -9.870 -9.063 18.915 1.00 67.62 332 VAL A C 1
ATOM 2720 O O . VAL A 1 332 ? -10.018 -7.944 18.428 1.00 67.62 332 VAL A O 1
ATOM 2723 N N . ASP A 1 333 ? -10.781 -9.632 19.703 1.00 68.81 333 ASP A N 1
ATOM 2724 C CA . ASP A 1 333 ? -12.151 -9.121 19.884 1.00 68.81 333 ASP A CA 1
ATOM 2725 C C . ASP A 1 333 ? -12.242 -7.852 20.751 1.00 68.81 333 ASP A C 1
ATOM 2727 O O . ASP A 1 333 ? -13.327 -7.316 20.970 1.00 68.81 333 ASP A O 1
ATOM 2731 N N . ASN A 1 334 ? -11.119 -7.392 21.305 1.00 75.12 334 ASN A N 1
ATOM 2732 C CA . ASN A 1 334 ? -11.063 -6.281 22.249 1.00 75.12 334 ASN A CA 1
ATOM 2733 C C . ASN A 1 334 ? -10.293 -5.061 21.714 1.00 75.12 334 ASN A C 1
ATOM 2735 O O . ASN A 1 334 ? -9.931 -4.180 22.495 1.00 75.12 334 ASN A O 1
ATOM 2739 N N . ILE A 1 335 ? -10.024 -5.010 20.408 1.00 78.62 335 ILE A N 1
ATOM 2740 C CA . ILE A 1 335 ? -9.400 -3.868 19.730 1.00 78.62 335 ILE A CA 1
ATOM 2741 C C . ILE A 1 335 ? -10.390 -3.296 18.724 1.00 78.62 335 ILE A C 1
ATOM 2743 O O . ILE A 1 335 ? -11.055 -4.052 18.028 1.00 78.62 335 ILE A O 1
ATOM 2747 N N . PHE A 1 336 ? -10.475 -1.971 18.629 1.00 77.12 336 PHE A N 1
ATOM 2748 C CA . PHE A 1 336 ? -11.363 -1.244 17.713 1.00 77.12 336 PHE A CA 1
ATOM 2749 C C . PHE A 1 336 ? -10.681 0.051 17.266 1.00 77.12 336 PHE A C 1
ATOM 2751 O O . PHE A 1 336 ? -9.659 0.421 17.837 1.00 77.12 336 PHE A O 1
ATOM 2758 N N . TYR A 1 337 ? -11.229 0.780 16.293 1.00 76.25 337 TYR A N 1
ATOM 2759 C CA . TYR A 1 337 ? -10.677 2.099 15.971 1.00 76.25 337 TYR A CA 1
ATOM 2760 C C . TYR A 1 337 ? -10.930 3.102 17.093 1.00 76.25 337 TYR A C 1
ATOM 2762 O O . TYR A 1 337 ? -11.997 3.113 17.715 1.00 76.25 337 TYR A O 1
ATOM 2770 N N . THR A 1 338 ? -9.956 3.977 17.321 1.00 82.81 338 THR A N 1
ATOM 2771 C CA . THR A 1 338 ? -10.103 5.090 18.256 1.00 82.81 338 THR A CA 1
ATOM 2772 C C . THR A 1 338 ? -11.207 6.036 17.776 1.00 82.81 338 THR A C 1
ATOM 2774 O O . THR A 1 338 ? -11.171 6.484 16.625 1.00 82.81 338 THR A O 1
ATOM 2777 N N . PRO A 1 339 ? -12.176 6.402 18.636 1.00 80.69 339 PRO A N 1
ATOM 2778 C CA . PRO A 1 339 ? -13.202 7.365 18.265 1.00 80.69 339 PRO A CA 1
ATOM 2779 C C . PRO A 1 339 ? -12.591 8.701 17.823 1.00 80.69 339 PRO A C 1
ATOM 2781 O O . PRO A 1 339 ? -11.806 9.309 18.548 1.00 80.69 339 PRO A O 1
ATOM 2784 N N . LYS A 1 340 ? -12.987 9.212 16.647 1.00 77.25 340 LYS A N 1
ATOM 2785 C CA . LYS A 1 340 ? -12.405 10.441 16.057 1.00 77.25 340 LYS A CA 1
ATOM 2786 C C . LYS A 1 340 ? -12.457 11.657 16.984 1.00 77.25 340 LYS A C 1
ATOM 2788 O O . LYS A 1 340 ? -11.593 12.529 16.926 1.00 77.25 340 LYS A O 1
ATOM 2793 N N . HIS A 1 341 ? -13.471 11.728 17.841 1.00 79.12 341 HIS A N 1
ATOM 2794 C CA . HIS A 1 341 ? -13.645 12.830 18.780 1.00 79.12 341 HIS A CA 1
ATOM 2795 C C . HIS A 1 341 ? -12.690 12.757 19.989 1.00 79.12 341 HIS A C 1
ATOM 2797 O O . HIS A 1 341 ? -12.667 13.699 20.775 1.00 79.12 341 HIS A O 1
ATOM 2803 N N . PHE A 1 342 ? -11.884 11.695 20.133 1.00 86.94 342 PHE A N 1
ATOM 2804 C CA . PHE A 1 342 ? -10.809 11.644 21.129 1.00 86.94 342 PHE A CA 1
ATOM 2805 C C . PHE A 1 342 ? -9.662 12.609 20.784 1.00 86.94 342 PHE A C 1
ATOM 2807 O O . PHE A 1 342 ? -8.948 13.037 21.684 1.00 86.94 342 PHE A O 1
ATOM 2814 N N . GLN A 1 343 ? -9.506 12.976 19.502 1.00 85.94 343 GLN A N 1
ATOM 2815 C CA . GLN A 1 343 ? -8.547 13.987 19.023 1.00 85.94 343 GLN A CA 1
ATOM 2816 C C . GLN A 1 343 ? -7.101 13.784 19.525 1.00 85.94 343 GLN A C 1
ATOM 2818 O O . GLN A 1 343 ? -6.389 14.749 19.803 1.00 85.94 343 GLN A O 1
ATOM 2823 N N . ILE A 1 344 ? -6.668 12.526 19.636 1.00 88.06 344 ILE A N 1
ATOM 2824 C CA . ILE A 1 344 ? -5.301 12.154 20.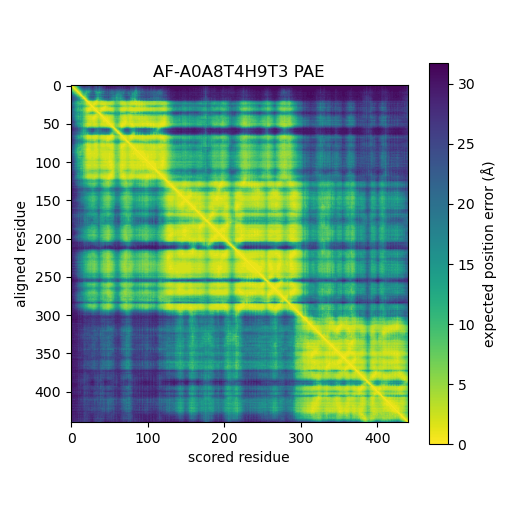026 1.00 88.06 344 ILE A CA 1
ATOM 2825 C C . ILE A 1 344 ? -4.339 12.593 18.919 1.00 88.06 344 ILE A C 1
ATOM 2827 O O . ILE A 1 344 ? -4.646 12.408 17.738 1.00 88.06 344 ILE A O 1
ATOM 2831 N N . LYS A 1 345 ? -3.193 13.184 19.272 1.00 89.75 345 LYS A N 1
ATOM 2832 C CA . LYS A 1 345 ? -2.175 13.563 18.284 1.00 89.75 345 LYS A CA 1
ATOM 2833 C C . LYS A 1 345 ? -1.216 12.414 18.007 1.00 89.75 345 LYS A C 1
ATOM 2835 O O . LYS A 1 345 ? -1.049 11.503 18.814 1.00 89.75 345 LYS A O 1
ATOM 2840 N N . GLU A 1 346 ? -0.551 12.484 16.861 1.00 85.12 346 GLU A N 1
ATOM 2841 C CA . GLU A 1 346 ? 0.526 11.557 16.529 1.00 85.12 346 GLU A CA 1
ATOM 2842 C C . GLU A 1 346 ? 1.617 11.586 17.611 1.00 85.12 346 GLU A C 1
ATOM 2844 O O . GLU A 1 346 ? 2.024 12.653 18.073 1.00 85.12 346 GLU A O 1
ATOM 2849 N N . GLY A 1 347 ? 2.049 10.402 18.048 1.00 85.06 347 GLY A N 1
ATOM 2850 C CA . GLY A 1 347 ? 2.994 10.252 19.154 1.00 85.06 347 GLY A CA 1
ATOM 2851 C C . GLY A 1 347 ? 2.385 10.367 20.558 1.00 85.06 347 GLY A C 1
ATOM 2852 O O . GLY A 1 347 ? 3.124 10.222 21.526 1.00 85.06 347 GLY A O 1
ATOM 2853 N N . GLU A 1 348 ? 1.073 10.591 20.699 1.00 93.00 348 GLU A N 1
ATOM 2854 C CA . GLU A 1 348 ? 0.368 10.567 21.986 1.00 93.00 348 GLU A CA 1
ATOM 2855 C C . GLU A 1 348 ? -0.423 9.262 22.180 1.00 93.00 348 GLU A C 1
ATOM 2857 O O . GLU A 1 348 ? -0.873 8.622 21.227 1.00 93.00 348 GLU A O 1
ATOM 2862 N N . THR A 1 349 ? -0.640 8.894 23.445 1.00 94.56 349 THR A N 1
ATOM 2863 C CA . THR A 1 349 ? -1.527 7.794 23.848 1.00 94.56 349 THR A CA 1
ATOM 2864 C C . THR A 1 349 ? -2.463 8.269 24.944 1.00 94.56 349 THR A C 1
ATOM 2866 O O . THR A 1 349 ? -2.043 8.904 25.910 1.00 94.56 349 THR A O 1
ATOM 2869 N N . LEU A 1 350 ? -3.734 7.909 24.826 1.00 94.94 350 LEU A N 1
ATOM 2870 C CA . LEU A 1 350 ? -4.759 8.122 25.832 1.00 94.94 350 LEU A CA 1
ATOM 2871 C C . LEU A 1 350 ? -5.010 6.828 26.616 1.00 94.94 350 LEU A C 1
ATOM 2873 O O . LEU A 1 350 ? -5.469 5.833 26.062 1.00 94.94 350 LEU A O 1
ATOM 2877 N N . PHE A 1 351 ? -4.791 6.864 27.923 1.00 94.00 351 PHE A N 1
ATOM 2878 C CA . PHE A 1 351 ? -5.316 5.869 28.852 1.00 94.00 351 PHE A CA 1
ATOM 2879 C C . PHE A 1 351 ? -6.643 6.382 29.392 1.00 94.00 351 PHE A C 1
ATOM 2881 O O . PHE A 1 351 ? -6.730 7.533 29.815 1.00 94.00 351 PHE A O 1
ATOM 2888 N N . TRP A 1 352 ? -7.680 5.556 29.406 1.00 93.69 352 TRP A N 1
ATOM 2889 C CA . TRP A 1 352 ? -9.000 5.978 29.868 1.00 93.69 352 TRP A CA 1
ATOM 2890 C C . TRP A 1 352 ? -9.708 4.893 30.670 1.00 93.69 352 TRP A C 1
ATOM 2892 O O . TRP A 1 352 ? -9.345 3.718 30.630 1.00 93.69 352 TRP A O 1
ATOM 2902 N N . ARG A 1 353 ? -10.715 5.321 31.434 1.00 92.06 353 ARG A N 1
ATOM 2903 C CA . ARG A 1 353 ? -11.581 4.485 32.257 1.00 92.06 353 ARG A CA 1
ATOM 2904 C C . ARG A 1 353 ? -13.007 5.016 32.256 1.00 92.06 353 ARG A C 1
ATOM 2906 O O . ARG A 1 353 ? -13.262 6.155 32.652 1.00 92.06 353 ARG A O 1
ATOM 2913 N N . HIS A 1 354 ? -13.936 4.139 31.911 1.00 91.00 354 HIS A N 1
ATOM 2914 C CA . HIS A 1 354 ? -15.367 4.325 32.062 1.00 91.00 354 HIS A CA 1
ATOM 2915 C C . HIS A 1 354 ? -15.833 3.657 33.362 1.00 91.00 354 HIS A C 1
ATOM 2917 O O . HIS A 1 354 ? -16.126 2.464 33.399 1.00 91.00 354 HIS A O 1
ATOM 2923 N N . LYS A 1 355 ? -15.915 4.423 34.458 1.00 85.75 355 LYS A N 1
ATOM 2924 C CA . LYS A 1 355 ? -16.233 3.862 35.789 1.00 85.75 355 LYS A CA 1
ATOM 2925 C C . LYS A 1 355 ? -17.616 3.208 35.856 1.00 85.75 355 LYS A C 1
ATOM 2927 O O . LYS A 1 355 ? -17.738 2.137 36.435 1.00 85.75 355 LYS A O 1
ATOM 2932 N N . THR A 1 356 ? -18.633 3.843 35.271 1.00 85.50 356 THR A N 1
ATOM 2933 C CA . THR A 1 356 ? -20.024 3.355 35.302 1.00 85.50 356 THR A CA 1
ATOM 2934 C C . THR A 1 356 ? -20.184 2.004 34.611 1.00 85.50 356 THR A C 1
ATOM 2936 O O . THR A 1 356 ? -20.828 1.113 35.151 1.00 85.50 356 THR A O 1
ATOM 2939 N N . GLU A 1 357 ? -19.544 1.846 33.456 1.00 85.31 357 GLU A N 1
ATOM 2940 C CA . GLU A 1 357 ? -19.649 0.652 32.614 1.00 85.31 357 GLU A CA 1
ATOM 2941 C C . GLU A 1 357 ? -18.566 -0.388 32.940 1.00 85.31 357 GLU A C 1
ATOM 2943 O O . GLU A 1 357 ? -18.539 -1.470 32.363 1.00 85.31 357 GLU A O 1
ATOM 2948 N N . GLY A 1 358 ? -17.663 -0.075 33.877 1.00 87.19 358 GLY A N 1
ATOM 2949 C CA . GLY A 1 358 ? -16.587 -0.971 34.287 1.00 87.19 358 GLY A CA 1
ATOM 2950 C C . GLY A 1 358 ? -15.652 -1.324 33.134 1.00 87.19 358 GLY A C 1
ATOM 2951 O O . GLY A 1 358 ? -15.322 -2.494 32.954 1.00 87.19 358 GLY A O 1
ATOM 2952 N N . MET A 1 359 ? -15.234 -0.332 32.346 1.00 88.81 359 MET A N 1
ATOM 2953 C CA . MET A 1 359 ? -14.326 -0.520 31.210 1.00 88.81 359 MET A CA 1
ATOM 2954 C C . MET A 1 359 ? -13.100 0.377 31.334 1.00 88.81 359 MET A C 1
ATOM 2956 O O . MET A 1 359 ? -13.193 1.504 31.817 1.00 88.81 359 MET A O 1
ATOM 2960 N N . SER A 1 360 ? -11.971 -0.105 30.838 1.00 90.69 360 SER A N 1
ATOM 2961 C CA . SER A 1 360 ? -10.709 0.625 30.761 1.00 90.69 360 SER A CA 1
ATOM 2962 C C . SER A 1 360 ? -10.100 0.408 29.382 1.00 90.69 360 SER A C 1
ATOM 2964 O O . SER A 1 360 ? -10.326 -0.629 28.761 1.00 90.69 360 SER A O 1
ATOM 2966 N N . GLY A 1 361 ? -9.327 1.365 28.883 1.00 91.12 361 GLY A N 1
ATOM 2967 C CA . GLY A 1 361 ? -8.716 1.202 27.573 1.00 91.12 361 GLY A CA 1
ATOM 2968 C C . GLY A 1 361 ? -7.524 2.095 27.297 1.00 91.12 361 GLY A C 1
ATOM 2969 O O . GLY A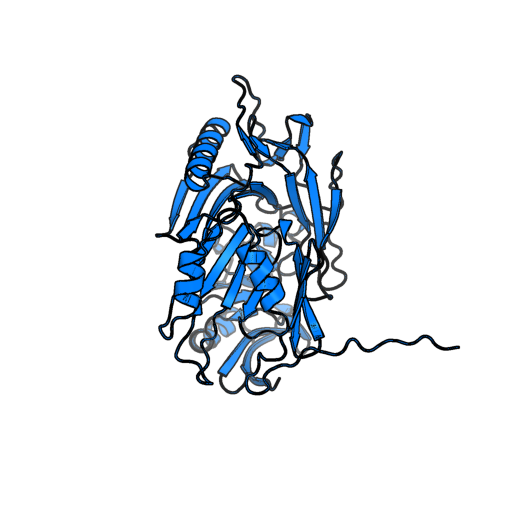 1 361 ? -7.240 3.051 28.023 1.00 91.12 361 GLY A O 1
ATOM 2970 N N . ILE A 1 362 ? -6.803 1.715 26.247 1.00 92.50 362 ILE A N 1
ATOM 2971 C CA . ILE A 1 362 ? -5.588 2.363 25.753 1.00 92.50 362 ILE A CA 1
ATOM 2972 C C . ILE A 1 362 ? -5.846 2.727 24.297 1.00 92.50 362 ILE A C 1
ATOM 2974 O O . ILE A 1 362 ? -6.076 1.834 23.486 1.00 92.50 362 ILE A O 1
ATOM 2978 N N . SER A 1 363 ? -5.812 4.011 23.965 1.00 91.56 363 SER A N 1
ATOM 2979 C CA . SER A 1 363 ? -6.062 4.515 22.614 1.00 91.56 363 SER A CA 1
ATOM 2980 C C . SER A 1 363 ? -4.854 5.261 22.071 1.00 91.56 363 SER A C 1
ATOM 2982 O O . SER A 1 363 ? -4.286 6.104 22.762 1.00 91.56 363 SER A O 1
ATOM 2984 N N . ASN A 1 364 ? -4.518 5.021 20.811 1.00 91.00 364 ASN A N 1
ATOM 2985 C CA . ASN A 1 364 ? -3.652 5.898 20.023 1.00 91.00 364 ASN A CA 1
ATOM 2986 C C . ASN A 1 364 ? -4.464 6.553 18.893 1.00 91.00 364 ASN A C 1
ATOM 2988 O O . ASN A 1 364 ? -5.693 6.486 18.890 1.00 91.00 364 ASN A O 1
ATOM 2992 N N . THR A 1 365 ? -3.807 7.200 17.935 1.00 85.44 365 THR A N 1
ATOM 2993 C CA . THR A 1 365 ? -4.473 7.867 16.802 1.00 85.44 365 THR A CA 1
ATOM 2994 C C . THR A 1 365 ? -5.352 6.946 15.955 1.00 85.44 365 THR A C 1
ATOM 2996 O O . THR A 1 365 ? -6.283 7.427 15.315 1.00 85.44 365 THR A O 1
ATOM 2999 N N . GLU A 1 366 ? -5.076 5.643 15.946 1.00 82.56 366 GLU A N 1
ATOM 3000 C CA . GLU A 1 366 ? -5.733 4.678 15.066 1.00 82.56 366 GLU A CA 1
ATOM 3001 C C . GLU A 1 366 ? -6.631 3.709 15.831 1.00 82.56 366 GLU A C 1
ATOM 3003 O O . GLU A 1 366 ? -7.785 3.521 15.456 1.00 82.56 366 GLU A O 1
ATOM 3008 N N . MET A 1 367 ? -6.122 3.105 16.905 1.00 84.75 367 MET A N 1
ATOM 3009 C CA . MET A 1 367 ? -6.733 1.959 17.573 1.00 84.75 367 MET A CA 1
ATOM 3010 C C . MET A 1 367 ? -6.883 2.174 19.079 1.00 84.75 367 MET A C 1
ATOM 3012 O O . MET A 1 367 ? -6.005 2.727 19.746 1.00 84.75 367 MET A O 1
ATOM 3016 N N . THR A 1 368 ? -7.983 1.652 19.613 1.00 85.81 368 THR A N 1
ATOM 3017 C CA . THR A 1 368 ? -8.308 1.554 21.030 1.00 85.81 368 THR A CA 1
ATOM 3018 C C . THR A 1 368 ? -8.359 0.084 21.444 1.00 85.81 368 THR A C 1
ATOM 3020 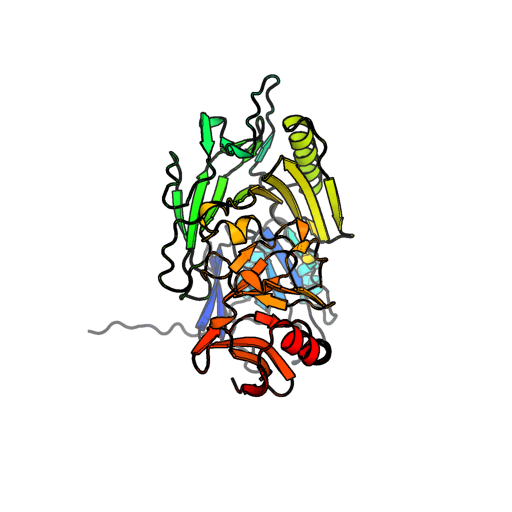O O . THR A 1 368 ? -9.059 -0.718 20.828 1.00 85.81 368 THR A O 1
ATOM 3023 N N . VAL A 1 369 ? -7.618 -0.282 22.487 1.00 87.81 369 VAL A N 1
ATOM 3024 C CA . VAL A 1 369 ? -7.700 -1.594 23.141 1.00 87.81 369 VAL A CA 1
ATOM 3025 C C . VAL A 1 369 ? -8.555 -1.447 24.387 1.00 87.81 369 VAL A C 1
ATOM 3027 O O . VAL A 1 369 ? -8.289 -0.569 25.207 1.00 87.81 369 VAL A O 1
ATOM 3030 N N . ILE A 1 370 ? -9.560 -2.302 24.542 1.00 87.19 370 ILE A N 1
ATOM 3031 C CA . ILE A 1 370 ? -10.528 -2.241 25.636 1.00 87.19 370 ILE A CA 1
ATOM 3032 C C . ILE A 1 370 ? -10.375 -3.464 26.526 1.00 87.19 370 ILE A C 1
ATOM 3034 O O . ILE A 1 370 ? -10.156 -4.588 26.075 1.00 87.19 370 ILE A O 1
ATOM 3038 N N . PHE A 1 371 ? -10.525 -3.234 27.817 1.00 87.19 371 PHE A N 1
ATOM 3039 C CA . PHE A 1 371 ? -10.551 -4.255 28.839 1.00 87.19 371 PHE A CA 1
ATOM 3040 C C . PHE A 1 371 ? -11.739 -4.000 29.753 1.00 87.19 371 PHE A C 1
ATOM 3042 O O . PHE A 1 371 ? -12.031 -2.859 30.114 1.00 87.19 371 PHE A O 1
ATOM 3049 N N . LEU A 1 372 ? -12.414 -5.069 30.164 1.00 82.12 372 LEU A N 1
ATOM 3050 C CA . LEU A 1 372 ? -13.402 -4.957 31.228 1.00 82.12 372 LEU A CA 1
ATOM 3051 C C . LEU A 1 372 ? -12.639 -4.796 32.543 1.00 82.12 372 LEU A C 1
ATOM 3053 O O . LEU A 1 372 ? -11.814 -5.635 32.888 1.00 82.12 372 LEU A O 1
ATOM 3057 N N . ASP A 1 373 ? -12.880 -3.716 33.271 1.00 73.31 373 ASP A N 1
ATOM 3058 C CA . ASP A 1 373 ? -12.153 -3.345 34.488 1.00 73.31 373 ASP A CA 1
ATOM 3059 C C . ASP A 1 373 ? -12.269 -4.433 35.565 1.00 73.31 373 ASP A C 1
ATOM 3061 O O . ASP A 1 373 ? -11.294 -4.781 36.216 1.00 73.31 373 ASP A O 1
ATOM 3065 N N . ASN A 1 374 ? -13.433 -5.083 35.668 1.00 76.44 374 ASN A N 1
ATOM 3066 C CA . ASN A 1 374 ? -13.631 -6.245 36.543 1.00 76.44 374 ASN A CA 1
ATOM 3067 C C . ASN A 1 374 ? -12.787 -7.474 36.149 1.00 76.44 374 ASN A C 1
ATOM 3069 O O . ASN A 1 374 ? -12.646 -8.406 36.942 1.00 76.44 374 ASN A O 1
ATOM 3073 N N . SER A 1 375 ? -12.251 -7.488 34.929 1.00 81.25 375 SER A N 1
ATOM 3074 C CA . SER A 1 375 ? -11.314 -8.489 34.443 1.00 81.25 375 SER A CA 1
ATOM 3075 C C . SER A 1 375 ? -9.863 -8.035 34.577 1.00 81.25 375 SER A C 1
ATOM 3077 O O . SER A 1 375 ? -8.991 -8.888 34.599 1.00 81.25 375 SER A O 1
ATOM 3079 N N . VAL A 1 376 ? -9.558 -6.743 34.714 1.00 86.44 376 VAL A N 1
ATOM 3080 C CA . VAL A 1 376 ? -8.171 -6.288 34.876 1.00 86.44 376 VAL A CA 1
ATOM 3081 C C . VAL A 1 376 ? -7.826 -6.195 36.353 1.00 86.44 376 VAL A C 1
ATOM 3083 O O . VAL A 1 376 ? -8.437 -5.457 37.114 1.00 86.44 376 VAL A O 1
ATOM 3086 N N . THR A 1 377 ? -6.786 -6.904 36.769 1.00 87.75 377 THR A N 1
ATOM 3087 C CA . THR A 1 377 ? -6.269 -6.822 38.141 1.00 87.75 377 THR A CA 1
ATOM 3088 C C . THR A 1 377 ? -4.839 -6.307 38.206 1.00 87.75 377 THR A C 1
ATOM 3090 O O . THR A 1 377 ? -4.405 -5.839 39.258 1.00 87.75 377 THR A O 1
ATOM 3093 N N . LEU A 1 378 ? -4.082 -6.446 37.114 1.00 88.81 378 LEU A N 1
ATOM 3094 C CA . LEU A 1 378 ? -2.667 -6.105 37.066 1.00 88.81 378 LEU A CA 1
ATOM 3095 C C . LEU A 1 378 ? -2.267 -5.638 35.664 1.00 88.81 378 LEU A C 1
ATOM 3097 O O . LEU A 1 378 ? -2.596 -6.270 34.661 1.00 88.81 378 LEU A O 1
ATOM 3101 N N . LEU A 1 379 ? -1.492 -4.561 35.632 1.00 88.81 379 LEU A N 1
ATOM 3102 C CA . LEU A 1 379 ? -0.699 -4.142 34.485 1.00 88.81 379 LEU A CA 1
ATOM 3103 C C . LEU A 1 379 ? 0.771 -4.475 34.745 1.00 88.81 379 LEU A C 1
ATOM 3105 O O . LEU A 1 379 ? 1.285 -4.188 35.826 1.00 88.81 379 LEU A O 1
ATOM 3109 N N . SER A 1 380 ? 1.457 -5.047 33.762 1.00 88.50 380 SER A N 1
ATOM 3110 C CA . SER A 1 380 ? 2.890 -5.317 33.845 1.00 88.50 380 SER A CA 1
ATOM 3111 C C . SER A 1 380 ? 3.615 -4.734 32.641 1.00 88.50 380 SER A C 1
ATOM 3113 O O . SER A 1 380 ? 3.317 -5.104 31.510 1.00 88.50 380 SER A O 1
ATOM 3115 N N . LEU A 1 381 ? 4.587 -3.850 32.866 1.00 87.88 381 LEU A N 1
ATOM 3116 C CA . LEU A 1 381 ? 5.543 -3.473 31.821 1.00 87.88 381 LEU A CA 1
ATOM 3117 C C . LEU A 1 381 ? 6.645 -4.525 31.753 1.00 87.88 381 LEU A C 1
ATOM 3119 O O . LEU A 1 381 ? 7.354 -4.749 32.738 1.00 87.88 381 LEU A O 1
ATOM 3123 N N . VAL A 1 382 ? 6.800 -5.135 30.587 1.00 86.62 382 VAL A N 1
ATOM 3124 C CA . VAL A 1 382 ? 7.823 -6.132 30.305 1.00 86.62 382 VAL A CA 1
ATOM 3125 C C . VAL A 1 382 ? 8.881 -5.526 29.391 1.00 86.62 382 VAL A C 1
ATOM 3127 O O . VAL A 1 382 ? 8.569 -4.985 28.330 1.00 86.62 382 VAL A O 1
ATOM 3130 N N . VAL A 1 383 ? 10.132 -5.612 29.840 1.00 84.81 383 VAL A N 1
ATOM 3131 C CA . VAL A 1 383 ? 11.322 -5.119 29.139 1.00 84.81 383 VAL A CA 1
ATOM 3132 C C . VAL A 1 383 ? 12.203 -6.314 28.800 1.00 84.81 383 VAL A C 1
ATOM 3134 O O . VAL A 1 383 ? 12.720 -6.994 29.692 1.00 84.81 383 VAL A O 1
ATOM 3137 N N . GLU A 1 384 ? 12.350 -6.572 27.510 1.00 80.38 384 GLU A N 1
ATOM 3138 C CA . GLU A 1 384 ? 13.133 -7.666 26.954 1.00 80.38 384 GLU A CA 1
ATOM 3139 C C . GLU A 1 384 ? 14.502 -7.150 26.503 1.00 80.38 384 GLU A C 1
ATOM 3141 O O . GLU A 1 384 ? 14.607 -6.345 25.573 1.00 80.38 384 GLU A O 1
ATOM 3146 N N . ASN A 1 385 ? 15.568 -7.621 27.151 1.00 75.19 385 ASN A N 1
ATOM 3147 C CA . ASN A 1 385 ? 16.938 -7.260 26.800 1.00 75.19 385 ASN A CA 1
ATOM 3148 C C . ASN A 1 385 ? 17.531 -8.290 25.829 1.00 75.19 385 ASN A C 1
ATOM 3150 O O . ASN A 1 385 ? 17.797 -9.431 26.206 1.00 75.19 385 ASN A O 1
ATOM 3154 N N . CYS A 1 386 ? 17.837 -7.874 24.605 1.00 65.12 386 CYS A N 1
ATOM 3155 C CA . CYS A 1 386 ? 18.554 -8.673 23.616 1.00 65.12 386 CYS A CA 1
ATOM 3156 C C . CYS A 1 386 ? 20.035 -8.265 23.595 1.00 65.12 386 CYS A C 1
ATOM 3158 O O . CYS A 1 386 ? 20.376 -7.130 23.269 1.00 65.12 386 CYS A O 1
ATOM 3160 N N . ARG A 1 387 ? 20.945 -9.192 23.937 1.00 58.94 387 ARG A N 1
ATOM 3161 C CA . ARG A 1 387 ? 22.418 -8.985 23.903 1.00 58.94 387 ARG A CA 1
ATOM 3162 C C . ARG A 1 387 ? 22.897 -7.691 24.591 1.00 58.94 387 ARG A C 1
ATOM 3164 O O . ARG A 1 387 ? 23.843 -7.053 24.138 1.00 58.94 387 ARG A O 1
ATOM 3171 N N . GLY A 1 388 ? 22.262 -7.328 25.705 1.00 55.47 388 GLY A N 1
ATOM 3172 C CA . GLY A 1 388 ? 22.621 -6.153 26.505 1.00 55.47 388 GLY A CA 1
ATOM 3173 C C . GLY A 1 388 ? 22.000 -4.832 26.042 1.00 55.47 388 GLY A C 1
ATOM 3174 O O . GLY A 1 388 ? 22.377 -3.789 26.577 1.00 55.47 388 GLY A O 1
ATOM 3175 N N . HIS A 1 389 ? 21.073 -4.849 25.078 1.00 49.62 389 HIS A N 1
ATOM 3176 C CA . HIS A 1 389 ? 20.293 -3.692 24.616 1.00 49.62 389 HIS A CA 1
ATOM 3177 C C . HIS A 1 389 ? 18.788 -4.016 24.633 1.00 49.62 389 HIS A C 1
ATOM 3179 O O . HIS A 1 389 ? 18.414 -5.181 24.523 1.00 49.62 389 HIS A O 1
ATOM 3185 N N . GLU A 1 390 ? 17.918 -3.012 24.788 1.00 57.50 390 GLU A N 1
ATOM 3186 C CA . GLU A 1 390 ? 16.459 -3.220 24.744 1.00 57.50 390 GLU A CA 1
ATOM 3187 C C . GLU A 1 390 ? 16.047 -3.731 23.349 1.00 57.50 390 GLU A C 1
ATOM 3189 O O . GLU A 1 390 ? 16.342 -3.093 22.338 1.00 57.50 390 GLU A O 1
ATOM 3194 N N . GLY A 1 391 ? 15.423 -4.912 23.295 1.00 53.78 391 GLY A N 1
ATOM 3195 C CA . GLY A 1 391 ? 15.021 -5.598 22.061 1.00 53.78 391 GLY A CA 1
ATOM 3196 C C . GLY A 1 391 ? 13.506 -5.715 21.867 1.00 53.78 391 GLY A C 1
ATOM 3197 O O . GLY A 1 391 ? 13.060 -5.874 20.732 1.00 53.78 391 GLY A O 1
ATOM 3198 N N . GLY A 1 392 ? 12.719 -5.592 22.943 1.00 68.12 392 GLY A N 1
ATOM 3199 C CA . GLY A 1 392 ? 11.254 -5.615 22.909 1.00 68.12 392 GLY A CA 1
ATOM 3200 C C . GLY A 1 392 ? 10.641 -5.040 24.189 1.00 68.12 392 GLY A C 1
ATOM 3201 O O . GLY A 1 392 ? 11.020 -5.420 25.291 1.00 68.12 392 GLY A O 1
ATOM 3202 N N . ASN A 1 393 ? 9.686 -4.115 24.062 1.00 81.94 393 ASN A N 1
ATOM 3203 C CA . ASN A 1 393 ? 9.068 -3.434 25.204 1.00 81.94 393 ASN A CA 1
ATOM 3204 C C . ASN A 1 393 ? 7.550 -3.470 25.058 1.00 81.94 393 ASN A C 1
ATOM 3206 O O . ASN A 1 393 ? 7.020 -2.895 24.105 1.00 81.94 393 ASN A O 1
ATOM 3210 N N . TYR A 1 394 ? 6.847 -4.140 25.972 1.00 85.25 394 TYR A N 1
ATOM 3211 C CA . TYR A 1 394 ? 5.395 -4.290 25.882 1.00 85.25 394 TYR A CA 1
ATOM 3212 C C . TYR A 1 394 ? 4.691 -4.322 27.239 1.00 85.25 394 TYR A C 1
ATOM 3214 O O . TYR A 1 394 ? 5.263 -4.658 28.273 1.00 85.25 394 TYR A O 1
ATOM 3222 N N . ILE A 1 395 ? 3.417 -3.949 27.224 1.00 87.31 395 ILE A N 1
ATOM 3223 C CA . ILE A 1 395 ? 2.497 -4.016 28.347 1.00 87.31 395 ILE A CA 1
ATOM 3224 C C . ILE A 1 395 ? 1.750 -5.343 28.262 1.00 87.31 395 ILE A C 1
ATOM 3226 O O . ILE A 1 395 ? 1.123 -5.674 27.252 1.00 87.31 395 ILE A O 1
ATOM 3230 N N . GLU A 1 396 ? 1.790 -6.073 29.363 1.00 88.06 396 GLU A N 1
ATOM 3231 C CA . GLU A 1 396 ? 0.934 -7.212 29.630 1.00 88.06 396 GLU A CA 1
ATOM 3232 C C . GLU A 1 396 ? -0.205 -6.788 30.555 1.00 88.06 396 GLU A C 1
ATOM 3234 O O . GLU A 1 396 ? 0.001 -6.116 31.571 1.00 88.06 396 GLU A O 1
ATOM 3239 N N . VAL A 1 397 ? -1.421 -7.200 30.209 1.00 86.62 397 VAL A N 1
ATOM 3240 C CA . VAL A 1 397 ? -2.623 -6.934 31.007 1.00 86.62 397 VAL A CA 1
ATOM 3241 C C . VAL A 1 397 ? -3.135 -8.257 31.548 1.00 86.62 397 VAL A C 1
ATOM 3243 O O . VAL A 1 397 ? -3.298 -9.209 30.787 1.00 86.62 397 VAL A O 1
ATOM 3246 N N . TYR A 1 398 ? -3.398 -8.322 32.848 1.00 86.38 398 TYR A N 1
ATOM 3247 C CA . TYR A 1 398 ? -3.731 -9.559 33.546 1.00 86.38 398 TYR A CA 1
ATOM 3248 C C . TYR A 1 398 ? -5.084 -9.495 34.250 1.00 86.38 398 TYR A C 1
ATOM 3250 O O . TYR A 1 398 ? -5.417 -8.494 34.886 1.00 86.38 398 TYR A O 1
ATOM 3258 N N . ASN A 1 399 ? -5.788 -10.629 34.222 1.00 87.31 399 ASN A N 1
ATOM 3259 C CA . ASN A 1 399 ? -6.868 -10.992 35.131 1.00 87.31 399 ASN A CA 1
ATOM 3260 C C . ASN A 1 399 ? -6.374 -12.034 36.135 1.00 87.31 399 ASN A C 1
ATOM 3262 O O . ASN A 1 399 ? -6.288 -13.224 35.829 1.00 87.31 399 ASN A O 1
ATOM 3266 N N . HIS A 1 400 ? -6.059 -11.602 37.347 1.00 83.75 400 HIS A N 1
ATOM 3267 C CA . HIS A 1 400 ? -5.361 -12.382 38.359 1.00 83.75 400 HIS A CA 1
ATOM 3268 C C . HIS A 1 400 ? -4.065 -12.991 37.795 1.00 83.75 400 HIS A C 1
ATOM 3270 O O . HIS A 1 400 ? -3.044 -12.316 37.732 1.00 83.75 400 HIS A O 1
ATOM 3276 N N . SER A 1 401 ? -4.107 -14.256 37.372 1.00 81.38 401 SER A N 1
ATOM 3277 C CA . SER A 1 401 ? -2.981 -14.990 36.770 1.00 81.38 401 SER A CA 1
ATOM 3278 C C . SER A 1 401 ? -3.149 -15.255 35.269 1.00 81.38 401 SER A C 1
ATOM 3280 O O . SER A 1 401 ? -2.266 -15.839 34.645 1.00 81.38 401 SER A O 1
ATOM 3282 N N . ILE A 1 402 ? -4.272 -14.841 34.679 1.00 83.06 402 ILE A N 1
ATOM 3283 C CA . ILE A 1 402 ? -4.594 -15.040 33.266 1.00 83.06 402 ILE A CA 1
ATOM 3284 C C . ILE A 1 402 ? -4.142 -13.810 32.481 1.00 83.06 402 ILE A C 1
ATOM 3286 O O . ILE A 1 402 ? -4.569 -12.695 32.770 1.00 83.06 402 ILE A O 1
ATOM 3290 N N . LEU A 1 403 ? -3.301 -14.018 31.472 1.00 81.56 403 LEU A N 1
ATOM 3291 C CA . LEU A 1 403 ? -2.857 -12.976 30.550 1.00 81.56 403 LEU A CA 1
ATOM 3292 C C . LEU A 1 403 ? -3.978 -12.643 29.554 1.00 81.56 403 LEU A C 1
ATOM 3294 O O . LEU A 1 403 ? -4.403 -13.514 28.796 1.00 81.56 403 LEU A O 1
ATOM 3298 N N . LEU A 1 404 ? -4.455 -11.397 29.562 1.00 76.62 404 LEU A N 1
ATOM 3299 C CA . LEU A 1 404 ? -5.501 -10.898 28.661 1.00 76.62 404 LEU A CA 1
ATOM 3300 C C . LEU A 1 404 ? -4.930 -10.419 27.321 1.00 76.62 404 LEU A C 1
ATOM 3302 O O . LEU A 1 404 ? -5.566 -10.594 26.288 1.00 76.62 404 LEU A O 1
ATOM 3306 N N . THR A 1 405 ? -3.733 -9.827 27.317 1.00 75.56 405 THR A N 1
ATOM 3307 C CA . THR A 1 405 ? -3.017 -9.456 26.085 1.00 75.56 405 THR A CA 1
ATOM 3308 C C . THR A 1 405 ? -1.514 -9.356 26.329 1.00 75.56 405 THR A C 1
ATOM 3310 O O . THR A 1 405 ? -1.094 -9.012 27.434 1.00 75.56 405 THR A O 1
ATOM 3313 N N . LYS A 1 406 ? -0.714 -9.657 25.296 1.00 64.25 406 LYS A N 1
ATOM 3314 C CA . LYS A 1 406 ? 0.756 -9.758 25.359 1.00 64.25 406 LYS A CA 1
ATOM 3315 C C . LYS A 1 406 ? 1.502 -8.924 24.313 1.00 64.25 406 LYS A C 1
ATOM 3317 O O . LYS A 1 406 ? 2.618 -9.264 23.933 1.00 64.25 406 LYS A O 1
ATOM 3322 N N . SER A 1 407 ? 0.869 -7.900 23.742 1.00 66.81 407 SER A N 1
ATOM 3323 C CA . SER A 1 407 ? 1.397 -7.267 22.518 1.00 66.81 407 SER A CA 1
ATOM 3324 C C . SER A 1 407 ? 1.113 -5.775 22.405 1.00 66.81 407 SER A C 1
ATOM 3326 O O . SER A 1 407 ? 1.017 -5.258 21.295 1.00 66.81 407 SER A O 1
ATOM 3328 N N . ILE A 1 408 ? 0.990 -5.077 23.536 1.00 83.94 408 ILE A N 1
ATOM 3329 C CA . ILE A 1 408 ? 0.878 -3.619 23.528 1.00 83.94 408 ILE A CA 1
ATOM 3330 C C . ILE A 1 408 ? 2.279 -3.027 23.660 1.00 83.94 408 ILE A C 1
ATOM 3332 O O . ILE A 1 408 ? 2.799 -2.934 24.765 1.00 83.94 408 ILE A O 1
ATOM 3336 N N . PHE A 1 409 ? 2.926 -2.691 22.551 1.00 86.06 409 PHE A N 1
ATOM 3337 C CA . PHE A 1 409 ? 4.290 -2.177 22.556 1.00 86.06 409 PHE A CA 1
ATOM 3338 C C . PHE A 1 409 ? 4.366 -0.721 23.034 1.00 86.06 409 PHE A C 1
ATOM 3340 O O . PHE A 1 409 ? 3.417 0.052 22.891 1.00 86.06 409 PHE A O 1
ATOM 3347 N N . VAL A 1 410 ? 5.524 -0.346 23.574 1.00 86.50 410 VAL A N 1
ATOM 3348 C CA . VAL A 1 410 ? 5.807 0.991 24.112 1.00 86.50 410 VAL A CA 1
ATOM 3349 C C . VAL A 1 410 ? 7.012 1.586 23.386 1.00 86.50 410 VAL A C 1
ATOM 3351 O O . VAL A 1 410 ? 8.050 0.934 23.292 1.00 86.50 410 VAL A O 1
ATOM 3354 N N . SER A 1 411 ? 6.889 2.821 22.886 1.00 85.12 411 SER A N 1
ATOM 3355 C CA . SER A 1 411 ? 7.953 3.474 22.107 1.00 85.12 411 SER A CA 1
ATOM 3356 C C . SER A 1 411 ? 9.189 3.860 22.927 1.00 85.12 411 SER A C 1
ATOM 3358 O O . SER A 1 411 ? 10.295 3.830 22.401 1.00 85.12 411 SER A O 1
ATOM 3360 N N . ASP A 1 412 ? 9.008 4.241 24.196 1.00 85.81 412 ASP A N 1
ATOM 3361 C CA . ASP A 1 412 ? 10.093 4.618 25.112 1.00 85.81 412 ASP A CA 1
ATOM 3362 C C . ASP A 1 412 ? 9.792 4.128 26.534 1.00 85.81 412 ASP A C 1
ATOM 3364 O O . ASP A 1 412 ? 8.934 4.661 27.242 1.00 85.81 412 ASP A O 1
ATOM 3368 N N . THR A 1 413 ? 10.523 3.102 26.965 1.00 84.56 413 THR A N 1
ATOM 3369 C CA . THR A 1 413 ? 10.379 2.465 28.279 1.00 84.56 413 THR A CA 1
ATOM 3370 C C . THR A 1 413 ? 10.706 3.405 29.435 1.00 84.56 413 THR A C 1
ATOM 3372 O O . THR A 1 413 ? 10.059 3.359 30.485 1.00 84.56 413 THR A O 1
ATOM 3375 N N . HIS A 1 414 ? 11.745 4.228 29.287 1.00 84.00 414 HIS A N 1
ATOM 3376 C CA . HIS A 1 414 ? 12.225 5.093 30.359 1.00 84.00 414 HIS A CA 1
ATOM 3377 C C . HIS A 1 414 ? 11.232 6.224 30.615 1.00 84.00 414 HIS A C 1
ATOM 3379 O O . HIS A 1 414 ? 10.905 6.521 31.767 1.00 84.00 414 HIS A O 1
ATOM 3385 N N . GLU A 1 415 ? 10.723 6.824 29.544 1.00 87.38 415 GLU A N 1
ATOM 3386 C CA . GLU A 1 415 ? 9.711 7.863 29.642 1.00 87.38 415 GLU A CA 1
ATOM 3387 C C . GLU A 1 415 ? 8.379 7.281 30.129 1.00 87.38 415 GLU A C 1
ATOM 3389 O O . GLU A 1 415 ? 7.774 7.829 31.051 1.00 87.38 415 GLU A O 1
ATOM 3394 N N . PHE A 1 416 ? 7.974 6.108 29.626 1.00 88.06 416 PHE A N 1
ATOM 3395 C CA . PHE A 1 416 ? 6.737 5.446 30.050 1.00 88.06 416 PHE A CA 1
ATOM 3396 C C . PHE A 1 416 ? 6.725 5.135 31.550 1.00 88.06 416 PHE A C 1
ATOM 3398 O O . PHE A 1 416 ? 5.705 5.325 32.218 1.00 88.06 416 PHE A O 1
ATOM 3405 N N . LYS A 1 417 ? 7.879 4.748 32.116 1.00 87.69 417 LYS A N 1
ATOM 3406 C CA . LYS A 1 417 ? 8.026 4.465 33.552 1.00 87.69 417 LYS A CA 1
ATOM 3407 C C . LYS A 1 417 ? 7.586 5.621 34.455 1.00 87.69 417 LYS A C 1
ATOM 3409 O O . LYS A 1 417 ? 7.113 5.378 35.565 1.00 87.69 417 LYS A O 1
ATOM 3414 N N . LYS A 1 418 ? 7.699 6.867 33.989 1.00 90.31 418 LYS A N 1
ATOM 3415 C CA . LYS A 1 418 ? 7.296 8.058 34.751 1.00 90.31 418 LYS A CA 1
ATOM 3416 C C . LYS A 1 418 ? 5.779 8.172 34.916 1.00 90.31 418 LYS A C 1
ATOM 3418 O O . LYS A 1 418 ? 5.325 8.762 35.892 1.00 90.31 418 LYS A O 1
ATOM 3423 N N . TYR A 1 419 ? 5.007 7.591 34.000 1.00 90.56 419 TYR A N 1
ATOM 3424 C CA . TYR A 1 419 ? 3.544 7.685 33.976 1.00 90.56 419 TYR A CA 1
ATOM 3425 C C . TYR A 1 419 ? 2.843 6.514 34.673 1.00 90.56 419 TYR A C 1
ATOM 3427 O O . TYR A 1 419 ? 1.645 6.590 34.940 1.00 90.56 419 TYR A O 1
ATOM 3435 N N . LEU A 1 420 ? 3.579 5.454 35.021 1.00 86.69 420 LEU A N 1
ATOM 3436 C CA . LEU A 1 420 ? 3.025 4.240 35.631 1.00 86.69 420 LEU A CA 1
ATOM 3437 C C . LEU A 1 420 ? 2.182 4.489 36.886 1.00 86.69 420 LEU A C 1
ATOM 3439 O O . LEU A 1 420 ? 1.097 3.911 36.965 1.00 86.69 420 LEU A O 1
ATOM 3443 N N . PRO A 1 421 ? 2.602 5.340 37.849 1.00 87.12 421 PRO A N 1
ATOM 3444 C CA . PRO A 1 421 ? 1.788 5.594 39.034 1.00 87.12 421 PRO A CA 1
ATOM 3445 C C . PRO A 1 421 ? 0.431 6.208 38.677 1.00 87.12 421 PRO A C 1
ATOM 3447 O O . PRO A 1 421 ? -0.590 5.789 39.212 1.00 87.12 421 PRO A O 1
ATOM 3450 N N . SER A 1 422 ? 0.409 7.148 37.727 1.00 91.56 422 SER A N 1
ATOM 3451 C CA . SER A 1 422 ? -0.814 7.821 37.281 1.00 91.56 422 SER A CA 1
ATOM 3452 C C . SER A 1 422 ? -1.732 6.895 36.480 1.00 91.56 422 SER A C 1
ATOM 3454 O O . SER A 1 422 ? -2.948 6.963 36.635 1.00 91.56 422 SER A O 1
ATOM 3456 N N . ILE A 1 423 ? -1.169 5.998 35.663 1.00 90.56 423 ILE A N 1
ATOM 3457 C CA . ILE A 1 423 ? -1.939 4.968 34.947 1.00 90.56 423 ILE A CA 1
ATOM 3458 C C . ILE A 1 423 ? -2.559 3.980 35.948 1.00 90.56 423 ILE A C 1
ATOM 3460 O O . ILE A 1 423 ? -3.753 3.684 35.870 1.00 90.56 423 ILE A O 1
ATOM 3464 N N . GLY A 1 424 ? -1.772 3.511 36.921 1.00 88.31 424 GLY A N 1
ATOM 3465 C CA . GLY A 1 424 ? -2.246 2.624 37.985 1.00 88.31 424 GLY A CA 1
ATOM 3466 C C . GLY A 1 424 ? -3.347 3.261 38.835 1.00 88.31 424 GLY A C 1
ATOM 3467 O O . GLY A 1 424 ? -4.348 2.609 39.124 1.00 88.31 424 GLY A O 1
ATOM 3468 N N . GLU A 1 425 ? -3.218 4.547 39.175 1.00 90.44 425 GLU A N 1
ATOM 3469 C CA . GLU A 1 425 ? -4.250 5.312 39.888 1.00 90.44 425 GLU A CA 1
ATOM 3470 C C . GLU A 1 425 ? -5.535 5.460 39.060 1.00 90.44 425 GLU A C 1
ATOM 3472 O O . GLU A 1 425 ? -6.632 5.232 39.576 1.00 90.44 425 GLU A O 1
ATOM 3477 N N . LEU A 1 426 ? -5.410 5.782 37.767 1.00 92.25 426 LEU A N 1
ATOM 3478 C CA . LEU A 1 426 ? -6.546 5.923 36.858 1.00 92.25 426 LEU A CA 1
ATOM 3479 C C . LEU A 1 426 ? -7.379 4.632 36.800 1.00 92.25 426 LEU A C 1
ATOM 3481 O O . LEU A 1 426 ? -8.603 4.662 36.980 1.00 92.25 426 LEU A O 1
ATOM 3485 N N . TRP A 1 427 ? -6.722 3.495 36.570 1.00 90.25 427 TRP A N 1
ATOM 3486 C CA . TRP A 1 427 ? -7.375 2.188 36.440 1.00 90.25 427 TRP A CA 1
ATOM 3487 C C . TRP A 1 427 ? -7.694 1.538 37.792 1.00 90.25 427 TRP A C 1
ATOM 3489 O O . TRP A 1 427 ? -8.595 0.715 37.885 1.00 90.25 427 TRP A O 1
ATOM 3499 N N . GLY A 1 428 ? -7.055 1.965 38.882 1.00 87.44 428 GLY A N 1
ATOM 3500 C CA . GLY A 1 428 ? -7.241 1.366 40.205 1.00 87.44 428 GLY A CA 1
ATOM 3501 C C . GLY A 1 428 ? -6.730 -0.074 40.281 1.00 87.44 428 GLY A C 1
ATOM 3502 O O . GLY A 1 428 ? -7.303 -0.885 41.005 1.00 87.44 428 GLY A O 1
ATOM 3503 N N . VAL A 1 429 ? -5.677 -0.390 39.524 1.00 87.56 429 VAL A N 1
ATOM 3504 C CA . VAL A 1 429 ? -5.083 -1.731 39.424 1.00 87.56 429 VAL A CA 1
ATOM 3505 C C . VAL A 1 429 ? -3.648 -1.722 39.931 1.00 87.56 429 VAL A C 1
ATOM 3507 O O . VAL A 1 429 ? -2.978 -0.686 39.941 1.00 87.56 429 VAL A O 1
ATOM 3510 N N . ALA A 1 430 ? -3.160 -2.891 40.349 1.00 84.19 430 ALA A N 1
ATOM 3511 C CA . ALA A 1 430 ? -1.751 -3.035 40.674 1.00 84.19 430 ALA A CA 1
ATOM 3512 C C . ALA A 1 430 ? -0.904 -2.843 39.410 1.00 84.19 430 ALA A C 1
ATOM 3514 O O . ALA A 1 430 ? -1.328 -3.179 38.300 1.00 84.19 430 ALA A O 1
ATOM 3515 N N . PHE A 1 431 ? 0.308 -2.328 39.593 1.00 83.56 431 PHE A N 1
ATOM 3516 C CA . PHE A 1 431 ? 1.271 -2.172 38.518 1.00 83.56 431 PHE A CA 1
ATOM 3517 C C . PHE A 1 431 ? 2.591 -2.848 38.892 1.00 83.56 431 PHE A C 1
ATOM 3519 O O . PHE A 1 431 ? 3.136 -2.579 39.963 1.00 83.56 431 PHE A O 1
ATOM 3526 N N . ASN A 1 432 ? 3.115 -3.682 37.992 1.00 85.44 432 ASN A N 1
ATOM 3527 C CA . ASN A 1 432 ? 4.423 -4.319 38.113 1.00 85.44 432 ASN A CA 1
ATOM 3528 C C . ASN A 1 432 ? 5.310 -3.995 36.909 1.00 85.44 432 ASN A C 1
ATOM 3530 O O . ASN A 1 432 ? 4.850 -3.621 35.834 1.00 85.44 432 ASN A O 1
ATOM 3534 N N . TRP A 1 433 ? 6.610 -4.179 37.085 1.00 83.62 433 TRP A N 1
ATOM 3535 C CA . TRP A 1 433 ? 7.578 -4.084 36.004 1.00 83.62 433 TRP A CA 1
ATOM 3536 C C . TRP A 1 433 ? 8.529 -5.268 36.091 1.00 83.62 433 TRP A C 1
ATOM 3538 O O . TRP A 1 433 ? 8.991 -5.612 37.179 1.00 83.62 433 TRP A O 1
ATOM 3548 N N . ASN A 1 434 ? 8.799 -5.890 34.948 1.00 82.31 434 ASN A N 1
ATOM 3549 C CA . ASN A 1 434 ? 9.656 -7.059 34.841 1.00 82.31 434 ASN A CA 1
ATOM 3550 C C . ASN A 1 434 ? 10.677 -6.837 33.726 1.00 82.31 434 ASN A C 1
ATOM 3552 O O . ASN A 1 434 ? 10.339 -6.401 32.628 1.00 82.31 434 ASN A O 1
ATOM 3556 N N . THR A 1 435 ? 11.929 -7.163 34.016 1.00 80.88 435 THR A N 1
ATOM 3557 C CA . THR A 1 435 ? 13.028 -7.170 33.048 1.00 80.88 435 THR A CA 1
ATOM 3558 C C . THR A 1 435 ? 13.514 -8.600 32.890 1.00 80.88 435 THR A C 1
ATOM 3560 O O . THR A 1 435 ? 13.777 -9.255 33.903 1.00 80.88 435 THR A O 1
ATOM 3563 N N . PHE A 1 436 ? 13.669 -9.078 31.658 1.00 79.56 436 PHE A N 1
ATOM 3564 C CA . PHE A 1 436 ? 14.297 -10.370 31.398 1.00 79.56 436 PHE A CA 1
ATOM 3565 C C . PHE A 1 436 ? 15.272 -10.283 30.226 1.00 79.56 436 PHE A C 1
ATOM 3567 O O . PHE A 1 436 ? 15.077 -9.508 29.291 1.00 79.56 436 PHE A O 1
ATOM 3574 N N . ASP A 1 437 ? 16.326 -11.090 30.292 1.00 74.12 437 ASP A N 1
ATOM 3575 C CA . ASP A 1 437 ? 17.306 -11.191 29.219 1.00 74.12 437 ASP A CA 1
ATOM 3576 C C . ASP A 1 437 ? 16.873 -12.289 28.245 1.00 74.12 437 ASP A C 1
ATOM 3578 O O . ASP A 1 437 ? 16.662 -13.440 28.640 1.00 74.12 437 ASP A O 1
ATOM 3582 N N . ASN A 1 438 ? 16.734 -11.932 26.970 1.00 63.59 438 ASN A N 1
ATOM 3583 C CA . ASN A 1 438 ? 16.462 -12.875 25.901 1.00 63.59 438 ASN A CA 1
ATOM 3584 C C . ASN A 1 438 ? 17.757 -13.192 25.138 1.00 63.59 438 ASN A C 1
ATOM 3586 O O . ASN A 1 438 ? 18.410 -12.323 24.550 1.00 63.59 438 ASN A O 1
ATOM 3590 N N . HIS A 1 439 ? 18.146 -14.463 25.178 1.00 53.03 439 HIS A N 1
ATOM 3591 C CA . HIS A 1 439 ? 19.358 -14.982 24.558 1.00 53.03 439 HIS A CA 1
ATOM 3592 C C . HIS A 1 439 ? 18.980 -15.881 23.374 1.00 53.03 439 HIS A C 1
ATOM 3594 O O . HIS A 1 439 ? 19.019 -17.105 23.498 1.00 53.03 439 HIS A O 1
ATOM 3600 N N . TYR A 1 440 ? 18.597 -15.276 22.244 1.00 49.69 440 TYR A N 1
ATOM 3601 C CA . TYR A 1 440 ? 18.535 -15.970 20.949 1.00 49.69 440 TYR A CA 1
ATOM 3602 C C . TYR A 1 440 ? 19.854 -15.857 20.166 1.00 49.69 440 TYR A C 1
ATOM 3604 O O . TYR A 1 440 ? 20.488 -14.763 20.117 1.00 49.69 440 TYR A O 1
#

Mean predicted aligned error: 14.29 Å

Foldseek 3Di:
DDDDPPPDDQFDWDDPDQFTVWAWDDDPFKIWTQTPPRDIDIDGPVQFQFKKKWFDDQDPPNAGKMKIWTDGQVDDIDIDICRHHPSVVVVVVQVPDPQFQPVVVCVNSVDSDGDDIAIRDGDQDDWQKDADADPDDDDDAPQQAWQFPVQRDGQGFFFPVPRDDPQWDKDWDQDPDNQWIKIKIKHAFTAGLGGITGGIKIFMGGTDRPDLDDRHTGFKIKTWTDDSAVVVVLVVVQVSNCVSVVHHWDWDDDPQFKTWTWDDDDQKIWIWIFTQDPSHNGRRHTIMIMIGGNDDCVVLPPDPCVVVVDPVQKDKDKDQADKAFPDACSRDSQKDFDDVNVVADPSMKMWIDRPVQQKTWIHHNTMIGIDRLQQFAEKEWEFEAEPNHTDFTAIWTGRPPHTPDDGTGTPDPVRVVVCQVVSCVRSVHYYYYDYDYDYD